Protein AF-A0A2D7JRS9-F1 (afdb_monomer)

Mean predicted aligned error: 14.02 Å

Secondary structure (DSSP, 8-state):
--S-SSSEEEHHHHHHHHHH-HHHHHHHHHH-TT-EEE-TT-BGGGSTT----------S---S--S--TTHHHHHHHHHHHT-EEE-TTPEEPTT-EE-TT-B-TTSEEE-TT-EEESS-EE-TT-EE-SSEEE-TT-EEES--EE-TT-EE---TT--------S--SS-------S------EEE-TT-B-TTS-EEEEEEEEES-EEE-TT-B--SS-EEEEEEEESEEEEE-TT-B--SS-EEEEEES-SEEEEE-TT-B--SS-EEEEEES-SEEEEE-TT-EESS-EEEEEE----TT--S-----EEE-TT-EESS-EEEEEEESSPPB-TT-EESS-EE-TTEEE----S-HHHHHHHHHHHHHHHHGGG----TTHHHHHHH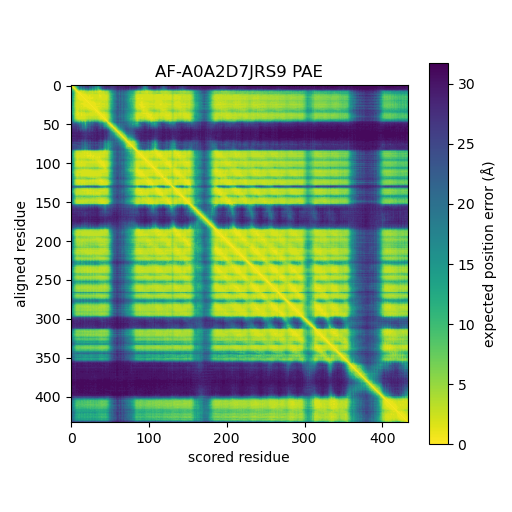HHSS-----TTTHHHHHHHHHHHHHTT-HHHHHHHHHHHT-

Radius of gyration: 29.26 Å; Cα contacts (8 Å, |Δi|>4): 995; chains: 1; bounding box: 90×54×98 Å

Foldseek 3Di:
DDDDPDAEQEDVSLLLQVQVHQVSQQVVCVVRQLHAYACAQPANVVRNPDDPPPDDDDDPPDDPDPDDDPPVVVVVVVVVVVAQEAELALHEGHQNEYECALYESEPGAYYLANYEYHNAYYECHNYEYEDYAYEPHQYEYHNYEYECAQYEQYDDVPDPDDPDPPPDDPDDDDDPPPDPPRDAHEYEHHQYERYQEEYDQHQYEHERYEYANHLYEYENYEYDAAYEYYYAYEYHQDQYEAYAYEYYHEYEAHAEYEHAHHLYEHHQHEYEHYYYHYLEYEYHNHNYEANHEYHYYYHDPCPVPDPSPRAFYAAECALYEYQEEYHDADEHAAQYACHNYHYDYAYDCPHYHHDHPPDPVVRVVVVVVVVVVVVVPPPDDPPPPVVVVVVVVVPPDPPDPPVRLVSLVVQLVNCVVNVVPVSNVVSVVVSVD

Sequence (433 aa):
MTAADHNTLAGQDAVDLWLAGKDAWNEWVEKHPNGSVNFTDVKFAEHKDTKPKIQQGLGDAEQSDIEKENNDEEISHRLREKNKVICFKGYNFPSGGAVFERSDFRGFKVDFSGAQFFDEGPDFTRAKFSSGHVTFARATFWNCGIEFTRAVFYDDENFYGIDWVYFSDVASNEHKSKTPKKKNASVSFFKTDFGNNNVIFRASKFTNCKLSFFQARFGQGSITFSANNHGKNDFDFERVKFGSGNFIFSLMHPEYVRVSFYGSTFSTGETSLSLDKSDEIDFIFDYSTFPGPLKIEMINSLKPRSLKFRKLINLSFRACTFMRLILLSGNVIGVPDFRSTGMQGHIDLSDLNIQYHGVPFWQKFKKATHRFIRFIFLENPRQSRCEAHFKQAICRRRRSDPTEAPKLRRLKELAEQNRDHDAALRFFAMEQR

Structure (mmCIF, N/CA/C/O backbone):
data_AF-A0A2D7JRS9-F1
#
_entry.id   AF-A0A2D7JRS9-F1
#
loop_
_atom_site.group_PDB
_atom_site.id
_atom_site.type_symbol
_atom_site.label_atom_id
_atom_site.label_alt_id
_atom_site.label_comp_id
_atom_site.label_asym_id
_atom_site.label_entity_id
_atom_site.label_seq_id
_atom_site.pdbx_PDB_ins_code
_atom_site.Cartn_x
_atom_site.Cartn_y
_atom_site.Cartn_z
_atom_site.occupancy
_atom_site.B_iso_or_equiv
_atom_site.auth_seq_id
_atom_site.auth_comp_id
_atom_site.auth_asym_id
_atom_site.auth_atom_id
_atom_site.pdbx_PDB_model_num
ATOM 1 N N . MET A 1 1 ? -42.615 0.169 15.115 1.00 32.22 1 MET A N 1
ATOM 2 C CA . MET A 1 1 ? -41.439 -0.062 15.978 1.00 32.22 1 MET A CA 1
ATOM 3 C C . MET A 1 1 ? -40.630 -1.177 15.343 1.00 32.22 1 MET A C 1
ATOM 5 O O . MET A 1 1 ? -41.081 -2.312 15.346 1.00 32.22 1 MET A O 1
ATOM 9 N N . THR A 1 2 ? -39.526 -0.835 14.684 1.00 34.84 2 THR A N 1
ATOM 10 C CA . THR A 1 2 ? -38.624 -1.777 14.003 1.00 34.84 2 THR A CA 1
ATOM 11 C C . THR A 1 2 ? -37.406 -2.023 14.890 1.00 34.84 2 THR A C 1
ATOM 13 O O . THR A 1 2 ? -36.852 -1.079 15.442 1.00 34.84 2 THR A O 1
ATOM 16 N N . ALA A 1 3 ? -37.035 -3.290 15.062 1.00 33.69 3 ALA A N 1
ATOM 17 C CA . ALA A 1 3 ? -35.994 -3.779 15.964 1.00 33.69 3 ALA A CA 1
ATOM 18 C C . ALA A 1 3 ? -34.569 -3.406 15.498 1.00 33.69 3 ALA A C 1
ATOM 20 O O . ALA A 1 3 ? -33.854 -4.263 14.987 1.00 33.69 3 ALA A O 1
ATOM 21 N N . ALA A 1 4 ? -34.174 -2.135 15.637 1.00 39.72 4 ALA A N 1
ATOM 22 C CA . ALA A 1 4 ? -32.896 -1.628 15.120 1.00 39.72 4 ALA A CA 1
ATOM 23 C C . ALA A 1 4 ? -31.892 -1.095 16.169 1.00 39.72 4 ALA A C 1
ATOM 25 O O . ALA A 1 4 ? -30.747 -0.876 15.800 1.00 39.72 4 ALA A O 1
ATOM 26 N N . ASP A 1 5 ? -32.230 -0.960 17.458 1.00 45.84 5 ASP A N 1
ATOM 27 C CA . ASP A 1 5 ? -31.392 -0.158 18.383 1.00 45.84 5 ASP A CA 1
ATOM 28 C C . ASP A 1 5 ? -30.697 -0.919 19.536 1.00 45.84 5 ASP A C 1
ATOM 30 O O . ASP A 1 5 ? -30.168 -0.290 20.447 1.00 45.84 5 ASP A O 1
ATOM 34 N N . HIS A 1 6 ? -30.636 -2.258 19.531 1.00 52.44 6 HIS A N 1
ATOM 35 C CA . HIS A 1 6 ? -30.062 -3.020 20.665 1.00 52.44 6 HIS A CA 1
ATOM 36 C C . HIS A 1 6 ? -28.646 -3.586 20.481 1.00 52.44 6 HIS A C 1
ATOM 38 O O . HIS A 1 6 ? -28.147 -4.217 21.407 1.00 52.44 6 HIS A O 1
ATOM 44 N N . ASN A 1 7 ? -27.976 -3.366 19.346 1.00 77.00 7 ASN A N 1
ATOM 45 C CA . ASN A 1 7 ? -26.686 -4.022 19.069 1.00 77.00 7 ASN A CA 1
ATOM 46 C C . ASN A 1 7 ? -25.537 -3.071 18.705 1.00 77.00 7 ASN A C 1
ATOM 48 O O . ASN A 1 7 ? -24.475 -3.540 18.310 1.00 77.00 7 ASN A O 1
ATOM 52 N N . THR A 1 8 ? -25.716 -1.756 18.832 1.00 88.19 8 THR A N 1
ATOM 53 C CA . THR A 1 8 ? -24.696 -0.769 18.447 1.00 88.19 8 THR A CA 1
ATOM 54 C C . THR A 1 8 ? -24.123 -0.076 19.676 1.00 88.19 8 THR A C 1
ATOM 56 O O . THR A 1 8 ? -24.828 0.659 20.361 1.00 88.19 8 THR A O 1
ATOM 59 N N . LEU A 1 9 ? -22.835 -0.285 19.937 1.00 92.31 9 LEU A N 1
ATOM 60 C CA . LEU A 1 9 ? -22.077 0.396 20.979 1.00 92.31 9 LEU A CA 1
ATOM 61 C C . LEU A 1 9 ? -21.483 1.689 20.407 1.00 92.31 9 LEU A C 1
ATOM 63 O O . LEU A 1 9 ? -20.597 1.642 19.554 1.00 92.31 9 LEU A O 1
ATOM 67 N N . ALA A 1 10 ? -21.966 2.847 20.851 1.00 93.12 10 ALA A N 1
ATOM 68 C CA . ALA A 1 10 ? -21.605 4.139 20.268 1.00 93.12 10 ALA A CA 1
ATOM 69 C C . ALA A 1 10 ? -21.321 5.214 21.322 1.00 93.12 10 ALA A C 1
ATOM 71 O O . ALA A 1 10 ? -21.733 5.108 22.476 1.00 93.12 10 ALA A O 1
ATOM 72 N N . GLY A 1 11 ? -20.645 6.286 20.903 1.00 88.38 11 GLY A N 1
ATOM 73 C CA . GLY A 1 11 ? -20.438 7.470 21.736 1.00 88.38 11 GLY A CA 1
ATOM 74 C C . GLY A 1 11 ? -19.627 7.167 22.996 1.00 88.38 11 GLY A C 1
ATOM 75 O O . GLY A 1 11 ? -18.603 6.486 22.930 1.00 88.38 11 GLY A O 1
ATOM 76 N N . GLN A 1 12 ? -20.073 7.687 24.143 1.00 89.50 12 GLN A N 1
ATOM 77 C CA . GLN A 1 12 ? -19.340 7.536 25.401 1.00 89.50 12 GLN A CA 1
ATOM 78 C C . GLN A 1 12 ? -19.310 6.083 25.890 1.00 89.50 12 GLN A C 1
ATOM 80 O O . GLN A 1 12 ? -18.281 5.668 26.401 1.00 89.50 12 GLN A O 1
ATOM 85 N N . ASP A 1 13 ? -20.354 5.285 25.648 1.00 91.69 13 ASP A N 1
ATOM 86 C CA . ASP A 1 13 ? -20.382 3.875 26.065 1.00 91.69 13 ASP A CA 1
ATOM 87 C C . ASP A 1 13 ? -19.294 3.054 25.350 1.00 91.69 13 ASP A C 1
ATOM 89 O O . ASP A 1 13 ? -18.628 2.213 25.958 1.00 91.69 13 ASP A O 1
ATOM 93 N N . ALA A 1 14 ? -19.052 3.340 24.064 1.00 93.25 14 ALA A N 1
ATOM 94 C CA . ALA A 1 14 ? -17.959 2.730 23.304 1.00 93.25 14 ALA A CA 1
ATOM 95 C C . ALA A 1 14 ? -16.586 3.139 23.846 1.00 93.25 14 ALA A C 1
ATOM 97 O O . ALA A 1 14 ? -15.674 2.314 23.942 1.00 93.25 14 ALA A O 1
ATOM 98 N N . VAL A 1 15 ? -16.438 4.415 24.208 1.00 92.38 15 VAL A N 1
ATOM 99 C CA . VAL A 1 15 ? -15.207 4.946 24.799 1.00 92.38 15 VAL A CA 1
ATOM 100 C C . VAL A 1 15 ? -14.968 4.349 26.184 1.00 92.38 15 VAL A C 1
ATOM 102 O O . VAL A 1 15 ? -13.851 3.928 26.463 1.00 92.38 15 VAL A O 1
ATOM 105 N N . ASP A 1 16 ? -15.994 4.250 27.022 1.00 92.56 16 ASP A N 1
ATOM 106 C CA . ASP A 1 16 ? -15.905 3.702 28.375 1.00 92.56 16 ASP A CA 1
ATOM 107 C C . ASP A 1 16 ? -15.544 2.214 28.345 1.00 92.56 16 ASP A C 1
ATOM 109 O O . ASP A 1 16 ? -14.654 1.785 29.082 1.00 92.56 16 ASP A O 1
ATOM 113 N N . LEU A 1 17 ? -16.150 1.434 27.439 1.00 94.12 17 LEU A N 1
ATOM 114 C CA . LEU A 1 17 ? -15.776 0.031 27.254 1.00 94.12 17 LEU A CA 1
ATOM 115 C C . LEU A 1 17 ? -14.343 -0.113 26.726 1.00 94.12 17 LEU A C 1
ATOM 117 O O . LEU A 1 17 ? -13.599 -0.983 27.175 1.00 94.12 17 LEU A O 1
ATOM 121 N N . TRP A 1 18 ? -13.923 0.750 25.798 1.00 93.69 18 TRP A N 1
ATOM 122 C CA . TRP A 1 18 ? -12.537 0.776 25.329 1.00 93.69 18 TRP A CA 1
ATOM 123 C C . TRP A 1 18 ? -11.552 1.117 26.461 1.00 93.69 18 TRP A C 1
ATOM 125 O O . TRP A 1 18 ? -10.506 0.476 26.583 1.00 93.69 18 TRP A O 1
ATOM 135 N N . LEU A 1 19 ? -11.894 2.075 27.328 1.00 90.75 19 LEU A N 1
ATOM 136 C CA . LEU A 1 19 ? -11.093 2.449 28.497 1.00 90.75 19 LEU A CA 1
ATOM 137 C C . LEU A 1 19 ? -11.057 1.352 29.571 1.00 90.75 19 LEU A C 1
ATOM 139 O O . LEU A 1 19 ? -10.052 1.242 30.276 1.00 90.75 19 LEU A O 1
ATOM 143 N N . ALA A 1 20 ? -12.098 0.519 29.673 1.00 91.50 20 ALA A N 1
ATOM 144 C CA . ALA A 1 20 ? -12.109 -0.664 30.537 1.00 91.50 20 ALA A CA 1
ATOM 145 C C . ALA A 1 20 ? -11.073 -1.721 30.105 1.00 91.50 20 ALA A C 1
ATOM 147 O O . ALA A 1 20 ? -10.619 -2.521 30.924 1.00 91.50 20 ALA A O 1
ATOM 148 N N . GLY A 1 21 ? -10.641 -1.681 28.842 1.00 91.44 21 GLY A N 1
ATOM 149 C CA . GLY A 1 21 ? -9.524 -2.458 28.325 1.00 91.44 21 GLY A CA 1
ATOM 150 C C . GLY A 1 21 ? -9.930 -3.682 27.506 1.00 91.44 21 GLY A C 1
ATOM 151 O O . GLY A 1 21 ? -11.101 -4.014 27.338 1.00 91.44 21 GLY A O 1
ATOM 152 N N . LYS A 1 22 ? -8.906 -4.369 26.984 1.00 94.25 22 LYS A N 1
ATOM 153 C CA . LYS A 1 22 ? -9.044 -5.449 25.997 1.00 94.25 22 LYS A CA 1
ATOM 154 C C . LYS A 1 22 ? -9.944 -6.589 26.472 1.00 94.25 22 LYS A C 1
ATOM 156 O O . LYS A 1 22 ? -10.719 -7.106 25.677 1.00 94.25 22 LYS A O 1
ATOM 161 N N . ASP A 1 23 ? -9.798 -7.013 27.723 1.00 95.38 23 ASP A N 1
ATOM 162 C CA . ASP A 1 23 ? -10.484 -8.210 28.214 1.00 95.38 23 ASP A CA 1
ATOM 163 C C . ASP A 1 23 ? -11.994 -7.957 28.325 1.00 95.38 23 ASP A C 1
ATOM 165 O O . ASP A 1 23 ? -12.779 -8.722 27.772 1.00 95.38 23 ASP A O 1
ATOM 169 N N . ALA A 1 24 ? -12.390 -6.819 28.908 1.00 95.44 24 ALA A N 1
ATOM 170 C CA . ALA A 1 24 ? -13.787 -6.385 28.966 1.00 95.44 24 ALA A CA 1
ATOM 171 C C . ALA A 1 24 ? -14.381 -6.166 27.564 1.00 95.44 24 ALA A C 1
ATOM 173 O O . ALA A 1 24 ? -15.510 -6.572 27.289 1.00 95.44 24 ALA A O 1
ATOM 174 N N . TRP A 1 25 ? -13.604 -5.563 26.661 1.00 96.50 25 TRP A N 1
ATOM 175 C CA . TRP A 1 25 ? -13.998 -5.378 25.268 1.00 96.50 25 TRP A CA 1
ATOM 176 C C . TRP A 1 25 ? -14.279 -6.707 24.563 1.00 96.50 25 TRP A C 1
ATOM 178 O O . TRP A 1 25 ? -15.338 -6.893 23.966 1.00 96.50 25 TRP A O 1
ATOM 188 N N . ASN A 1 26 ? -13.331 -7.642 24.630 1.00 96.62 26 ASN A N 1
ATOM 189 C CA . ASN A 1 26 ? -13.442 -8.924 23.948 1.00 96.62 26 ASN A CA 1
ATOM 190 C C . ASN A 1 26 ? -14.574 -9.776 24.541 1.00 96.62 26 ASN A C 1
ATOM 192 O O . ASN A 1 26 ? -15.305 -10.397 23.776 1.00 96.62 26 ASN A O 1
ATOM 196 N N . GLU A 1 27 ? -14.780 -9.744 25.861 1.00 96.56 27 GLU A N 1
ATOM 197 C CA . GLU A 1 27 ? -15.920 -10.406 26.509 1.00 96.56 27 GLU A CA 1
ATOM 198 C C . GLU A 1 27 ? -17.262 -9.824 26.029 1.00 96.56 27 GLU A C 1
ATOM 200 O O . GLU A 1 27 ? -18.224 -10.560 25.792 1.00 96.56 27 GLU A O 1
ATOM 205 N N . TRP A 1 28 ? -17.344 -8.503 25.845 1.00 95.06 28 TRP A N 1
ATOM 206 C CA . TRP A 1 28 ? -18.538 -7.876 25.282 1.00 95.06 28 TRP A CA 1
ATOM 207 C C . TRP A 1 28 ? -18.787 -8.325 23.837 1.00 95.06 28 TRP A C 1
ATOM 209 O O . TRP A 1 28 ? -19.927 -8.654 23.506 1.00 95.06 28 TRP A O 1
ATOM 219 N N . VAL A 1 29 ? -17.744 -8.405 23.003 1.00 94.50 29 VAL A N 1
ATOM 220 C CA . VAL A 1 29 ? -17.849 -8.871 21.607 1.00 94.50 29 VAL A CA 1
ATOM 221 C C . VAL A 1 29 ? -18.251 -10.344 21.520 1.00 94.50 29 VAL A C 1
ATOM 223 O O . VAL A 1 29 ? -19.059 -10.696 20.666 1.00 94.50 29 VAL A O 1
ATOM 226 N N . GLU A 1 30 ? -17.772 -11.199 22.424 1.00 94.00 30 GLU A N 1
ATOM 227 C CA . GLU A 1 30 ? -18.212 -12.601 22.505 1.00 94.00 30 GLU A CA 1
ATOM 228 C C . GLU A 1 30 ? -19.714 -12.723 22.803 1.00 94.00 30 GLU A C 1
ATOM 230 O O . GLU A 1 30 ? -20.384 -13.610 22.271 1.00 94.00 30 GLU A O 1
ATOM 235 N N . LYS A 1 31 ? -20.263 -11.810 23.614 1.00 93.62 31 LYS A N 1
ATOM 236 C CA . LYS A 1 31 ? -21.702 -11.751 23.928 1.00 93.62 31 LYS A CA 1
ATOM 237 C C . LYS A 1 31 ? -22.529 -11.068 22.834 1.00 93.62 31 LYS A C 1
ATOM 239 O O . LYS A 1 31 ? -23.718 -11.356 22.713 1.00 93.62 31 LYS A O 1
ATOM 244 N N . HIS A 1 32 ? -21.913 -10.200 22.032 1.00 91.75 32 HIS A N 1
ATOM 245 C CA . HIS A 1 32 ? -22.562 -9.423 20.972 1.00 91.75 32 HIS A CA 1
ATOM 246 C C . HIS A 1 32 ? -21.831 -9.602 19.629 1.00 91.75 32 HIS A C 1
ATOM 248 O O 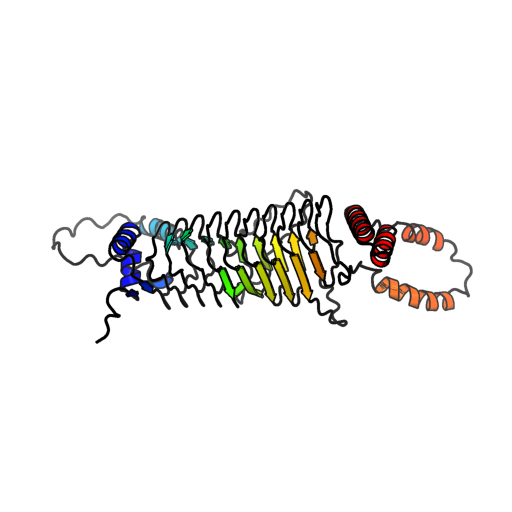. HIS A 1 32 ? -21.340 -8.624 19.062 1.00 91.75 32 HIS A O 1
ATOM 254 N N . PRO A 1 33 ? -21.764 -10.832 19.077 1.00 89.00 33 PRO A N 1
ATOM 255 C CA . PRO A 1 33 ? -20.969 -11.104 17.880 1.00 89.00 33 PRO A CA 1
ATOM 256 C C . PRO A 1 33 ? -21.452 -10.294 16.675 1.00 89.00 33 PRO A C 1
ATOM 258 O O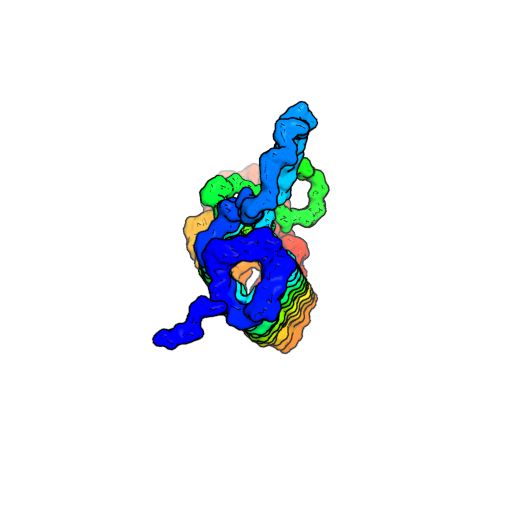 . PRO A 1 33 ? -20.627 -9.748 15.960 1.00 89.00 33 PRO A O 1
ATOM 261 N N . ASN A 1 34 ? -22.773 -10.133 16.522 1.00 90.38 34 ASN A N 1
ATOM 262 C CA . ASN A 1 34 ? -23.410 -9.323 15.472 1.00 90.38 34 ASN A CA 1
ATOM 263 C C . ASN A 1 34 ? -23.594 -7.851 15.876 1.00 90.38 34 ASN A C 1
ATOM 265 O O . ASN A 1 34 ? -24.445 -7.154 15.317 1.00 90.38 34 ASN A O 1
ATOM 269 N N . GLY A 1 35 ? -22.907 -7.406 16.928 1.00 91.12 35 GLY A N 1
ATOM 270 C CA . GLY A 1 35 ? -22.930 -6.016 17.353 1.00 91.12 35 GLY A CA 1
ATOM 271 C C . GLY A 1 35 ? -22.161 -5.127 16.381 1.00 91.12 35 GLY A C 1
ATOM 272 O O . GLY A 1 35 ? -21.359 -5.609 15.587 1.00 91.12 35 GLY A O 1
ATOM 273 N N . SER A 1 36 ? -22.376 -3.821 16.455 1.00 93.62 36 SER A N 1
ATOM 274 C CA . SER A 1 36 ? -21.548 -2.832 15.769 1.00 93.62 36 SER A CA 1
ATOM 275 C C . SER A 1 36 ? -20.964 -1.854 16.780 1.00 93.62 36 SER A C 1
ATOM 277 O O . SER A 1 36 ? -21.521 -1.643 17.858 1.00 93.62 36 SER A O 1
ATOM 279 N N . VAL A 1 37 ? -19.815 -1.277 16.457 1.00 95.06 37 VAL A N 1
ATOM 280 C CA . VAL A 1 37 ? -19.132 -0.295 17.295 1.00 95.06 37 VAL A CA 1
ATOM 281 C C . VAL A 1 37 ? -18.956 0.985 16.500 1.00 95.06 37 VAL A C 1
ATOM 283 O O . VAL A 1 37 ? -18.495 0.950 15.360 1.00 95.06 37 VAL A O 1
ATOM 286 N N . ASN A 1 38 ? -19.272 2.125 17.109 1.00 95.88 38 ASN A N 1
ATOM 287 C CA . ASN A 1 38 ? -19.220 3.418 16.448 1.00 95.88 38 ASN A CA 1
ATOM 288 C C . ASN A 1 38 ? -18.452 4.477 17.262 1.00 95.88 38 ASN A C 1
ATOM 290 O O . ASN A 1 38 ? -18.930 4.987 18.275 1.00 95.88 38 ASN A O 1
ATOM 294 N N . PHE A 1 39 ? -17.280 4.850 16.747 1.00 95.56 39 PHE A N 1
ATOM 295 C CA . PHE A 1 39 ? -16.395 5.916 17.225 1.00 95.56 39 PHE A CA 1
ATOM 296 C C . PHE A 1 39 ? -16.416 7.161 16.324 1.00 95.56 39 PHE A C 1
ATOM 298 O O . PHE A 1 39 ? -15.445 7.926 16.282 1.00 95.56 39 PHE A O 1
ATOM 305 N N . THR A 1 40 ? -17.501 7.380 15.581 1.00 95.88 40 THR A N 1
ATOM 306 C CA . THR A 1 40 ? -17.629 8.537 14.688 1.00 95.88 40 THR A CA 1
ATOM 307 C C . THR A 1 40 ? -17.391 9.842 15.447 1.00 95.88 40 THR A C 1
ATOM 309 O O . THR A 1 40 ? -17.922 10.036 16.539 1.00 95.88 40 THR A O 1
ATOM 312 N N . ASP A 1 41 ? -16.567 10.726 14.877 1.00 93.56 41 ASP A N 1
ATOM 313 C CA . ASP A 1 41 ? -16.176 12.027 15.450 1.00 93.56 41 ASP A CA 1
ATOM 314 C C . ASP A 1 41 ? -15.453 11.970 16.819 1.00 93.56 41 ASP A C 1
ATOM 316 O O . ASP A 1 41 ? -15.151 13.013 17.406 1.00 93.56 41 ASP A O 1
ATOM 320 N N . VAL A 1 42 ? -15.104 10.778 17.322 1.00 93.25 42 VAL A N 1
ATOM 321 C CA . VAL A 1 42 ? -14.392 10.631 18.598 1.00 93.25 42 VAL A CA 1
ATOM 322 C C . VAL A 1 42 ? -12.975 11.181 18.489 1.00 93.25 42 VAL A C 1
ATOM 324 O O . VAL A 1 42 ? -12.187 10.812 17.610 1.00 93.25 42 VAL A O 1
ATOM 327 N N . LYS A 1 43 ? -12.623 12.044 19.443 1.00 90.06 43 LYS A N 1
ATOM 328 C CA . LYS A 1 43 ? -11.274 12.573 19.621 1.00 90.06 43 LYS A CA 1
ATOM 329 C C . LYS A 1 43 ? -10.587 11.824 20.750 1.00 90.06 43 LYS A C 1
ATOM 331 O O . LYS A 1 43 ? -10.650 12.211 21.913 1.00 90.06 43 LYS A O 1
ATOM 336 N N . PHE A 1 44 ? -9.874 10.760 20.406 1.00 86.12 44 PHE A N 1
ATOM 337 C CA . PHE A 1 44 ? -9.225 9.879 21.384 1.00 86.12 44 PHE A CA 1
ATOM 338 C C . PHE A 1 44 ? -8.220 10.595 22.301 1.00 86.12 44 PHE A C 1
ATOM 340 O O . PHE A 1 44 ? -7.945 10.132 23.407 1.00 86.12 44 PHE A O 1
ATOM 347 N N . ALA A 1 45 ? -7.702 11.743 21.861 1.00 78.38 45 ALA A N 1
ATOM 348 C CA . ALA A 1 45 ? -6.869 12.632 22.659 1.00 78.38 45 ALA A CA 1
ATOM 349 C C . ALA A 1 45 ? -7.536 13.117 23.959 1.00 78.38 45 ALA A C 1
ATOM 351 O O . ALA A 1 45 ? -6.836 13.346 24.941 1.00 78.38 45 ALA A O 1
ATOM 352 N N . GLU A 1 46 ? -8.861 13.283 23.960 1.00 81.94 46 GLU A N 1
ATOM 353 C CA . GLU A 1 46 ? -9.620 13.900 25.056 1.00 81.94 46 GLU A CA 1
ATOM 354 C C . GLU A 1 46 ? -10.019 12.882 26.147 1.00 81.94 46 GLU A C 1
ATOM 356 O O . GLU A 1 46 ? -10.374 13.275 27.254 1.00 81.94 46 GLU A O 1
ATOM 361 N N . HIS A 1 47 ? -9.912 11.573 25.878 1.00 75.06 47 HIS A N 1
ATOM 362 C CA . HIS A 1 47 ? -10.476 10.516 26.735 1.00 75.06 47 HIS A CA 1
ATOM 363 C C . HIS A 1 47 ? -9.446 9.680 27.505 1.00 75.06 47 HIS A C 1
ATOM 365 O O . HIS A 1 47 ? -9.812 8.781 28.253 1.00 75.06 47 HIS A O 1
ATOM 371 N N . LYS A 1 48 ? -8.143 9.930 27.344 1.00 59.53 48 LYS A N 1
ATOM 372 C CA . LYS A 1 48 ? -7.116 9.059 27.938 1.00 59.53 48 LYS A CA 1
ATOM 373 C C . LYS A 1 48 ? -6.829 9.339 29.425 1.00 59.53 48 LYS A C 1
ATOM 375 O O . LYS A 1 48 ? -6.300 8.471 30.116 1.00 59.53 48 LYS A O 1
ATOM 380 N N . ASP A 1 49 ? -7.200 10.520 29.916 1.00 53.28 49 ASP A N 1
ATOM 381 C CA . ASP A 1 49 ? -6.930 10.958 31.294 1.00 53.28 49 ASP A CA 1
ATOM 382 C C . ASP A 1 49 ? -8.110 10.736 32.260 1.00 53.28 49 ASP A C 1
ATOM 384 O O . ASP A 1 49 ? -8.000 11.006 33.459 1.00 53.28 49 ASP A O 1
ATOM 388 N N . THR A 1 50 ? -9.242 10.212 31.783 1.00 39.75 50 THR A N 1
ATOM 389 C CA . THR A 1 50 ? -10.398 9.926 32.636 1.00 39.75 50 THR A CA 1
ATOM 390 C C . THR A 1 50 ? -10.219 8.576 33.324 1.00 39.75 50 THR A C 1
ATOM 392 O O . THR A 1 50 ? -10.417 7.524 32.719 1.00 39.75 50 THR A O 1
ATOM 395 N N . LYS A 1 51 ? -9.835 8.596 34.609 1.00 35.06 51 LYS A N 1
ATOM 396 C CA . LYS A 1 51 ? -9.927 7.415 35.485 1.00 35.06 51 LYS A CA 1
ATOM 397 C C . LYS A 1 51 ? -11.350 6.828 35.403 1.00 35.06 51 LYS A C 1
ATOM 399 O O . LYS A 1 51 ? -12.301 7.614 35.363 1.00 35.06 51 LYS A O 1
ATOM 404 N N . PRO A 1 52 ? -11.524 5.494 35.446 1.00 29.12 52 PRO A N 1
ATOM 405 C CA . PRO A 1 52 ? -12.850 4.907 35.594 1.00 29.12 52 PRO A CA 1
ATOM 406 C C . PRO A 1 52 ? -13.499 5.468 36.864 1.00 29.12 52 PRO A C 1
ATOM 408 O O . PRO A 1 52 ? -12.882 5.478 37.933 1.00 29.12 52 PRO A O 1
ATOM 411 N N . LYS A 1 53 ? -14.731 5.976 36.750 1.00 33.28 53 LYS A N 1
ATOM 412 C CA . LYS A 1 53 ? -15.535 6.362 37.914 1.00 33.28 53 LYS A CA 1
ATOM 413 C C . LYS A 1 53 ? -15.881 5.087 38.681 1.00 33.28 53 LYS A C 1
ATOM 415 O O . LYS A 1 53 ? -16.867 4.427 38.374 1.00 33.28 53 LYS A O 1
ATOM 420 N N . ILE A 1 54 ? -15.063 4.733 39.666 1.00 32.16 54 ILE A N 1
ATOM 421 C CA . ILE A 1 54 ? -15.451 3.750 40.676 1.00 32.16 54 ILE A CA 1
ATOM 422 C C . ILE A 1 54 ? -16.639 4.366 41.424 1.00 32.16 54 ILE A C 1
ATOM 424 O O . ILE A 1 54 ? -16.517 5.440 42.016 1.00 32.16 54 ILE A O 1
ATOM 428 N N . GLN A 1 55 ? -17.811 3.737 41.313 1.00 33.53 55 GLN A N 1
ATOM 429 C CA . GLN A 1 55 ? -18.990 4.119 42.083 1.00 33.53 55 GLN A CA 1
ATOM 430 C C . GLN A 1 55 ? -18.702 3.974 43.582 1.00 33.53 55 GLN A C 1
ATOM 432 O O . GLN A 1 55 ? -18.034 3.042 44.023 1.00 33.53 55 GLN A O 1
ATOM 437 N N . GLN A 1 56 ? -19.191 4.963 44.325 1.00 35.16 56 GLN A N 1
ATOM 438 C CA . GLN A 1 56 ? -18.984 5.212 45.747 1.00 35.16 56 GLN A CA 1
ATOM 439 C C . GLN A 1 56 ? -19.239 3.996 46.642 1.00 35.16 56 GLN A C 1
ATOM 441 O O . GLN A 1 56 ? -20.261 3.326 46.519 1.00 35.16 56 GLN A O 1
ATOM 446 N N . GLY A 1 57 ? -18.366 3.827 47.637 1.00 38.19 57 GLY A N 1
ATOM 447 C CA . GLY A 1 57 ? -18.661 3.038 48.825 1.00 38.19 57 GLY A CA 1
ATOM 448 C C . GLY A 1 57 ? -17.415 2.567 49.557 1.00 38.19 57 GLY A C 1
ATOM 449 O O . GLY A 1 57 ? -17.049 1.416 49.383 1.00 38.19 57 GLY A O 1
ATOM 450 N N . LEU A 1 58 ? -16.784 3.429 50.362 1.00 29.83 58 LEU A N 1
ATOM 451 C CA . LEU A 1 58 ? -16.040 3.071 51.583 1.00 29.83 58 LEU A CA 1
ATOM 452 C C . LEU A 1 58 ? -15.702 4.366 52.341 1.00 29.83 58 LEU A C 1
ATOM 454 O O . LEU A 1 58 ? -15.264 5.341 51.737 1.00 29.83 58 LEU A O 1
ATOM 458 N N . GLY A 1 59 ? -16.069 4.386 53.622 1.00 31.30 59 GLY A N 1
ATOM 459 C CA . GLY A 1 59 ? -16.281 5.589 54.425 1.00 31.30 59 GLY A CA 1
ATOM 460 C C . GLY A 1 59 ? -15.045 6.239 55.043 1.00 31.30 59 GLY A C 1
ATOM 461 O O . GLY A 1 59 ? -13.905 5.838 54.829 1.00 31.30 59 GLY A O 1
ATOM 462 N N . ASP A 1 60 ? -15.349 7.267 55.829 1.00 33.50 60 ASP A N 1
ATOM 463 C CA . ASP A 1 60 ? -14.444 8.198 56.493 1.00 33.50 60 ASP A CA 1
ATOM 464 C C . ASP A 1 60 ? -13.572 7.514 57.563 1.00 33.50 60 ASP A C 1
ATOM 466 O O . ASP A 1 60 ? -13.872 7.572 58.753 1.00 33.50 60 ASP A O 1
ATOM 470 N N . ALA A 1 61 ? -12.494 6.843 57.163 1.00 39.66 61 ALA A N 1
ATOM 471 C CA . ALA A 1 61 ? -11.410 6.459 58.065 1.00 39.66 61 ALA A CA 1
ATOM 472 C C . ALA A 1 61 ? -10.153 6.085 57.271 1.00 39.66 61 ALA A C 1
ATOM 474 O O . ALA A 1 61 ? -9.931 4.916 56.996 1.00 39.66 61 ALA A O 1
ATOM 475 N N . GLU A 1 62 ? -9.367 7.092 56.888 1.00 36.19 62 GLU A N 1
ATOM 476 C CA . GLU A 1 62 ? -7.890 7.078 56.890 1.00 36.19 62 GLU A CA 1
ATOM 477 C C . GLU A 1 62 ? -7.402 8.384 56.259 1.00 36.19 62 GLU A C 1
ATOM 479 O O . GLU A 1 62 ? -7.024 8.482 55.095 1.00 36.19 62 GLU A O 1
ATOM 484 N N . GLN A 1 63 ? -7.487 9.441 57.064 1.00 38.75 63 GLN A N 1
ATOM 485 C CA . GLN A 1 63 ? -7.017 10.777 56.732 1.00 38.75 63 GLN A CA 1
ATOM 486 C C . GLN A 1 63 ? -5.895 11.154 57.700 1.00 38.75 63 GLN A C 1
ATOM 488 O O . GLN A 1 63 ? -5.994 12.114 58.454 1.00 38.75 63 GLN A O 1
ATOM 493 N N . SER A 1 64 ? -4.841 10.341 57.716 1.00 37.31 64 SER A N 1
ATOM 494 C CA . SER A 1 64 ? -3.557 10.663 58.341 1.00 37.31 64 SER A CA 1
ATOM 495 C C . SER A 1 64 ? -2.519 9.653 57.858 1.00 37.31 64 SER A C 1
ATOM 497 O O . SER A 1 64 ? -2.404 8.600 58.465 1.00 37.31 64 SER A O 1
ATOM 499 N N . ASP A 1 65 ? -1.880 9.938 56.718 1.00 35.34 65 ASP A N 1
ATOM 500 C CA . ASP A 1 65 ? -0.515 9.502 56.343 1.00 35.34 65 ASP A CA 1
ATOM 501 C C . ASP A 1 65 ? -0.179 9.941 54.898 1.00 35.34 65 ASP A C 1
ATOM 503 O O . ASP A 1 65 ? 0.316 9.176 54.076 1.00 35.34 65 ASP A O 1
ATOM 507 N N . ILE A 1 66 ? -0.458 11.204 54.546 1.00 37.69 66 ILE A N 1
ATOM 508 C CA . ILE A 1 66 ? -0.093 11.769 53.232 1.00 37.69 66 ILE A CA 1
ATOM 509 C C . ILE A 1 66 ? 0.613 13.108 53.431 1.00 37.69 66 ILE A C 1
ATOM 511 O O . ILE A 1 66 ? 0.068 14.152 53.113 1.00 37.69 66 ILE A O 1
ATOM 515 N N . GLU A 1 67 ? 1.838 13.082 53.952 1.00 38.50 67 GLU A N 1
ATOM 516 C CA . GLU A 1 67 ? 2.810 14.169 53.769 1.00 38.50 67 GLU A CA 1
ATOM 517 C C . GLU A 1 67 ? 4.233 13.593 53.811 1.00 38.50 67 GLU A C 1
ATOM 519 O O . GLU A 1 67 ? 4.941 13.758 54.802 1.00 38.50 67 GLU A O 1
ATOM 524 N N . LYS A 1 68 ? 4.639 12.864 52.755 1.00 40.88 68 LYS A N 1
ATOM 525 C CA . LYS A 1 68 ? 6.042 12.680 52.302 1.00 40.88 68 LYS A CA 1
ATOM 526 C C . LYS A 1 68 ? 6.125 11.692 51.130 1.00 40.88 68 LYS A C 1
ATOM 528 O O . LYS A 1 68 ? 6.613 10.586 51.290 1.00 40.88 68 LYS A O 1
ATOM 533 N N . GLU A 1 69 ? 5.720 12.112 49.934 1.00 38.09 69 GLU A N 1
ATOM 534 C CA . GLU A 1 69 ? 6.081 11.390 48.696 1.00 38.09 69 GLU A CA 1
ATOM 535 C C . GLU A 1 69 ? 6.111 12.331 47.473 1.00 38.09 69 GLU A C 1
ATOM 537 O O . GLU A 1 69 ? 5.577 12.076 46.399 1.00 38.09 69 GLU A O 1
ATOM 542 N N . ASN A 1 70 ? 6.788 13.474 47.626 1.00 44.03 70 ASN A N 1
ATOM 543 C CA . ASN A 1 70 ? 7.111 14.373 46.514 1.00 44.03 70 ASN A CA 1
ATOM 544 C C . ASN A 1 70 ? 8.321 13.830 45.732 1.00 44.03 70 ASN A C 1
ATOM 546 O O . ASN A 1 70 ? 9.453 14.248 45.960 1.00 44.03 70 ASN A O 1
ATOM 550 N N . ASN A 1 71 ? 8.074 12.860 44.850 1.00 48.31 71 ASN A N 1
ATOM 551 C CA . ASN A 1 71 ? 8.935 12.501 43.707 1.00 48.31 71 ASN A CA 1
ATOM 552 C C . ASN A 1 71 ? 8.203 11.643 42.653 1.00 48.31 71 ASN A C 1
ATOM 554 O O . ASN A 1 71 ? 8.696 11.487 41.533 1.00 48.31 71 ASN A O 1
ATOM 558 N N . ASP A 1 72 ? 7.001 11.149 42.963 1.00 54.59 72 ASP A N 1
ATOM 559 C CA . ASP A 1 72 ? 6.221 10.326 42.038 1.00 54.59 72 ASP A CA 1
ATOM 560 C C . ASP A 1 72 ? 5.476 11.130 40.975 1.00 54.59 72 ASP A C 1
ATOM 562 O O . ASP A 1 72 ? 5.246 10.611 39.886 1.00 54.59 72 ASP A O 1
ATOM 566 N N . GLU A 1 73 ? 5.159 12.407 41.201 1.00 52.19 73 GLU A N 1
ATOM 567 C CA . GLU A 1 73 ? 4.475 13.219 40.187 1.00 52.19 73 GLU A CA 1
ATOM 568 C C . GLU A 1 73 ? 5.366 13.541 38.983 1.00 52.19 73 GLU A C 1
ATOM 570 O O . GLU A 1 73 ? 4.895 13.492 37.848 1.00 52.19 73 GLU A O 1
ATOM 575 N N . GLU A 1 74 ? 6.662 13.788 39.181 1.00 46.28 74 GLU A N 1
ATOM 576 C CA . GLU A 1 74 ? 7.585 14.088 38.080 1.00 46.28 74 GLU A CA 1
ATOM 577 C C . GLU A 1 74 ? 7.947 12.821 37.283 1.00 46.28 74 GLU A C 1
ATOM 579 O O . GLU A 1 74 ? 8.058 12.851 36.053 1.00 46.28 74 GLU A O 1
ATOM 584 N N . ILE A 1 75 ? 8.065 11.674 37.959 1.00 50.75 75 ILE A N 1
ATOM 585 C CA . ILE A 1 75 ? 8.271 10.363 37.328 1.00 50.75 75 ILE A CA 1
ATOM 586 C C . ILE A 1 75 ? 6.994 9.907 36.609 1.00 50.75 75 ILE A C 1
ATOM 588 O O . ILE A 1 75 ? 7.069 9.461 35.463 1.00 50.75 75 ILE A O 1
ATOM 592 N N . SER A 1 76 ? 5.823 10.095 37.220 1.00 51.56 76 SER A N 1
ATOM 593 C CA . SER A 1 76 ? 4.498 9.885 36.624 1.00 51.56 76 SER A CA 1
ATOM 594 C C . SER A 1 76 ? 4.281 10.785 35.413 1.00 51.56 76 SER A C 1
ATOM 596 O O . SER A 1 76 ? 3.853 10.298 34.372 1.00 51.56 76 SER A O 1
ATOM 598 N N . HIS A 1 77 ? 4.661 12.063 35.474 1.00 47.38 77 HIS A N 1
ATOM 599 C CA . HIS A 1 77 ? 4.603 12.986 34.342 1.00 47.38 77 HIS A CA 1
ATOM 600 C C . HIS A 1 77 ? 5.546 12.545 33.212 1.00 47.38 77 HIS A C 1
ATOM 602 O O . HIS A 1 77 ? 5.124 12.443 32.062 1.00 47.38 77 HIS A O 1
ATOM 608 N N . ARG A 1 78 ? 6.792 12.159 33.522 1.00 41.41 78 ARG A N 1
ATOM 609 C CA . ARG A 1 78 ? 7.750 11.612 32.537 1.00 41.41 78 ARG A CA 1
ATOM 610 C C . ARG A 1 78 ? 7.320 10.249 31.967 1.00 41.41 78 ARG A C 1
ATOM 612 O O . ARG A 1 78 ? 7.666 9.926 30.829 1.00 41.41 78 ARG A O 1
ATOM 619 N N . LEU A 1 79 ? 6.569 9.439 32.716 1.00 43.94 79 LEU A N 1
ATOM 620 C CA . LEU A 1 79 ? 5.954 8.185 32.254 1.00 43.94 79 LEU A CA 1
ATOM 621 C C . LEU A 1 79 ? 4.683 8.439 31.419 1.00 43.94 79 LEU A C 1
ATOM 623 O O . LEU A 1 79 ? 4.486 7.771 30.402 1.00 43.94 79 LEU A O 1
ATOM 627 N N . ARG A 1 80 ? 3.872 9.443 31.779 1.00 47.88 80 ARG A N 1
ATOM 628 C CA . ARG A 1 80 ? 2.689 9.923 31.037 1.00 47.88 80 ARG A CA 1
ATOM 629 C C . ARG A 1 80 ? 3.084 10.547 29.699 1.00 47.88 80 ARG A C 1
ATOM 631 O O . ARG A 1 80 ? 2.492 10.214 28.673 1.00 47.88 80 ARG A O 1
ATOM 638 N N . GLU A 1 81 ? 4.158 11.333 29.661 1.00 47.50 81 GLU A N 1
ATOM 639 C CA . GLU A 1 81 ? 4.749 11.847 28.419 1.00 47.50 81 GLU A CA 1
ATOM 640 C C . GLU A 1 81 ? 5.315 10.731 27.526 1.00 47.50 81 GLU A C 1
ATOM 642 O O . GLU A 1 81 ? 5.281 10.834 26.296 1.00 47.50 81 GLU A O 1
ATOM 647 N N . LYS A 1 82 ? 5.794 9.627 28.117 1.00 47.81 82 LYS A N 1
ATOM 648 C CA . LYS A 1 82 ? 6.343 8.482 27.374 1.00 47.81 82 LYS A CA 1
ATOM 649 C C . LYS A 1 82 ? 5.286 7.605 26.696 1.00 47.81 82 LYS A C 1
ATOM 651 O O . LYS A 1 82 ? 5.637 6.927 25.728 1.00 47.81 82 LYS A O 1
ATOM 656 N N . ASN A 1 83 ? 4.017 7.647 27.116 1.00 54.34 83 ASN A N 1
ATOM 657 C CA . ASN A 1 83 ? 2.968 6.754 26.610 1.00 54.34 83 ASN A CA 1
ATOM 658 C C . ASN A 1 83 ? 1.722 7.480 26.065 1.00 54.34 83 ASN A C 1
ATOM 660 O O . ASN A 1 83 ? 0.588 7.118 26.375 1.00 54.34 83 ASN A O 1
ATOM 664 N N . LYS A 1 84 ? 1.896 8.421 25.128 1.00 72.81 84 LYS A N 1
ATOM 665 C CA . LYS A 1 84 ? 0.821 8.860 24.210 1.00 72.81 84 LYS A CA 1
ATOM 666 C C . LYS A 1 84 ? 0.506 7.772 23.167 1.00 72.81 84 LYS A C 1
ATOM 668 O O . LYS A 1 84 ? 0.898 7.879 22.008 1.00 72.81 84 LYS A O 1
ATOM 673 N N . VAL A 1 85 ? -0.137 6.685 23.600 1.00 79.69 85 VAL A N 1
ATOM 674 C CA . VAL A 1 85 ? -0.543 5.543 22.752 1.00 79.69 85 VAL A CA 1
ATOM 675 C C . VAL A 1 85 ? -2.049 5.291 22.856 1.00 79.69 85 VAL A C 1
ATOM 677 O O . VAL A 1 85 ? -2.541 5.071 23.956 1.00 79.69 85 VAL A O 1
ATOM 680 N N . ILE A 1 86 ? -2.766 5.291 21.740 1.00 87.94 86 ILE A N 1
ATOM 681 C CA . ILE A 1 86 ? -4.131 4.772 21.610 1.00 87.94 86 ILE A CA 1
ATOM 682 C C . ILE A 1 86 ? -3.991 3.286 21.262 1.00 87.94 86 ILE A C 1
ATOM 684 O O . ILE A 1 86 ? -3.364 2.951 20.258 1.00 87.94 86 ILE A O 1
ATOM 688 N N . CYS A 1 87 ? -4.482 2.392 22.120 1.00 89.94 87 CYS A N 1
ATOM 689 C CA . CYS A 1 87 ? -4.212 0.957 22.017 1.00 89.94 87 CYS A CA 1
ATOM 690 C C . CYS A 1 87 ? -5.499 0.164 21.767 1.00 89.94 87 CYS A C 1
ATOM 692 O O . CYS A 1 87 ? -6.420 0.211 22.575 1.00 89.94 87 CYS A O 1
ATOM 694 N N . PHE A 1 88 ? -5.494 -0.600 20.681 1.00 93.81 88 PHE A N 1
ATOM 695 C CA . PHE A 1 88 ? -6.460 -1.630 20.291 1.00 93.81 88 PHE A CA 1
ATOM 696 C C . PHE A 1 88 ? -5.745 -2.967 20.030 1.00 93.81 88 PHE A C 1
ATOM 698 O O . PHE A 1 88 ? -6.208 -3.824 19.276 1.00 93.81 88 PHE A O 1
ATOM 705 N N . LYS A 1 89 ? -4.558 -3.152 20.618 1.00 94.19 89 LYS A N 1
ATOM 706 C CA . LYS A 1 89 ? -3.707 -4.313 20.371 1.00 94.19 89 LYS A CA 1
ATOM 707 C C . LYS A 1 89 ? -4.416 -5.600 20.791 1.00 94.19 89 LYS A C 1
ATOM 709 O O . LYS A 1 89 ? -4.655 -5.822 21.976 1.00 94.19 89 LYS A O 1
ATOM 714 N N . GLY A 1 90 ? -4.685 -6.479 19.830 1.00 93.75 90 GLY A N 1
ATOM 715 C CA . GLY A 1 90 ? -5.350 -7.761 20.061 1.00 93.75 90 GLY A CA 1
ATOM 716 C C . GLY A 1 90 ? -6.837 -7.667 20.405 1.00 93.75 90 GLY A C 1
ATOM 717 O O . GLY A 1 90 ? -7.355 -8.626 20.974 1.00 93.75 90 GLY A O 1
ATOM 718 N N . TYR A 1 91 ? -7.483 -6.533 20.134 1.00 96.69 91 TYR A N 1
ATOM 719 C CA . TYR A 1 91 ? -8.931 -6.385 20.275 1.00 96.69 91 TYR A CA 1
ATOM 720 C C . TYR A 1 91 ? -9.639 -7.139 19.147 1.00 96.69 91 TYR A C 1
ATOM 722 O O . TYR A 1 91 ? -9.169 -7.134 18.006 1.00 96.69 91 TYR A O 1
ATOM 730 N N . ASN A 1 92 ? -10.776 -7.746 19.467 1.00 96.38 92 ASN A N 1
ATOM 731 C CA . ASN A 1 92 ? -11.698 -8.319 18.497 1.00 96.38 92 ASN A CA 1
ATOM 732 C C . ASN A 1 92 ? -12.792 -7.288 18.224 1.00 96.38 92 ASN A C 1
ATOM 734 O O . ASN A 1 92 ? -13.372 -6.758 19.164 1.00 96.38 92 ASN A O 1
ATOM 738 N N . PHE A 1 93 ? -13.071 -6.977 16.967 1.00 94.94 93 PHE A N 1
ATOM 739 C CA . PHE A 1 93 ? -14.175 -6.102 16.577 1.00 94.94 93 PHE A CA 1
ATOM 740 C C . PHE A 1 93 ? -15.346 -6.952 16.086 1.00 94.94 93 PHE A C 1
ATOM 742 O O . PHE A 1 93 ? -15.092 -7.906 15.358 1.00 94.94 93 PHE A O 1
ATOM 749 N N . PRO A 1 94 ? -16.594 -6.654 16.478 1.00 92.88 94 PRO A N 1
ATOM 750 C CA . PRO A 1 94 ? -17.740 -7.504 16.161 1.00 92.88 94 PRO A CA 1
ATOM 751 C C . PRO A 1 94 ? -18.075 -7.484 14.660 1.00 92.88 94 PRO A C 1
ATOM 753 O O . PRO A 1 94 ? -17.658 -6.578 13.937 1.00 92.88 94 PRO A O 1
ATOM 756 N N . SER A 1 95 ? -18.844 -8.472 14.195 1.00 91.44 95 SER A N 1
ATOM 757 C CA . SER A 1 95 ? -19.162 -8.667 12.773 1.00 91.44 95 SER A CA 1
ATOM 758 C C . SER A 1 95 ? -20.078 -7.597 12.183 1.00 91.44 95 SER A C 1
ATOM 760 O O . SER A 1 95 ? -20.125 -7.450 10.967 1.00 91.44 95 SER A O 1
ATOM 762 N N . GLY A 1 96 ? -20.795 -6.839 13.019 1.00 89.94 96 GLY A N 1
ATOM 763 C CA . GLY A 1 96 ? -21.647 -5.730 12.586 1.00 89.94 96 GLY A CA 1
ATOM 764 C C . GLY A 1 96 ? -20.892 -4.425 12.321 1.00 89.94 96 GLY A C 1
ATOM 765 O O . GLY A 1 96 ? -21.523 -3.435 11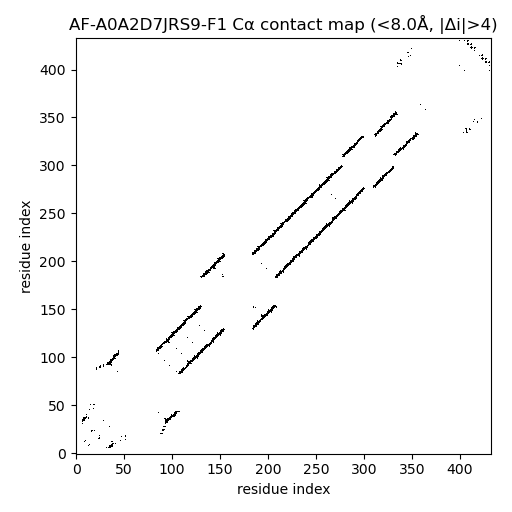.957 1.00 89.94 96 GLY A O 1
ATOM 766 N N . GLY A 1 97 ? -19.567 -4.399 12.489 1.00 90.25 97 GLY A N 1
ATOM 767 C CA . GLY A 1 97 ? -18.723 -3.313 11.993 1.00 90.25 97 GLY A CA 1
ATOM 768 C C . GLY A 1 97 ? -18.032 -2.483 13.062 1.00 90.25 97 GLY A C 1
ATOM 769 O O . GLY A 1 97 ? -18.459 -2.412 14.216 1.00 90.25 97 GLY A O 1
ATOM 770 N N . ALA A 1 98 ? -16.951 -1.817 12.653 1.00 93.94 98 ALA A N 1
ATOM 771 C CA . ALA A 1 98 ? -16.180 -0.898 13.486 1.00 93.94 98 ALA A CA 1
ATOM 772 C C . ALA A 1 98 ? -16.003 0.453 12.780 1.00 93.94 98 ALA A C 1
ATOM 774 O O . ALA A 1 98 ? -15.137 0.628 11.925 1.00 93.94 98 ALA A O 1
ATOM 775 N N . VAL A 1 99 ? -16.826 1.431 13.139 1.00 96.00 99 VAL A N 1
ATOM 776 C CA . VAL A 1 99 ? -16.849 2.739 12.480 1.00 96.00 99 VAL A CA 1
ATOM 777 C C . VAL A 1 99 ? -15.924 3.710 13.210 1.00 96.00 99 VAL A C 1
ATOM 779 O O . VAL A 1 99 ? -16.133 4.009 14.381 1.00 96.00 99 VAL A O 1
ATOM 782 N N . PHE A 1 100 ? -14.927 4.241 12.506 1.00 95.38 100 PHE A N 1
ATOM 783 C CA . PHE A 1 100 ? -14.006 5.295 12.953 1.00 95.38 100 PHE A CA 1
ATOM 784 C C . PHE A 1 100 ? -14.100 6.531 12.040 1.00 95.38 100 PHE A C 1
ATOM 786 O O . PHE A 1 100 ? -13.113 7.237 11.792 1.00 95.38 100 PHE A O 1
ATOM 793 N N . GLU A 1 101 ? -15.288 6.779 11.484 1.00 95.62 101 GLU A N 1
ATOM 794 C CA . GLU A 1 101 ? -15.504 7.876 10.550 1.00 95.62 101 GLU A CA 1
ATOM 795 C C . GLU A 1 101 ? -15.189 9.220 11.226 1.00 95.62 101 GLU A C 1
ATOM 797 O O . GLU A 1 101 ? -15.672 9.523 12.316 1.00 95.62 101 GLU A O 1
ATOM 802 N N . ARG A 1 102 ? -14.368 10.059 10.586 1.00 93.44 102 ARG A N 1
ATOM 803 C CA . ARG A 1 102 ? -13.957 11.384 11.098 1.00 93.44 1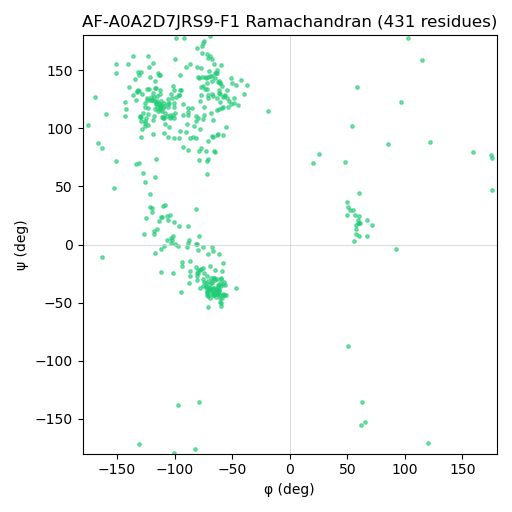02 ARG A CA 1
ATOM 804 C C . ARG A 1 102 ? -13.271 11.372 12.476 1.00 93.44 102 ARG A C 1
ATOM 806 O O . ARG A 1 102 ? -13.006 12.451 13.009 1.00 93.44 102 ARG A O 1
ATOM 813 N N . SER A 1 103 ? -12.919 10.208 13.027 1.00 93.56 103 SER A N 1
ATOM 814 C CA . SER A 1 103 ? -12.218 10.123 14.309 1.00 93.56 103 SER A CA 1
ATOM 815 C C . SER A 1 103 ? -10.834 10.777 14.238 1.00 93.56 103 SER A C 1
ATOM 817 O O . SER A 1 103 ? -10.145 10.757 13.207 1.00 93.56 103 SER A O 1
ATOM 819 N N . ASP A 1 104 ? -10.409 11.353 15.359 1.00 88.94 104 ASP A N 1
ATOM 820 C CA . ASP A 1 104 ? -9.152 12.086 15.475 1.00 88.94 104 ASP A CA 1
ATOM 821 C C . ASP A 1 104 ? -8.152 11.333 16.363 1.00 88.94 104 ASP A C 1
ATOM 823 O O . ASP A 1 104 ? -8.308 11.249 17.584 1.00 88.94 104 ASP A O 1
ATOM 827 N N . PHE A 1 105 ? -7.105 10.797 15.731 1.00 86.12 105 PHE A N 1
ATOM 828 C CA . PHE A 1 105 ? -6.004 10.083 16.382 1.00 86.12 105 PHE A CA 1
ATOM 829 C C . PHE A 1 105 ? -4.727 10.934 16.505 1.00 86.12 105 PHE A C 1
ATOM 831 O O . PHE A 1 105 ? -3.664 10.427 16.875 1.00 86.12 105 PHE A O 1
ATOM 838 N N . ARG A 1 106 ? -4.780 12.219 16.138 1.00 81.00 106 ARG A N 1
ATOM 839 C CA . ARG A 1 106 ? -3.602 13.096 16.063 1.00 81.00 106 ARG A CA 1
ATOM 840 C C . ARG A 1 106 ? -2.931 13.269 17.424 1.00 81.00 106 ARG A C 1
ATOM 842 O O . ARG A 1 106 ? -3.598 13.461 18.434 1.00 81.00 106 ARG A O 1
ATOM 849 N N . GLY A 1 107 ? -1.596 13.272 17.447 1.00 74.56 107 GLY A N 1
ATOM 850 C CA . GLY A 1 107 ? -0.817 13.495 18.675 1.00 74.56 107 GLY A CA 1
ATOM 851 C C . GLY A 1 107 ? -0.429 12.223 19.432 1.00 74.56 107 GLY A C 1
ATOM 852 O O . GLY A 1 107 ? 0.303 12.311 20.422 1.00 74.56 107 GLY A O 1
ATOM 853 N N . PHE A 1 108 ? -0.878 11.052 18.971 1.00 78.81 108 PHE A N 1
ATOM 854 C CA . PHE A 1 108 ? -0.687 9.770 19.647 1.00 78.81 108 PHE A CA 1
ATOM 855 C C . PHE A 1 108 ? -0.170 8.711 18.672 1.00 78.81 108 PHE A C 1
ATOM 857 O O . PHE A 1 108 ? -0.486 8.706 17.485 1.00 78.81 108 PHE A O 1
ATOM 864 N N . LYS A 1 109 ? 0.629 7.769 19.180 1.00 82.50 109 LYS A N 1
ATOM 865 C CA . LYS A 1 109 ? 0.838 6.489 18.491 1.00 82.50 109 LYS A CA 1
ATOM 866 C C . LYS A 1 109 ? -0.470 5.708 18.531 1.00 82.50 109 LYS A C 1
ATOM 868 O O . LYS A 1 109 ? -1.157 5.760 19.545 1.00 82.50 109 LYS A O 1
ATOM 873 N N . VAL A 1 110 ? -0.777 4.950 17.490 1.00 88.12 110 VAL A N 1
ATOM 874 C CA . VAL A 1 110 ? -1.990 4.126 17.441 1.00 88.12 110 VAL A CA 1
ATOM 875 C C . VAL A 1 110 ? -1.585 2.685 17.176 1.00 88.12 110 VAL A C 1
ATOM 877 O O . VAL A 1 110 ? -0.848 2.420 16.228 1.00 88.12 110 VAL A O 1
ATOM 880 N N . ASP A 1 111 ? -2.017 1.759 18.025 1.00 90.69 111 ASP A N 1
ATOM 881 C CA . ASP A 1 111 ? -1.615 0.354 17.957 1.00 90.69 111 ASP A CA 1
ATOM 882 C C . ASP A 1 111 ? -2.831 -0.569 17.829 1.00 90.69 111 ASP A C 1
ATOM 884 O O . ASP A 1 111 ? -3.498 -0.854 18.816 1.00 90.69 111 ASP A O 1
ATOM 888 N N . PHE A 1 112 ? -3.085 -1.058 16.616 1.00 94.00 112 PHE A N 1
ATOM 889 C CA . PHE A 1 112 ? -4.046 -2.114 16.277 1.00 94.00 112 PHE A CA 1
ATOM 890 C C . PHE A 1 112 ? -3.352 -3.472 16.070 1.00 94.00 112 PHE A C 1
ATOM 892 O O . PHE A 1 112 ? -3.887 -4.360 15.406 1.00 94.00 112 PHE A O 1
ATOM 899 N N . SER A 1 113 ? -2.125 -3.658 16.567 1.00 93.62 113 SER A N 1
ATOM 900 C CA . SER A 1 113 ? -1.360 -4.871 16.271 1.00 93.62 113 SER A CA 1
ATOM 901 C C . SER A 1 113 ? -2.085 -6.116 16.783 1.00 93.62 113 SER A C 1
ATOM 903 O O . SER A 1 113 ? -2.510 -6.179 17.936 1.00 93.62 113 SER A O 1
ATOM 905 N N . GLY A 1 114 ? -2.224 -7.129 15.933 1.00 93.50 114 GLY A N 1
ATOM 906 C CA . GLY A 1 114 ? -2.950 -8.357 16.266 1.00 93.50 114 GLY A CA 1
ATOM 907 C C . GLY A 1 114 ? -4.460 -8.194 16.459 1.00 93.50 114 GLY A C 1
ATOM 908 O O . GLY A 1 114 ? -5.085 -9.155 16.897 1.00 93.50 114 GLY A O 1
ATOM 909 N N . ALA A 1 115 ? -5.040 -7.022 16.180 1.00 96.75 115 ALA A N 1
ATOM 910 C CA . ALA A 1 115 ? -6.489 -6.848 16.197 1.00 96.75 115 ALA A CA 1
ATOM 911 C C . ALA A 1 115 ? -7.161 -7.719 15.125 1.00 96.75 115 ALA A C 1
ATOM 913 O O . ALA A 1 115 ? -6.571 -8.004 14.075 1.00 96.75 115 ALA A O 1
ATOM 914 N N . GLN A 1 116 ? -8.392 -8.137 15.397 1.00 96.06 116 GLN A N 1
ATOM 915 C CA . GLN A 1 116 ? -9.196 -8.962 14.502 1.00 96.06 116 GLN A CA 1
ATOM 916 C C . GLN A 1 116 ? -10.474 -8.213 14.144 1.00 96.06 116 GLN A C 1
ATOM 918 O O . GLN A 1 116 ? -11.211 -7.798 15.033 1.00 96.06 116 GLN A O 1
ATOM 923 N N . PHE A 1 117 ? -10.722 -8.039 12.850 1.00 94.69 117 PHE A N 1
ATOM 924 C CA . PHE A 1 117 ? -11.950 -7.450 12.321 1.00 94.69 117 PHE A CA 1
ATOM 925 C C . PHE A 1 117 ? -12.715 -8.536 11.571 1.00 94.69 117 PHE A C 1
ATOM 927 O O . PHE A 1 117 ? -12.099 -9.251 10.779 1.00 94.69 117 PHE A O 1
ATOM 934 N N . PHE A 1 118 ? -14.018 -8.664 11.809 1.00 90.69 118 PHE A N 1
ATOM 935 C CA . PHE A 1 118 ? -14.864 -9.693 11.200 1.00 90.69 118 PHE A CA 1
ATOM 936 C C . PHE A 1 118 ? -15.943 -9.056 10.321 1.00 90.69 118 PHE A C 1
ATOM 938 O O . PHE A 1 118 ? -16.493 -8.034 10.701 1.00 90.69 118 PHE A O 1
ATOM 945 N N . ASP A 1 119 ? -16.231 -9.678 9.177 1.00 88.56 119 ASP A N 1
ATOM 946 C CA . ASP A 1 119 ? -17.334 -9.381 8.248 1.00 88.56 119 ASP A CA 1
ATOM 947 C C . ASP A 1 119 ? -17.467 -7.906 7.827 1.00 88.56 119 ASP A C 1
ATOM 949 O O . ASP A 1 119 ? -16.889 -7.510 6.813 1.00 88.56 119 ASP A O 1
ATOM 953 N N . GLU A 1 120 ? -18.189 -7.072 8.576 1.00 89.50 120 GLU A N 1
ATOM 954 C CA . GLU A 1 120 ? -18.210 -5.631 8.329 1.00 89.50 120 GLU A CA 1
ATOM 955 C C . GLU A 1 120 ? -16.897 -5.009 8.828 1.00 89.50 120 GLU A C 1
ATOM 957 O O . GLU A 1 120 ? -16.585 -4.939 10.018 1.00 89.50 120 GLU A O 1
ATOM 962 N N . GLY A 1 121 ? -16.055 -4.604 7.883 1.00 84.69 121 GLY A N 1
ATOM 963 C CA . GLY A 1 121 ? -14.703 -4.145 8.182 1.00 84.69 121 GLY A CA 1
ATOM 964 C C . GLY A 1 121 ? -14.658 -2.750 8.791 1.00 84.69 121 GLY A C 1
ATOM 965 O O . GLY A 1 121 ? -15.680 -2.067 8.884 1.00 84.69 121 GLY A O 1
ATOM 966 N N . PRO A 1 122 ? -13.474 -2.289 9.223 1.00 93.50 122 PRO A N 1
ATOM 967 C CA . PRO A 1 122 ? -13.381 -0.969 9.803 1.00 93.50 122 PRO A CA 1
ATOM 968 C C . PRO A 1 122 ? -13.448 0.129 8.744 1.00 93.50 122 PRO A C 1
ATOM 970 O O . PRO A 1 122 ? -12.757 0.080 7.719 1.00 93.50 122 PRO A O 1
ATOM 973 N N . ASP A 1 123 ? -14.224 1.163 9.055 1.00 94.88 123 ASP A N 1
ATOM 974 C CA . ASP A 1 123 ? -14.337 2.376 8.251 1.00 94.88 123 ASP A CA 1
ATOM 975 C C . ASP A 1 123 ? -13.535 3.515 8.890 1.00 94.88 123 ASP A C 1
ATOM 977 O O . ASP A 1 123 ? -13.913 4.055 9.928 1.00 94.88 123 ASP A O 1
ATOM 981 N N . PHE A 1 124 ? -12.428 3.904 8.257 1.00 94.56 124 PHE A N 1
ATOM 982 C CA . PHE A 1 124 ? -11.601 5.049 8.646 1.00 94.56 124 PHE A CA 1
ATOM 983 C C . PHE A 1 124 ? -11.818 6.254 7.723 1.00 94.56 124 PHE A C 1
ATOM 985 O O . PHE A 1 124 ? -10.925 7.097 7.551 1.00 94.56 124 PHE A O 1
ATOM 992 N N . THR A 1 125 ? -12.986 6.355 7.091 1.00 94.38 125 THR A N 1
ATOM 993 C CA . THR A 1 125 ? -13.322 7.464 6.204 1.00 94.38 125 THR A CA 1
ATOM 994 C C . THR A 1 125 ? -13.144 8.797 6.927 1.00 94.38 125 THR A C 1
ATOM 996 O O . THR A 1 125 ? -13.671 9.033 8.010 1.00 94.38 125 THR A O 1
ATOM 999 N N . ARG A 1 126 ? -12.352 9.699 6.333 1.00 92.19 126 ARG A N 1
ATOM 1000 C CA . ARG A 1 126 ? -11.991 11.020 6.889 1.00 92.19 126 ARG A CA 1
ATOM 1001 C C . ARG A 1 126 ? -11.303 10.986 8.265 1.00 92.19 126 ARG A C 1
ATOM 1003 O O . ARG A 1 126 ? -11.170 12.046 8.881 1.00 92.19 126 ARG A O 1
ATOM 1010 N N . ALA A 1 127 ? -10.842 9.827 8.736 1.00 92.75 127 ALA A N 1
ATOM 1011 C CA . ALA A 1 127 ? -10.074 9.732 9.971 1.00 92.75 127 ALA A CA 1
ATOM 1012 C C . ALA A 1 127 ? -8.729 10.464 9.836 1.00 92.75 127 ALA A C 1
ATOM 1014 O O . ALA A 1 127 ? -8.126 10.526 8.755 1.00 92.75 127 ALA A O 1
ATOM 1015 N N . LYS A 1 128 ? -8.249 11.036 10.943 1.00 87.94 128 LYS A N 1
ATOM 1016 C CA . LYS A 1 128 ? -7.005 11.817 10.975 1.00 87.94 128 LYS A CA 1
ATOM 1017 C C . LYS A 1 128 ? -5.942 11.110 11.798 1.00 87.94 128 LYS A C 1
ATOM 1019 O O . LYS A 1 128 ? -6.088 10.955 13.007 1.00 87.94 128 LYS A O 1
ATOM 1024 N N . PHE A 1 129 ? -4.830 10.779 11.152 1.00 84.50 129 PHE A N 1
ATOM 1025 C CA . PHE A 1 129 ? -3.650 10.201 11.783 1.00 84.50 129 PHE A CA 1
ATOM 1026 C C . PHE A 1 129 ? -2.489 11.201 11.678 1.00 84.50 129 PHE A C 1
ATOM 1028 O O . PHE A 1 129 ? -2.026 11.510 10.578 1.00 84.50 129 PHE A O 1
ATOM 1035 N N . SER A 1 130 ? -1.994 11.735 12.802 1.00 69.81 130 SER A N 1
ATOM 1036 C CA . SER A 1 130 ? -0.796 12.591 12.788 1.00 69.81 130 SER A CA 1
ATOM 1037 C C . SER A 1 130 ? 0.147 12.352 13.967 1.00 69.81 130 SER A C 1
ATOM 1039 O O . SER A 1 130 ? -0.251 11.847 15.015 1.00 69.81 130 SER A O 1
ATOM 1041 N N . SER A 1 131 ? 1.419 12.701 13.725 1.00 58.50 131 SER A N 1
ATOM 1042 C CA . SER A 1 131 ? 2.572 12.756 14.643 1.00 58.50 131 SER A CA 1
ATOM 1043 C C . SER A 1 131 ? 2.948 11.487 15.428 1.00 58.50 131 SER A C 1
ATOM 1045 O O . SER A 1 131 ? 3.936 11.497 16.166 1.00 58.50 131 SER A O 1
ATOM 1047 N N . GLY A 1 132 ? 2.254 10.367 15.208 1.00 62.03 132 GLY A N 1
ATOM 1048 C CA . GLY A 1 132 ? 2.546 9.069 15.813 1.00 62.03 132 GLY A CA 1
ATOM 1049 C C . GLY A 1 132 ? 2.795 7.944 14.808 1.00 62.03 132 GLY A C 1
ATOM 1050 O O . GLY A 1 132 ? 2.458 8.026 13.629 1.00 62.03 132 GLY A O 1
ATOM 1051 N N . HIS A 1 133 ? 3.414 6.870 15.297 1.00 77.56 133 HIS A N 1
ATOM 1052 C CA . HIS A 1 133 ? 3.476 5.590 14.597 1.00 77.56 133 HIS A CA 1
ATOM 1053 C C . HIS A 1 133 ? 2.098 4.923 14.703 1.00 77.56 133 HIS A C 1
ATOM 1055 O O . HIS A 1 133 ? 1.648 4.668 15.822 1.00 77.56 133 HIS A O 1
ATOM 1061 N N . VAL A 1 134 ? 1.442 4.682 13.569 1.00 87.56 134 VAL A N 1
ATOM 1062 C CA . VAL A 1 134 ? 0.216 3.881 13.465 1.00 87.56 134 VAL A CA 1
ATOM 1063 C C . VAL A 1 134 ? 0.619 2.485 13.014 1.00 87.56 134 VAL A C 1
ATOM 1065 O O . VAL A 1 134 ? 1.319 2.335 12.014 1.00 87.56 134 VAL A O 1
ATOM 1068 N N . THR A 1 135 ? 0.207 1.451 13.735 1.00 90.06 135 THR A N 1
ATOM 1069 C CA . THR A 1 135 ? 0.546 0.068 13.393 1.00 90.06 135 THR A CA 1
ATOM 1070 C C . THR A 1 135 ? -0.680 -0.826 13.436 1.00 90.06 135 THR A C 1
ATOM 1072 O O . THR A 1 135 ? -1.418 -0.837 14.412 1.00 90.06 135 THR A O 1
ATOM 1075 N N . PHE A 1 136 ? -0.849 -1.612 12.382 1.00 93.00 136 PHE A N 1
ATOM 1076 C CA . PHE A 1 136 ? -1.777 -2.733 12.263 1.00 93.00 136 PHE A CA 1
ATOM 1077 C C . PHE A 1 136 ? -1.002 -4.053 12.208 1.00 93.00 136 PHE A C 1
ATOM 1079 O O . PHE A 1 136 ? -1.476 -5.037 11.653 1.00 93.00 136 PHE A O 1
ATOM 1086 N N . ALA A 1 137 ? 0.229 -4.085 12.729 1.00 92.25 137 ALA A N 1
ATOM 1087 C CA . ALA A 1 137 ? 1.114 -5.227 12.566 1.00 92.25 137 ALA A CA 1
ATOM 1088 C C . ALA A 1 137 ? 0.436 -6.537 12.993 1.00 92.25 137 ALA A C 1
ATOM 1090 O O . ALA A 1 137 ? 0.016 -6.691 14.140 1.00 92.25 137 ALA A O 1
ATOM 1091 N N . ARG A 1 138 ? 0.383 -7.509 12.078 1.00 93.06 138 ARG A N 1
ATOM 1092 C CA . ARG A 1 138 ? -0.246 -8.824 12.295 1.00 93.06 138 ARG A CA 1
ATOM 1093 C C . ARG A 1 138 ? -1.745 -8.761 12.622 1.00 93.06 138 ARG A C 1
ATOM 1095 O O . ARG A 1 138 ? -2.268 -9.726 13.172 1.00 93.06 138 ARG A O 1
ATOM 1102 N N . ALA A 1 139 ? -2.422 -7.651 12.326 1.00 96.38 139 ALA A N 1
ATOM 1103 C CA . ALA A 1 139 ? -3.879 -7.603 12.343 1.00 96.38 139 ALA A CA 1
ATOM 1104 C C . ALA A 1 139 ? -4.448 -8.505 11.237 1.00 96.38 139 ALA A C 1
ATOM 1106 O O . ALA A 1 139 ? -3.768 -8.797 10.245 1.00 96.38 139 ALA A O 1
ATOM 1107 N N . THR A 1 140 ? -5.680 -8.970 11.429 1.00 95.56 140 THR A N 1
ATOM 1108 C CA . THR A 1 140 ? -6.379 -9.835 10.470 1.00 95.56 140 THR A CA 1
ATOM 1109 C C . THR A 1 140 ? -7.757 -9.269 10.155 1.00 95.56 140 THR A C 1
ATOM 1111 O O . THR A 1 140 ? -8.527 -8.969 11.066 1.00 95.56 140 THR A O 1
ATOM 1114 N N . PHE A 1 141 ? -8.050 -9.144 8.864 1.00 92.75 141 PHE A N 1
ATOM 1115 C CA . PHE A 1 141 ? -9.323 -8.682 8.322 1.00 92.75 141 PHE A CA 1
ATOM 1116 C C . PHE A 1 141 ? -10.074 -9.888 7.746 1.00 92.75 141 PHE A C 1
ATOM 1118 O O . PHE A 1 141 ? -9.838 -10.323 6.617 1.00 92.75 141 PHE A O 1
ATOM 1125 N N . TRP A 1 142 ? -10.923 -10.504 8.566 1.00 88.00 142 TRP A N 1
ATOM 1126 C CA . TRP A 1 142 ? -11.661 -11.712 8.220 1.00 88.00 142 TRP A CA 1
ATOM 1127 C C . TRP A 1 142 ? -12.890 -11.368 7.405 1.00 88.00 142 TRP A C 1
ATOM 1129 O O . TRP A 1 142 ? -13.846 -10.811 7.931 1.00 88.00 142 TRP A O 1
ATOM 1139 N N . ASN A 1 143 ? -12.865 -11.740 6.125 1.00 85.06 143 ASN A N 1
ATOM 1140 C CA . ASN A 1 143 ? -13.993 -11.529 5.222 1.00 85.06 143 ASN A CA 1
ATOM 1141 C C . ASN A 1 143 ? -14.512 -10.079 5.238 1.00 85.06 143 ASN A C 1
ATOM 1143 O O . ASN A 1 143 ? -15.679 -9.834 4.968 1.00 85.06 143 ASN A O 1
ATOM 1147 N N . CYS A 1 144 ? -13.617 -9.111 5.454 1.00 86.50 144 CYS A N 1
ATOM 1148 C CA . CYS A 1 144 ? -13.979 -7.709 5.572 1.00 86.50 144 CYS A CA 1
ATOM 1149 C C . CYS A 1 144 ? -13.042 -6.811 4.761 1.00 86.50 144 CYS A C 1
ATOM 1151 O O . CYS A 1 144 ? -11.858 -7.116 4.600 1.00 86.50 144 CYS A O 1
ATOM 1153 N N . GLY A 1 145 ? -13.596 -5.760 4.154 1.00 87.88 145 GLY A N 1
ATOM 1154 C CA . GLY A 1 145 ? -12.808 -4.737 3.465 1.00 87.88 145 GLY A CA 1
ATOM 1155 C C . GLY A 1 145 ? -12.226 -3.733 4.455 1.00 87.88 145 GLY A C 1
ATOM 1156 O O . GLY A 1 145 ? -12.616 -3.700 5.616 1.00 87.88 145 GLY A O 1
ATOM 1157 N N . ILE A 1 146 ? -11.308 -2.883 4.006 1.00 92.25 146 ILE A N 1
ATOM 1158 C CA . ILE A 1 146 ? -10.875 -1.729 4.803 1.00 92.25 146 ILE A CA 1
ATOM 1159 C C . ILE A 1 146 ? -10.891 -0.468 3.954 1.00 92.25 146 ILE A C 1
ATOM 1161 O O . ILE A 1 146 ? -10.374 -0.448 2.829 1.00 92.25 146 ILE A O 1
ATOM 1165 N N . GLU A 1 147 ? -11.476 0.589 4.514 1.00 92.06 147 GLU A N 1
ATOM 1166 C CA . GLU A 1 147 ? -11.667 1.858 3.828 1.00 92.06 147 GLU A CA 1
ATOM 1167 C C . GLU A 1 147 ? -10.972 3.011 4.559 1.00 92.06 147 GLU A C 1
ATOM 1169 O O . GLU A 1 147 ? -11.176 3.256 5.744 1.00 92.06 147 GLU A O 1
ATOM 1174 N N . PHE A 1 148 ? -10.148 3.749 3.815 1.00 91.25 148 PHE A N 1
ATOM 1175 C CA . PHE A 1 148 ? -9.448 4.958 4.256 1.00 91.25 148 PHE A CA 1
ATOM 1176 C C . PHE A 1 148 ? -9.820 6.163 3.386 1.00 91.25 148 PHE A C 1
ATOM 1178 O O . PHE A 1 148 ? -8.991 7.043 3.108 1.00 91.25 148 PHE A O 1
ATOM 1185 N N . THR A 1 149 ? -11.058 6.201 2.893 1.00 92.31 149 THR A N 1
ATOM 1186 C CA . THR A 1 149 ? -11.497 7.238 1.962 1.00 92.31 149 THR A CA 1
ATOM 1187 C C . THR A 1 149 ? -11.372 8.620 2.601 1.00 92.31 149 THR A C 1
ATOM 1189 O O . THR A 1 149 ? -11.925 8.895 3.660 1.00 92.31 149 THR A O 1
ATOM 1192 N N . ARG A 1 150 ? -10.618 9.528 1.970 1.00 90.06 150 ARG A N 1
ATOM 1193 C CA . ARG A 1 150 ? -10.304 10.873 2.493 1.00 90.06 150 ARG A CA 1
ATOM 1194 C C . ARG A 1 150 ? -9.617 10.886 3.866 1.00 90.06 150 ARG A C 1
ATOM 1196 O O . ARG A 1 150 ? -9.592 11.933 4.511 1.00 90.06 150 ARG A O 1
ATOM 1203 N N . ALA A 1 151 ? -9.056 9.763 4.313 1.00 90.56 151 ALA A N 1
ATOM 1204 C CA . ALA A 1 151 ? -8.226 9.733 5.509 1.00 90.56 151 ALA A CA 1
ATOM 1205 C C . ALA A 1 151 ? -6.962 10.582 5.303 1.00 90.56 151 ALA A C 1
ATOM 1207 O O . ALA A 1 151 ? -6.429 10.681 4.190 1.00 90.56 151 ALA A O 1
ATOM 1208 N N . VAL A 1 152 ? -6.485 11.196 6.383 1.00 85.88 152 VAL A N 1
ATOM 1209 C CA . VAL A 1 152 ? -5.288 12.042 6.370 1.00 85.88 152 VAL A CA 1
ATOM 1210 C C . VAL A 1 152 ? -4.170 11.335 7.117 1.00 85.88 152 VAL A C 1
ATOM 1212 O O . VAL A 1 152 ? -4.272 11.094 8.321 1.00 85.88 152 VAL A O 1
ATOM 1215 N N . PHE A 1 153 ? -3.092 11.043 6.395 1.00 82.00 153 PHE A N 1
ATOM 1216 C CA . PHE A 1 153 ? -1.866 10.454 6.908 1.00 82.00 153 PHE A CA 1
ATOM 1217 C C . PHE A 1 153 ? -0.755 11.506 6.884 1.00 82.00 153 PHE A C 1
ATOM 1219 O O . PHE A 1 153 ? -0.089 11.731 5.872 1.00 82.00 153 PHE A O 1
ATOM 1226 N N . TYR A 1 154 ? -0.610 12.127 8.056 1.00 68.88 154 TYR A N 1
ATOM 1227 C CA . TYR A 1 154 ? 0.216 13.284 8.399 1.00 68.88 154 TYR A CA 1
ATOM 1228 C C . TYR A 1 154 ? -0.054 14.574 7.608 1.00 68.88 154 TYR A C 1
ATOM 1230 O O . TYR A 1 154 ? -0.229 14.589 6.391 1.00 68.88 154 TYR A O 1
ATOM 1238 N N . ASP A 1 155 ? -0.093 15.674 8.361 1.00 59.75 155 ASP A N 1
ATOM 1239 C CA . ASP A 1 155 ? -0.286 17.044 7.896 1.00 59.75 155 ASP A CA 1
ATOM 1240 C C . ASP A 1 155 ? 0.247 17.991 8.984 1.00 59.75 155 ASP A C 1
ATOM 1242 O O . ASP A 1 155 ? -0.303 18.032 10.085 1.00 59.75 155 ASP A O 1
ATOM 1246 N N . ASP A 1 156 ? 1.336 18.701 8.693 1.00 54.28 156 ASP A N 1
ATOM 1247 C CA . ASP A 1 156 ? 1.706 19.941 9.381 1.00 54.28 156 ASP A CA 1
ATOM 1248 C C . ASP A 1 156 ? 1.977 20.979 8.288 1.00 54.28 156 ASP A C 1
ATOM 1250 O O . ASP A 1 156 ? 3.015 20.937 7.623 1.00 54.28 156 ASP A O 1
ATOM 1254 N N . GLU A 1 157 ? 1.054 21.928 8.112 1.00 46.19 157 GLU A N 1
ATOM 1255 C CA . GLU A 1 157 ? 1.133 23.016 7.121 1.00 46.19 157 GLU A CA 1
ATOM 1256 C C . GLU A 1 157 ? 2.351 23.951 7.322 1.00 46.19 157 GLU A C 1
ATOM 1258 O O . GLU A 1 157 ? 2.644 24.777 6.464 1.00 46.19 157 GLU A O 1
ATOM 1263 N N . ASN A 1 158 ? 3.103 23.801 8.422 1.00 42.16 158 ASN A N 1
ATOM 1264 C CA . ASN A 1 158 ? 4.243 24.649 8.799 1.00 42.16 158 ASN A CA 1
ATOM 1265 C C . ASN A 1 158 ? 5.597 23.918 8.874 1.00 42.16 158 ASN A C 1
ATOM 1267 O O . ASN A 1 158 ? 6.573 24.475 9.387 1.00 42.16 158 ASN A O 1
ATOM 1271 N N . PHE A 1 159 ? 5.703 22.676 8.391 1.00 43.41 159 PHE A N 1
ATOM 1272 C CA . PHE A 1 159 ? 6.930 21.895 8.558 1.00 43.41 159 PHE A CA 1
ATOM 1273 C C . PHE A 1 159 ? 7.913 22.018 7.378 1.00 43.41 159 PHE A C 1
ATOM 1275 O O . PHE A 1 159 ? 7.976 21.162 6.496 1.00 43.41 159 PHE A O 1
ATOM 1282 N N . TYR A 1 160 ? 8.736 23.072 7.387 1.00 39.88 160 TYR A N 1
ATOM 1283 C CA . TYR A 1 160 ? 9.906 23.188 6.510 1.00 39.88 160 TYR A CA 1
ATOM 1284 C C . TYR A 1 160 ? 11.071 22.364 7.071 1.00 39.88 160 TYR A C 1
ATOM 1286 O O . TYR A 1 160 ? 11.695 22.745 8.059 1.00 39.88 160 TYR A O 1
ATOM 1294 N N . GLY A 1 161 ? 11.399 21.253 6.415 1.00 35.59 161 GLY A N 1
ATOM 1295 C CA . GLY A 1 161 ? 12.694 20.593 6.588 1.00 35.59 161 GLY A CA 1
ATOM 1296 C C . GLY A 1 161 ? 12.598 19.150 7.057 1.00 35.59 161 GLY A C 1
ATOM 1297 O O . GLY A 1 161 ? 12.723 18.854 8.244 1.00 35.59 161 GLY A O 1
ATOM 1298 N N . ILE A 1 162 ? 12.490 18.236 6.093 1.00 40.62 162 ILE A N 1
ATOM 1299 C CA . ILE A 1 162 ? 13.124 16.931 6.253 1.00 40.62 162 ILE A CA 1
ATOM 1300 C C . ILE A 1 162 ? 14.427 16.976 5.469 1.00 40.62 162 ILE A C 1
ATOM 1302 O O . ILE A 1 162 ? 14.421 17.075 4.238 1.00 40.62 162 ILE A O 1
ATOM 1306 N N . ASP A 1 163 ? 15.528 16.914 6.206 1.00 32.84 163 ASP A N 1
ATOM 1307 C CA . ASP A 1 163 ? 16.864 16.733 5.661 1.00 32.84 163 ASP A CA 1
ATOM 1308 C C . ASP A 1 163 ? 17.012 15.248 5.298 1.00 32.84 163 ASP A C 1
ATOM 1310 O O . ASP A 1 163 ? 17.439 14.416 6.099 1.00 32.84 163 ASP A O 1
ATOM 1314 N N . TRP A 1 164 ? 16.528 14.878 4.112 1.00 46.69 164 TRP A N 1
ATOM 1315 C CA . TRP A 1 164 ? 16.899 13.600 3.520 1.00 46.69 164 TRP A CA 1
ATOM 1316 C C . TRP A 1 164 ? 18.254 13.802 2.853 1.00 46.69 164 TRP A C 1
ATOM 1318 O O . TRP A 1 164 ? 18.345 14.407 1.785 1.00 46.69 164 TRP A O 1
ATOM 1328 N N . VAL A 1 165 ? 19.295 13.261 3.485 1.00 31.27 165 VAL A N 1
ATOM 1329 C CA . VAL A 1 165 ? 20.470 12.788 2.755 1.00 31.27 165 VAL A CA 1
ATOM 1330 C C . VAL A 1 165 ? 19.929 11.829 1.699 1.00 31.27 165 VAL A C 1
ATOM 1332 O O . VAL A 1 165 ? 19.230 10.869 2.034 1.00 31.27 165 VAL A O 1
ATOM 1335 N N . TYR A 1 166 ? 20.148 12.171 0.432 1.00 33.12 166 TYR A N 1
ATOM 1336 C CA . TYR A 1 166 ? 19.801 11.356 -0.724 1.00 33.12 166 TYR A CA 1
ATOM 1337 C C . TYR A 1 166 ? 20.101 9.881 -0.423 1.00 33.12 166 TYR A C 1
ATOM 1339 O O . TYR A 1 166 ? 21.207 9.557 0.001 1.00 33.12 166 TYR A O 1
ATOM 1347 N N . PHE A 1 167 ? 19.146 8.977 -0.661 1.00 34.16 167 PHE A N 1
ATOM 1348 C CA . PHE A 1 167 ? 19.423 7.536 -0.716 1.00 34.16 167 PHE A CA 1
ATOM 1349 C C . PHE A 1 167 ? 20.201 7.218 -2.010 1.00 34.16 167 PHE A C 1
ATOM 1351 O O . PHE A 1 167 ? 19.758 6.474 -2.877 1.00 34.16 167 PHE A O 1
ATOM 1358 N N . SER A 1 168 ? 21.378 7.824 -2.143 1.00 33.50 168 SER A N 1
ATOM 1359 C CA . SER A 1 168 ? 22.416 7.487 -3.105 1.00 33.50 168 SER A CA 1
ATOM 1360 C C . SER A 1 168 ? 23.753 7.451 -2.365 1.00 33.50 168 SER A C 1
ATOM 1362 O O . SER A 1 168 ? 24.604 8.307 -2.563 1.00 33.50 168 SER A O 1
ATOM 1364 N N . ASP A 1 169 ? 23.929 6.460 -1.502 1.00 28.89 169 ASP A N 1
ATOM 1365 C CA . ASP A 1 169 ? 25.246 5.999 -1.060 1.00 28.89 169 ASP A CA 1
ATOM 1366 C C . ASP A 1 169 ? 25.202 4.473 -1.265 1.00 28.89 169 ASP A C 1
ATOM 1368 O O . ASP A 1 169 ? 24.418 3.784 -0.620 1.00 28.89 169 ASP A O 1
ATOM 1372 N N . VAL A 1 170 ? 25.908 3.832 -2.205 1.00 34.38 170 VAL A N 1
ATOM 1373 C CA . VAL A 1 170 ? 27.340 3.962 -2.520 1.00 34.38 170 VAL A CA 1
ATOM 1374 C C . VAL A 1 170 ? 28.106 4.563 -1.355 1.00 34.38 170 VAL A C 1
ATOM 1376 O O . VAL A 1 170 ? 28.538 5.700 -1.411 1.00 34.38 170 VAL A O 1
ATOM 1379 N N . ALA A 1 171 ? 28.230 3.761 -0.298 1.00 34.66 171 ALA A N 1
ATOM 1380 C CA . ALA A 1 171 ? 29.372 3.737 0.605 1.00 34.66 171 ALA A CA 1
ATOM 1381 C C . ALA A 1 171 ? 30.171 5.051 0.679 1.00 34.66 171 ALA A C 1
ATOM 1383 O O . ALA A 1 171 ? 31.270 5.147 0.135 1.00 34.66 171 ALA A O 1
ATOM 1384 N N . SER A 1 172 ? 29.658 6.036 1.407 1.00 30.86 172 SER A N 1
ATOM 1385 C CA . SER A 1 172 ? 30.516 7.061 1.980 1.00 30.86 172 SER A CA 1
ATOM 1386 C C . SER A 1 172 ? 30.255 7.127 3.482 1.00 30.86 172 SER A C 1
ATOM 1388 O O . SER A 1 172 ? 29.227 7.571 3.985 1.00 30.86 172 SER A O 1
ATOM 1390 N N . ASN A 1 173 ? 31.188 6.520 4.215 1.00 38.78 173 ASN A N 1
ATOM 1391 C CA . ASN A 1 173 ? 31.320 6.728 5.644 1.00 38.78 173 ASN A CA 1
ATOM 1392 C C . ASN A 1 173 ? 31.593 8.215 5.911 1.00 38.78 173 ASN A C 1
ATOM 1394 O O . ASN A 1 173 ? 32.227 8.888 5.106 1.00 38.78 173 ASN A O 1
ATOM 1398 N N . GLU A 1 174 ? 31.208 8.639 7.115 1.00 39.94 174 GLU A N 1
ATOM 1399 C CA . GLU A 1 174 ? 31.563 9.907 7.763 1.00 39.94 174 GLU A CA 1
ATOM 1400 C C . GLU A 1 174 ? 30.684 11.115 7.414 1.00 39.94 174 GLU A C 1
ATOM 1402 O O . GLU A 1 174 ? 31.049 11.965 6.619 1.00 39.94 174 GLU A O 1
ATOM 1407 N N . HIS A 1 175 ? 29.582 11.274 8.152 1.00 37.16 175 HIS A N 1
ATOM 1408 C CA . HIS A 1 175 ? 29.406 12.373 9.119 1.00 37.16 175 HIS A CA 1
ATOM 1409 C C . HIS A 1 175 ? 28.076 12.167 9.865 1.00 37.16 175 HIS A C 1
ATOM 1411 O O . HIS A 1 175 ? 26.987 12.409 9.350 1.00 37.16 175 HIS A O 1
ATOM 1417 N N . LYS A 1 176 ? 28.148 11.682 11.114 1.00 36.72 176 LYS A N 1
ATOM 1418 C CA . LYS A 1 176 ? 26.979 11.581 12.003 1.00 36.72 176 LYS A CA 1
ATOM 1419 C C . LYS A 1 176 ? 26.568 12.991 12.439 1.00 36.72 176 LYS A C 1
ATOM 1421 O O . LYS A 1 176 ? 27.042 13.484 13.460 1.00 36.72 176 LYS A O 1
ATOM 1426 N N . SER A 1 177 ? 25.694 13.635 11.668 1.00 35.47 177 SER A N 1
ATOM 1427 C CA . SER A 1 177 ? 25.022 14.863 12.099 1.00 35.47 177 SER A CA 1
ATOM 1428 C C . SER A 1 177 ? 24.247 14.603 13.399 1.00 35.47 177 SER A C 1
ATOM 1430 O O . SER A 1 177 ? 23.463 13.656 13.490 1.00 35.47 177 SER A O 1
ATOM 1432 N N . LYS A 1 178 ? 24.497 15.431 14.423 1.00 37.66 178 LYS A N 1
ATOM 1433 C CA . LYS A 1 178 ? 23.825 15.426 15.737 1.00 37.66 178 LYS A CA 1
ATOM 1434 C C . LYS A 1 178 ? 22.468 16.152 15.699 1.00 37.66 178 LYS A C 1
ATOM 1436 O O . LYS A 1 178 ? 22.060 16.740 16.697 1.00 37.66 178 LYS A O 1
ATOM 1441 N N . THR A 1 179 ? 21.760 16.154 14.574 1.00 33.59 179 THR A N 1
ATOM 1442 C CA . THR A 1 179 ? 20.372 16.626 14.556 1.00 33.59 179 THR A CA 1
ATOM 1443 C C . THR A 1 179 ? 19.469 15.536 15.147 1.00 33.59 179 THR A C 1
ATOM 1445 O O . THR A 1 179 ? 19.653 14.349 14.852 1.00 33.59 179 THR A O 1
ATOM 1448 N N . PRO A 1 180 ? 18.509 15.874 16.028 1.00 32.97 180 PRO A N 1
ATOM 1449 C CA . PRO A 1 180 ? 17.556 14.890 16.523 1.00 32.97 180 PRO A CA 1
ATOM 1450 C C . PRO A 1 180 ? 16.814 14.292 15.323 1.00 32.97 180 PRO A C 1
ATOM 1452 O O . PRO A 1 180 ? 16.141 15.015 14.591 1.00 32.97 180 PRO A O 1
ATOM 1455 N N . LYS A 1 181 ? 16.954 12.974 15.108 1.00 41.09 181 LYS A N 1
ATOM 1456 C CA . LYS A 1 181 ? 16.208 12.223 14.086 1.00 41.09 181 LYS A CA 1
ATOM 1457 C C . LYS A 1 181 ? 14.715 12.390 14.363 1.00 41.09 181 LYS A C 1
ATOM 1459 O O . LYS A 1 181 ? 14.151 11.691 15.208 1.00 41.09 181 LYS A O 1
ATOM 1464 N N . LYS A 1 182 ? 14.089 13.362 13.704 1.00 48.59 182 LYS A N 1
ATOM 1465 C CA . LYS A 1 182 ? 12.664 13.637 13.852 1.00 48.59 182 LYS A CA 1
ATOM 1466 C C . LYS A 1 182 ? 11.901 12.444 13.284 1.00 48.59 182 LYS A C 1
ATOM 1468 O O . LYS A 1 182 ? 12.211 11.957 12.201 1.00 48.59 182 LYS A O 1
ATOM 1473 N N . LYS A 1 183 ? 10.984 11.893 14.078 1.00 53.41 183 LYS A N 1
ATOM 1474 C CA . LYS A 1 183 ? 10.255 10.673 13.725 1.00 53.41 183 LYS A CA 1
ATOM 1475 C C . LYS A 1 183 ? 9.215 11.024 12.669 1.00 53.41 183 LYS A C 1
ATOM 1477 O O . LYS A 1 183 ? 8.259 11.726 12.980 1.00 53.41 183 LYS A O 1
ATOM 1482 N N . ASN A 1 184 ? 9.405 10.533 11.449 1.00 57.22 184 ASN A N 1
ATOM 1483 C CA . ASN A 1 184 ? 8.389 10.626 10.408 1.00 57.22 184 ASN A CA 1
ATOM 1484 C C . ASN A 1 184 ? 7.137 9.867 10.863 1.00 57.22 184 ASN A C 1
ATOM 1486 O O . ASN A 1 184 ? 7.239 8.782 11.455 1.00 57.22 184 ASN A O 1
ATOM 1490 N N . ALA A 1 185 ? 5.963 10.425 10.573 1.00 65.94 185 ALA A N 1
ATOM 1491 C CA . ALA A 1 185 ? 4.724 9.682 10.710 1.00 65.94 185 ALA A CA 1
ATOM 1492 C C . ALA A 1 185 ? 4.819 8.425 9.840 1.00 65.94 185 ALA A C 1
ATOM 1494 O O . ALA A 1 185 ? 5.206 8.483 8.668 1.00 65.94 185 ALA A O 1
ATOM 1495 N N . SER A 1 186 ? 4.539 7.279 10.448 1.00 80.94 186 SER A N 1
ATOM 1496 C CA . SER A 1 186 ? 4.635 5.992 9.774 1.00 80.94 186 SER A CA 1
ATOM 1497 C C . SER A 1 186 ? 3.393 5.177 10.051 1.00 80.94 186 SER A C 1
ATOM 1499 O O . SER A 1 186 ? 2.983 5.049 11.203 1.00 80.94 186 SER A O 1
ATOM 1501 N N . VAL A 1 187 ? 2.822 4.638 8.983 1.00 87.62 187 VAL A N 1
ATOM 1502 C CA . VAL A 1 187 ? 1.717 3.691 9.033 1.00 87.62 187 VAL A CA 1
ATOM 1503 C C . VAL A 1 187 ? 2.275 2.345 8.607 1.00 87.62 187 VAL A C 1
ATOM 1505 O O . VAL A 1 187 ? 2.855 2.225 7.528 1.00 87.62 187 VAL A O 1
ATOM 1508 N N . SER A 1 188 ? 2.160 1.350 9.476 1.00 90.62 188 SER A N 1
ATOM 1509 C CA . SER A 1 188 ? 2.709 0.018 9.252 1.00 90.62 188 SER A CA 1
ATOM 1510 C C . SER A 1 188 ? 1.610 -1.029 9.264 1.00 90.62 188 SER A C 1
ATOM 1512 O O . SER A 1 188 ? 0.912 -1.199 10.258 1.00 90.62 188 SER A O 1
ATOM 1514 N N . PHE A 1 189 ? 1.527 -1.787 8.183 1.00 93.12 189 PHE A N 1
ATOM 1515 C CA . PHE A 1 189 ? 0.727 -2.993 8.032 1.00 93.12 189 PHE A CA 1
ATOM 1516 C C . PHE A 1 189 ? 1.632 -4.233 8.005 1.00 93.12 189 PHE A C 1
ATOM 1518 O O . PHE A 1 189 ? 1.338 -5.217 7.326 1.00 93.12 189 PHE A O 1
ATOM 1525 N N . PHE A 1 190 ? 2.740 -4.214 8.753 1.00 93.81 190 PHE A N 1
ATOM 1526 C CA . PHE A 1 190 ? 3.704 -5.315 8.793 1.00 93.81 190 PHE A CA 1
ATOM 1527 C C . PHE A 1 190 ? 3.041 -6.676 9.059 1.00 93.81 190 PHE A C 1
ATOM 1529 O O . PHE A 1 190 ? 2.422 -6.874 10.107 1.00 93.81 190 PHE A O 1
ATOM 1536 N N . LYS A 1 191 ? 3.200 -7.632 8.133 1.00 94.31 191 LYS A N 1
ATOM 1537 C CA . LYS A 1 191 ? 2.594 -8.979 8.219 1.00 94.31 191 LYS A CA 1
ATOM 1538 C C . LYS A 1 191 ? 1.080 -8.984 8.476 1.00 94.31 191 LYS A C 1
ATOM 1540 O O . LYS A 1 191 ? 0.571 -9.901 9.116 1.00 94.31 191 LYS A O 1
ATOM 1545 N N . THR A 1 192 ? 0.379 -7.956 8.020 1.00 95.81 192 THR A N 1
ATOM 1546 C CA . THR A 1 192 ? -1.085 -7.880 8.100 1.00 95.81 192 THR A CA 1
ATOM 1547 C C . THR A 1 192 ? -1.707 -8.776 7.042 1.00 95.81 192 THR A C 1
ATOM 1549 O O . THR A 1 192 ? -1.176 -8.879 5.933 1.00 95.81 192 THR A O 1
ATOM 1552 N N . ASP A 1 193 ? -2.828 -9.402 7.377 1.00 95.75 193 ASP A N 1
ATOM 1553 C CA . ASP A 1 193 ? -3.632 -10.170 6.435 1.00 95.75 193 ASP A CA 1
ATOM 1554 C C . ASP A 1 193 ? -4.940 -9.437 6.145 1.00 95.75 193 ASP A C 1
ATOM 1556 O O . ASP A 1 193 ? -5.811 -9.349 7.009 1.00 95.75 193 ASP A O 1
ATOM 1560 N N . PHE A 1 194 ? -5.060 -8.893 4.934 1.00 93.50 194 PHE A N 1
ATOM 1561 C CA . PHE A 1 194 ? -6.214 -8.102 4.495 1.00 93.50 194 PHE A CA 1
ATOM 1562 C C . PHE A 1 194 ? -7.412 -8.952 4.050 1.00 93.50 194 PHE A C 1
ATOM 1564 O O . PHE A 1 194 ? -8.426 -8.403 3.628 1.00 93.50 194 PHE A O 1
ATOM 1571 N N . GLY A 1 195 ? -7.307 -10.283 4.113 1.00 91.25 195 GLY A N 1
ATOM 1572 C CA . GLY A 1 195 ? -8.392 -11.167 3.703 1.00 91.25 195 GLY A CA 1
ATOM 1573 C C . GLY A 1 195 ? -8.745 -11.010 2.223 1.00 91.25 195 GLY A C 1
ATOM 1574 O O . GLY A 1 195 ? -7.911 -10.624 1.405 1.00 91.25 195 GLY A O 1
ATOM 1575 N N . ASN A 1 196 ? -9.982 -11.353 1.861 1.00 91.88 196 ASN A N 1
ATOM 1576 C CA . ASN A 1 196 ? -10.403 -11.479 0.462 1.00 91.88 196 ASN A CA 1
ATOM 1577 C C . ASN A 1 196 ? -11.165 -10.275 -0.099 1.00 91.88 196 ASN A C 1
ATOM 1579 O O . ASN A 1 196 ? -11.539 -10.317 -1.267 1.00 91.88 196 ASN A O 1
ATOM 1583 N N . ASN A 1 197 ? -11.382 -9.223 0.684 1.00 93.44 197 ASN A N 1
ATOM 1584 C CA . ASN A 1 197 ? -12.164 -8.066 0.255 1.00 93.44 197 ASN A CA 1
ATOM 1585 C C . ASN A 1 197 ? -11.290 -6.904 -0.213 1.00 93.44 197 ASN A C 1
ATOM 1587 O O . ASN A 1 197 ? -10.061 -6.980 -0.251 1.00 93.44 197 ASN A O 1
ATOM 1591 N N . ASN A 1 198 ? -11.956 -5.840 -0.654 1.00 93.31 198 ASN A N 1
ATOM 1592 C CA . ASN A 1 198 ? -11.295 -4.679 -1.221 1.00 93.31 198 ASN A CA 1
ATOM 1593 C C . ASN A 1 198 ? -10.546 -3.876 -0.150 1.00 93.31 198 ASN A C 1
ATOM 1595 O O . ASN A 1 198 ? -11.020 -3.702 0.973 1.00 93.31 198 ASN A O 1
ATOM 1599 N N . VAL A 1 199 ? -9.400 -3.327 -0.547 1.00 94.19 199 VAL A N 1
ATOM 1600 C CA . VAL A 1 199 ? -8.607 -2.400 0.266 1.00 94.19 199 VAL A CA 1
ATOM 1601 C C . VAL A 1 199 ? -8.562 -1.060 -0.451 1.00 94.19 199 VAL A C 1
ATOM 1603 O O . VAL A 1 199 ? -8.051 -0.970 -1.572 1.00 94.19 199 VAL A O 1
ATOM 1606 N N . ILE A 1 200 ? -9.120 -0.018 0.169 1.00 93.25 200 ILE A N 1
ATOM 1607 C CA . ILE A 1 200 ? -9.420 1.243 -0.516 1.00 93.25 200 ILE A CA 1
ATOM 1608 C C . ILE A 1 200 ? -8.783 2.431 0.210 1.00 93.25 200 ILE A C 1
ATOM 1610 O O . ILE A 1 200 ? -9.147 2.780 1.328 1.00 93.25 200 ILE A O 1
ATOM 1614 N N . PHE A 1 201 ? -7.883 3.120 -0.489 1.00 91.00 201 PHE A N 1
ATOM 1615 C CA . PHE A 1 201 ? -7.311 4.415 -0.120 1.00 91.00 201 PHE A CA 1
ATOM 1616 C C . PHE A 1 201 ? -7.728 5.452 -1.168 1.00 91.00 201 PHE A C 1
ATOM 1618 O O . PHE A 1 201 ? -6.941 5.823 -2.042 1.00 91.00 201 PHE A O 1
ATOM 1625 N N . ARG A 1 202 ? -9.000 5.871 -1.146 1.00 90.44 202 ARG A N 1
ATOM 1626 C CA . ARG A 1 202 ? -9.566 6.795 -2.143 1.00 90.44 202 ARG A CA 1
ATOM 1627 C C . ARG A 1 202 ? -9.552 8.237 -1.649 1.00 90.44 202 ARG A C 1
ATOM 1629 O O . ARG A 1 202 ? -10.072 8.548 -0.587 1.00 90.44 202 ARG A O 1
ATOM 1636 N N . ALA A 1 203 ? -9.020 9.149 -2.452 1.00 86.88 203 ALA A N 1
ATOM 1637 C CA . ALA A 1 203 ? -8.821 10.555 -2.112 1.00 86.88 203 ALA A CA 1
ATOM 1638 C C . ALA A 1 203 ? -8.118 10.776 -0.754 1.00 86.88 203 ALA A C 1
ATOM 1640 O O . ALA A 1 203 ? -8.321 11.811 -0.120 1.00 86.88 203 ALA A O 1
ATOM 1641 N N . SER A 1 204 ? -7.321 9.807 -0.290 1.00 87.19 204 SER A N 1
ATOM 1642 C CA . SER A 1 204 ? -6.541 9.924 0.945 1.00 87.19 204 SER A CA 1
ATOM 1643 C C . SER A 1 204 ? -5.405 10.934 0.746 1.00 87.19 204 SER A C 1
ATOM 1645 O O . SER A 1 204 ? -4.900 11.092 -0.370 1.00 87.19 204 SER A O 1
ATOM 1647 N N . LYS A 1 205 ? -5.004 11.629 1.813 1.00 85.50 205 LYS A N 1
ATOM 1648 C CA . LYS A 1 205 ? -3.896 12.596 1.790 1.00 85.50 205 LYS A CA 1
ATOM 1649 C C . LYS A 1 205 ? -2.679 11.986 2.478 1.00 85.50 205 LYS A C 1
ATOM 1651 O O . LYS A 1 205 ? -2.760 11.657 3.658 1.00 85.50 205 LYS A O 1
ATOM 1656 N N . PHE A 1 206 ? -1.571 11.871 1.752 1.00 83.75 206 PHE A N 1
ATOM 1657 C CA . PHE A 1 206 ? -0.274 11.458 2.293 1.00 83.75 206 PHE A CA 1
ATOM 1658 C C . PHE A 1 206 ? 0.686 12.644 2.253 1.00 83.75 206 PHE A C 1
ATOM 1660 O O . PHE A 1 206 ? 0.978 13.153 1.166 1.00 83.75 206 PHE A O 1
ATOM 1667 N N . THR A 1 207 ? 1.185 13.073 3.416 1.00 82.12 207 THR A N 1
ATOM 1668 C CA . THR A 1 207 ? 2.181 14.150 3.497 1.00 82.12 207 THR A CA 1
ATOM 1669 C C . THR A 1 207 ? 3.395 13.693 4.278 1.00 82.12 207 THR A C 1
ATOM 1671 O O . THR A 1 207 ? 3.266 13.369 5.452 1.00 82.12 207 THR A O 1
ATOM 1674 N N . ASN A 1 208 ? 4.587 13.722 3.676 1.00 78.25 208 ASN A N 1
ATOM 1675 C CA . ASN A 1 208 ? 5.846 13.479 4.393 1.00 78.25 208 ASN A CA 1
ATOM 1676 C C . ASN A 1 208 ? 5.855 12.198 5.260 1.00 78.25 208 ASN A C 1
ATOM 1678 O O . ASN A 1 208 ? 6.396 12.171 6.371 1.00 78.25 208 ASN A O 1
ATOM 1682 N N . CYS A 1 209 ? 5.212 11.141 4.773 1.00 79.62 209 CYS A N 1
ATOM 1683 C CA . CYS A 1 209 ? 4.919 9.942 5.541 1.00 79.62 209 CYS A CA 1
ATOM 1684 C C . CYS A 1 209 ? 5.586 8.701 4.944 1.00 79.62 209 CYS A C 1
ATOM 1686 O O . CYS A 1 209 ? 5.904 8.633 3.753 1.00 79.62 209 CYS A O 1
ATOM 1688 N N . LYS A 1 210 ? 5.785 7.700 5.807 1.00 85.50 210 LYS A N 1
ATOM 1689 C CA . LYS A 1 210 ? 6.126 6.343 5.387 1.00 85.50 210 LYS A CA 1
ATOM 1690 C C . LYS A 1 210 ? 4.909 5.439 5.535 1.00 85.50 210 LYS A C 1
ATOM 1692 O O . LYS A 1 210 ? 4.409 5.269 6.646 1.00 85.50 210 LYS A O 1
ATOM 1697 N N . LEU A 1 211 ? 4.478 4.814 4.451 1.00 89.56 211 LEU A N 1
ATOM 1698 C CA . LEU A 1 211 ? 3.432 3.798 4.462 1.00 89.56 211 LEU A CA 1
ATOM 1699 C C . LEU A 1 211 ? 4.065 2.454 4.101 1.00 89.56 211 LEU A C 1
ATOM 1701 O O . LEU A 1 211 ? 4.582 2.296 3.002 1.00 89.56 211 LEU A O 1
ATOM 1705 N N . SER A 1 212 ? 4.056 1.502 5.032 1.00 92.25 212 SER A N 1
ATOM 1706 C CA . SER A 1 212 ? 4.674 0.187 4.843 1.00 92.25 212 SER A CA 1
ATOM 1707 C C . SER A 1 212 ? 3.646 -0.930 4.949 1.00 92.25 212 SER A C 1
ATOM 1709 O O . SER A 1 212 ? 2.902 -1.017 5.921 1.00 92.25 212 SER A O 1
ATOM 1711 N N . PHE A 1 213 ? 3.662 -1.821 3.969 1.00 95.19 213 PHE A N 1
ATOM 1712 C CA . PHE A 1 213 ? 2.951 -3.090 3.908 1.00 95.19 213 PHE A CA 1
ATOM 1713 C C . PHE A 1 213 ? 3.930 -4.264 3.976 1.00 95.19 213 PHE A C 1
ATOM 1715 O O . PHE A 1 213 ? 3.610 -5.350 3.509 1.00 95.19 213 PHE A O 1
ATOM 1722 N N . PHE A 1 214 ? 5.130 -4.075 4.536 1.00 94.94 214 PHE A N 1
ATOM 1723 C CA . PHE A 1 214 ? 6.182 -5.090 4.516 1.00 94.94 214 PHE A CA 1
ATOM 1724 C C . PHE A 1 214 ? 5.670 -6.478 4.948 1.00 94.94 214 PHE A C 1
ATOM 1726 O O . PHE A 1 214 ? 5.151 -6.655 6.056 1.00 94.94 214 PHE A O 1
ATOM 1733 N N . GLN A 1 215 ? 5.820 -7.476 4.072 1.00 95.06 215 GLN A N 1
ATOM 1734 C CA . GLN A 1 215 ? 5.341 -8.853 4.279 1.00 95.06 215 GLN A CA 1
ATOM 1735 C C . GLN A 1 215 ? 3.824 -9.018 4.501 1.00 95.06 215 GLN A C 1
ATOM 1737 O O . GLN A 1 215 ? 3.398 -10.050 5.025 1.00 95.06 215 GLN A O 1
ATOM 1742 N N . ALA A 1 216 ? 3.004 -8.034 4.129 1.00 96.62 216 ALA A N 1
ATOM 1743 C CA . ALA A 1 216 ? 1.551 -8.152 4.165 1.00 96.62 216 ALA A CA 1
ATOM 1744 C C . ALA A 1 216 ? 1.023 -9.100 3.076 1.00 96.62 216 ALA A C 1
ATOM 1746 O O . ALA A 1 216 ? 1.689 -9.379 2.068 1.00 96.62 216 ALA A O 1
ATOM 1747 N N . ARG A 1 217 ? -0.204 -9.580 3.283 1.00 95.75 217 ARG A N 1
ATOM 1748 C CA . ARG A 1 217 ? -0.940 -10.417 2.338 1.00 95.75 217 ARG A CA 1
ATOM 1749 C C . ARG A 1 217 ? -2.279 -9.778 2.002 1.00 95.75 217 ARG A C 1
ATOM 1751 O O . ARG A 1 217 ? -3.026 -9.396 2.896 1.00 95.75 217 ARG A O 1
ATOM 1758 N N . PHE A 1 218 ? -2.582 -9.746 0.714 1.00 94.75 218 PHE A N 1
ATOM 1759 C CA . PHE A 1 218 ? -3.894 -9.423 0.179 1.00 94.75 218 PHE A CA 1
ATOM 1760 C C . PHE A 1 218 ? -4.493 -10.668 -0.477 1.00 94.75 218 PHE A C 1
ATOM 1762 O O . PHE A 1 218 ? -3.764 -11.484 -1.045 1.00 94.75 218 PHE A O 1
ATOM 1769 N N . GLY A 1 219 ? -5.808 -10.823 -0.389 1.00 90.88 219 GLY A N 1
ATOM 1770 C CA . GLY A 1 219 ? -6.556 -11.899 -1.029 1.00 90.88 219 GLY A CA 1
ATOM 1771 C C . GLY A 1 219 ? -7.179 -11.464 -2.352 1.00 90.88 219 GLY A C 1
ATOM 1772 O O . GLY A 1 219 ? -6.543 -10.822 -3.186 1.00 90.88 219 GLY A O 1
ATOM 1773 N N . GLN A 1 220 ? -8.417 -11.884 -2.586 1.00 91.75 220 GLN A N 1
ATOM 1774 C CA . GLN A 1 220 ? -9.040 -11.810 -3.912 1.00 91.75 220 GLN A CA 1
ATOM 1775 C C . GLN A 1 220 ? -9.549 -10.420 -4.314 1.00 91.75 220 GLN A C 1
ATOM 1777 O O . GLN A 1 220 ? -9.704 -10.153 -5.506 1.00 91.75 220 GLN A O 1
ATOM 1782 N N . GLY A 1 221 ? -9.800 -9.549 -3.341 1.00 92.31 221 GLY A N 1
ATOM 1783 C CA . GLY A 1 221 ? -10.329 -8.212 -3.558 1.00 92.31 221 GLY A CA 1
ATOM 1784 C C . GLY A 1 221 ? -9.354 -7.289 -4.277 1.00 92.31 221 GLY A C 1
ATOM 1785 O O . GLY A 1 221 ? -8.142 -7.511 -4.323 1.00 92.31 221 GLY A O 1
ATOM 1786 N N . SER A 1 222 ? -9.906 -6.229 -4.859 1.00 93.94 222 SER A N 1
ATOM 1787 C CA . SER A 1 222 ? -9.119 -5.202 -5.529 1.00 93.94 222 SER A CA 1
ATOM 1788 C C . SER A 1 222 ? -8.513 -4.235 -4.521 1.00 93.94 222 SER A C 1
ATOM 1790 O O . SER A 1 222 ? -9.122 -3.865 -3.516 1.00 93.94 222 SER A O 1
ATOM 1792 N N . ILE A 1 223 ? -7.307 -3.785 -4.831 1.00 94.69 223 ILE A N 1
ATOM 1793 C CA . ILE A 1 223 ? -6.538 -2.860 -4.015 1.00 94.69 223 ILE A CA 1
ATOM 1794 C C . ILE A 1 223 ? -6.450 -1.559 -4.793 1.00 94.69 223 ILE A C 1
ATOM 1796 O O . ILE A 1 223 ? -5.904 -1.523 -5.895 1.00 94.69 223 ILE A O 1
ATOM 1800 N N . THR A 1 224 ? -7.010 -0.493 -4.232 1.00 93.06 224 THR A N 1
ATOM 1801 C CA . THR A 1 224 ? -7.055 0.812 -4.890 1.00 93.06 224 THR A CA 1
ATOM 1802 C C . THR A 1 224 ? -6.401 1.864 -4.019 1.00 93.06 224 THR A C 1
ATOM 1804 O O . THR A 1 224 ? -6.948 2.269 -2.996 1.00 93.06 224 THR A O 1
ATOM 1807 N N . PHE A 1 225 ? -5.263 2.366 -4.479 1.00 89.44 225 PHE A N 1
ATOM 1808 C CA . PHE A 1 225 ? -4.662 3.603 -4.012 1.00 89.44 225 PHE A CA 1
ATOM 1809 C C . PHE A 1 225 ? -4.974 4.689 -5.034 1.00 89.44 225 PHE A C 1
ATOM 1811 O O . PHE A 1 225 ? -4.485 4.661 -6.157 1.00 89.44 225 PHE A O 1
ATOM 1818 N N . SER A 1 226 ? -5.812 5.643 -4.654 1.00 87.06 226 SER A N 1
ATOM 1819 C CA . SER A 1 226 ? -6.067 6.856 -5.423 1.00 87.06 226 SER A CA 1
ATOM 1820 C C . SER A 1 226 ? -5.902 8.012 -4.461 1.00 87.06 226 SER A C 1
ATOM 1822 O O . SER A 1 226 ? -6.827 8.340 -3.726 1.00 87.06 226 SER A O 1
ATOM 1824 N N . ALA A 1 227 ? -4.702 8.575 -4.391 1.00 78.19 227 ALA A N 1
ATOM 1825 C CA . ALA A 1 227 ? -4.349 9.478 -3.307 1.00 78.19 227 ALA A CA 1
ATOM 1826 C C . ALA A 1 227 ? -3.757 10.796 -3.801 1.00 78.19 227 ALA A C 1
ATOM 1828 O O . ALA A 1 227 ? -3.061 10.868 -4.818 1.00 78.19 227 ALA A O 1
ATOM 1829 N N . ASN A 1 228 ? -4.023 11.844 -3.026 1.00 74.50 228 ASN A N 1
ATOM 1830 C CA . ASN A 1 228 ? -3.369 13.129 -3.187 1.00 74.50 228 ASN A CA 1
ATOM 1831 C C . ASN A 1 228 ? -2.049 13.076 -2.425 1.00 74.50 228 ASN A C 1
ATOM 1833 O O . ASN A 1 228 ? -2.027 12.891 -1.203 1.00 74.50 228 ASN A O 1
ATOM 1837 N N . ASN A 1 229 ? -0.951 13.215 -3.160 1.00 73.88 229 ASN A N 1
ATOM 1838 C CA . ASN A 1 229 ? 0.384 13.140 -2.602 1.00 73.88 229 ASN A CA 1
ATOM 1839 C C . ASN A 1 229 ? 0.932 14.554 -2.416 1.00 73.88 229 ASN A C 1
ATOM 1841 O O . ASN A 1 229 ? 1.069 15.290 -3.386 1.00 73.88 229 ASN A O 1
ATOM 1845 N N . HIS A 1 230 ? 1.298 14.911 -1.190 1.00 73.00 230 HIS A N 1
ATOM 1846 C CA . HIS A 1 230 ? 1.992 16.162 -0.894 1.00 73.00 230 HIS A CA 1
ATOM 1847 C C . HIS A 1 230 ? 3.338 15.865 -0.224 1.00 73.00 230 HIS A C 1
ATOM 1849 O O . HIS A 1 230 ? 3.461 14.918 0.551 1.00 73.00 230 HIS A O 1
ATOM 1855 N N . GLY A 1 231 ? 4.371 16.654 -0.519 1.00 74.12 231 GLY A N 1
ATOM 1856 C CA . GLY A 1 231 ? 5.704 16.431 0.043 1.00 74.12 231 GLY A CA 1
ATOM 1857 C C . GLY A 1 231 ? 6.374 15.122 -0.402 1.00 74.12 231 GLY A C 1
ATOM 1858 O O . GLY A 1 231 ? 6.133 14.607 -1.499 1.00 74.12 231 GLY A O 1
ATOM 1859 N N . LYS A 1 232 ? 7.258 14.606 0.462 1.00 78.88 232 LYS A N 1
ATOM 1860 C CA . LYS A 1 232 ? 8.144 13.464 0.184 1.00 78.88 232 LYS A CA 1
ATOM 1861 C C . LYS A 1 232 ? 7.642 12.193 0.867 1.00 78.88 232 LYS A C 1
ATOM 1863 O O . LYS A 1 232 ? 7.760 12.080 2.085 1.00 78.88 232 LYS A O 1
ATOM 1868 N N . ASN A 1 233 ? 7.131 11.229 0.106 1.00 82.38 233 ASN A N 1
ATOM 1869 C CA . ASN A 1 233 ? 6.545 10.005 0.668 1.00 82.38 233 ASN A CA 1
ATOM 1870 C C . ASN A 1 233 ? 7.355 8.743 0.320 1.00 82.38 233 ASN A C 1
ATOM 1872 O O . ASN A 1 233 ? 7.944 8.647 -0.756 1.00 82.38 233 ASN A O 1
ATOM 1876 N N . ASP A 1 234 ? 7.383 7.782 1.247 1.00 86.25 234 ASP A N 1
ATOM 1877 C CA . ASP A 1 234 ? 8.011 6.459 1.087 1.00 86.25 234 ASP A CA 1
ATOM 1878 C C . ASP A 1 234 ? 6.935 5.374 1.220 1.00 86.25 234 ASP A C 1
ATOM 1880 O O . ASP A 1 234 ? 6.377 5.169 2.302 1.00 86.25 234 ASP A O 1
ATOM 1884 N N . PHE A 1 235 ? 6.631 4.701 0.115 1.00 91.56 235 PHE A N 1
ATOM 1885 C CA . PHE A 1 235 ? 5.690 3.593 0.046 1.00 91.56 235 PHE A CA 1
ATOM 1886 C C . PHE A 1 235 ? 6.458 2.275 -0.069 1.00 91.56 235 PHE A C 1
ATOM 1888 O O . PHE A 1 235 ? 7.094 1.970 -1.076 1.00 91.56 235 PHE A O 1
ATOM 1895 N N . ASP A 1 236 ? 6.385 1.478 0.985 1.00 93.31 236 ASP A N 1
ATOM 1896 C CA . ASP A 1 236 ? 7.105 0.222 1.127 1.00 93.31 236 ASP A CA 1
ATOM 1897 C C . ASP A 1 236 ? 6.124 -0.946 1.002 1.00 93.31 236 ASP A C 1
ATOM 1899 O O . ASP A 1 236 ? 5.368 -1.255 1.918 1.00 93.31 236 ASP A O 1
ATOM 1903 N N . PHE A 1 237 ? 6.139 -1.597 -0.150 1.00 95.81 237 PHE A N 1
ATOM 1904 C CA . PHE A 1 237 ? 5.408 -2.816 -0.468 1.00 95.81 237 PHE A CA 1
ATOM 1905 C C . PHE A 1 237 ? 6.364 -4.002 -0.622 1.00 95.81 237 PHE A C 1
ATOM 1907 O O . PHE A 1 237 ? 6.124 -4.878 -1.453 1.00 95.81 237 PHE A O 1
ATOM 1914 N N . GLU A 1 238 ? 7.468 -4.048 0.123 1.00 96.38 238 GLU A N 1
ATOM 1915 C CA . GLU A 1 238 ? 8.444 -5.123 -0.033 1.00 96.38 238 GLU A CA 1
ATOM 1916 C C . GLU A 1 238 ? 7.931 -6.462 0.522 1.00 96.38 238 GLU A C 1
ATOM 1918 O O . GLU A 1 238 ? 7.338 -6.551 1.604 1.00 96.38 238 GLU A O 1
ATOM 1923 N N . ARG A 1 239 ? 8.212 -7.543 -0.214 1.00 96.38 239 ARG A N 1
ATOM 1924 C CA . ARG A 1 239 ? 7.829 -8.926 0.112 1.00 96.38 239 ARG A CA 1
ATOM 1925 C C . ARG A 1 239 ? 6.325 -9.107 0.346 1.00 96.38 239 ARG A C 1
ATOM 1927 O O . ARG A 1 239 ? 5.919 -9.977 1.119 1.00 96.38 239 ARG A O 1
ATOM 1934 N N . VAL A 1 240 ? 5.511 -8.288 -0.308 1.00 97.44 240 VAL A N 1
ATOM 1935 C CA . VAL A 1 240 ? 4.050 -8.355 -0.273 1.00 97.44 240 VAL A CA 1
ATOM 1936 C C . VAL A 1 240 ? 3.556 -9.461 -1.196 1.00 97.44 240 VAL A C 1
ATOM 1938 O O . VAL A 1 240 ? 4.094 -9.683 -2.283 1.00 97.44 240 VAL A O 1
ATOM 1941 N N . LYS A 1 241 ? 2.496 -10.147 -0.768 1.00 96.44 241 LYS A N 1
ATOM 1942 C CA . LYS A 1 241 ? 1.720 -11.048 -1.624 1.00 96.44 241 LYS A CA 1
ATOM 1943 C C . LYS A 1 241 ? 0.410 -10.368 -1.988 1.00 96.44 241 LYS A C 1
ATOM 1945 O O . LYS A 1 241 ? -0.505 -10.324 -1.168 1.00 96.44 241 LYS A O 1
ATOM 1950 N N . PHE A 1 242 ? 0.338 -9.827 -3.195 1.00 94.25 242 PHE A N 1
ATOM 1951 C CA . PHE A 1 242 ? -0.906 -9.356 -3.781 1.00 94.25 242 PHE A CA 1
ATOM 1952 C C . PHE A 1 242 ? -1.687 -10.590 -4.262 1.00 94.25 242 PHE A C 1
ATOM 1954 O O . PHE A 1 242 ? -1.104 -11.468 -4.896 1.00 94.25 242 PHE A O 1
ATOM 1961 N N . GLY A 1 243 ? -2.961 -10.716 -3.883 1.00 90.12 243 GLY A N 1
ATOM 1962 C CA . GLY A 1 243 ? -3.777 -11.892 -4.204 1.00 90.12 243 GLY A CA 1
ATOM 1963 C C . GLY A 1 243 ? -4.287 -11.864 -5.644 1.00 90.12 243 GLY A C 1
ATOM 1964 O O . GLY A 1 243 ? -3.516 -11.593 -6.547 1.00 90.12 243 GLY A O 1
ATOM 1965 N N . SER A 1 244 ? -5.549 -12.178 -5.932 1.00 91.38 244 SER A N 1
ATOM 1966 C CA . SER A 1 244 ? -6.004 -12.294 -7.335 1.00 91.38 244 SER A CA 1
ATOM 1967 C C . SER A 1 244 ? -6.620 -11.023 -7.928 1.00 91.38 244 SER A C 1
ATOM 1969 O O . SER A 1 244 ? -6.766 -10.952 -9.148 1.00 91.38 244 SER A O 1
ATOM 1971 N N . GLY A 1 245 ? -6.982 -10.039 -7.100 1.00 92.56 245 GLY A N 1
ATOM 1972 C CA . GLY A 1 245 ? -7.663 -8.816 -7.534 1.00 92.56 245 GLY A CA 1
ATOM 1973 C C . GLY A 1 245 ? -6.760 -7.814 -8.254 1.00 92.56 245 GLY A C 1
ATOM 1974 O O . GLY A 1 245 ? -5.547 -7.992 -8.352 1.00 92.56 245 GLY A O 1
ATOM 1975 N N . ASN A 1 246 ? -7.341 -6.732 -8.768 1.00 94.88 246 ASN A N 1
ATOM 1976 C CA . ASN A 1 246 ? -6.566 -5.688 -9.440 1.00 94.88 246 ASN A CA 1
ATOM 1977 C C . ASN A 1 246 ? -5.779 -4.856 -8.421 1.00 94.88 246 ASN A C 1
ATOM 1979 O O . ASN A 1 246 ? -6.282 -4.567 -7.334 1.00 94.88 246 ASN A O 1
ATOM 1983 N N . PHE A 1 247 ? -4.571 -4.432 -8.787 1.00 94.94 247 PHE A N 1
ATOM 1984 C CA . PHE A 1 247 ? -3.789 -3.468 -8.019 1.00 94.94 247 PHE A CA 1
ATOM 1985 C C . PHE A 1 247 ? -3.721 -2.154 -8.789 1.00 94.94 247 PHE A C 1
ATOM 1987 O O . PHE A 1 247 ? -3.065 -2.064 -9.823 1.00 94.94 247 PHE A O 1
ATOM 1994 N N . ILE A 1 248 ? -4.401 -1.130 -8.283 1.00 93.81 248 ILE A N 1
ATOM 1995 C CA . ILE A 1 248 ? -4.434 0.201 -8.883 1.00 93.81 248 ILE A CA 1
ATOM 1996 C C . ILE A 1 248 ? -3.706 1.156 -7.948 1.00 93.81 248 ILE A C 1
ATOM 1998 O O . ILE A 1 248 ? -4.113 1.337 -6.802 1.00 93.81 248 ILE A O 1
ATOM 2002 N N . PHE A 1 249 ? -2.651 1.793 -8.445 1.00 91.38 249 PHE A N 1
ATOM 2003 C CA . PHE A 1 249 ? -1.887 2.790 -7.709 1.00 91.38 249 PHE A CA 1
ATOM 2004 C C . PHE A 1 249 ? -1.795 4.080 -8.514 1.00 91.38 249 PHE A C 1
ATOM 2006 O O . PHE A 1 249 ? -1.055 4.178 -9.491 1.00 91.38 249 PHE A O 1
ATOM 2013 N N . SER A 1 250 ? -2.576 5.071 -8.102 1.00 89.62 250 SER A N 1
ATOM 2014 C CA . SER A 1 250 ? -2.669 6.378 -8.730 1.00 89.62 250 SER A CA 1
ATOM 2015 C C . SER A 1 250 ? -2.339 7.477 -7.725 1.00 89.62 250 SER A C 1
ATOM 2017 O O . SER A 1 250 ? -3.039 7.635 -6.719 1.00 89.62 250 SER A O 1
ATOM 2019 N N . LEU A 1 251 ? -1.269 8.234 -7.990 1.00 83.81 251 LEU A N 1
ATOM 2020 C CA . LEU A 1 251 ? -0.896 9.396 -7.180 1.00 83.81 251 LEU A CA 1
ATOM 2021 C C . LEU A 1 251 ? -0.977 10.677 -8.000 1.00 83.81 251 LEU A C 1
ATOM 2023 O O . LEU A 1 251 ? -0.461 10.764 -9.117 1.00 83.81 251 LEU A O 1
ATOM 2027 N N . MET A 1 252 ? -1.570 11.695 -7.386 1.00 80.50 252 MET A N 1
ATOM 2028 C CA . MET A 1 252 ? -1.692 13.029 -7.961 1.00 80.50 252 MET A CA 1
ATOM 2029 C C . MET A 1 252 ? -0.655 13.973 -7.338 1.00 80.50 252 MET A C 1
ATOM 2031 O O . MET A 1 252 ? -0.646 14.140 -6.119 1.00 80.50 252 MET A O 1
ATOM 2035 N N . HIS A 1 253 ? 0.151 14.630 -8.181 1.00 73.44 253 HIS A N 1
ATOM 2036 C CA . HIS A 1 253 ? 1.095 15.712 -7.851 1.00 73.44 253 HIS A CA 1
ATOM 2037 C C . HIS A 1 253 ? 2.226 15.388 -6.845 1.00 73.44 253 HIS A C 1
ATOM 2039 O O . HIS A 1 253 ? 2.488 16.209 -5.962 1.00 73.44 253 HIS A O 1
ATOM 2045 N N . PRO A 1 254 ? 2.936 14.245 -6.930 1.00 73.31 254 PRO A N 1
ATOM 2046 C CA . PRO A 1 254 ? 3.998 13.968 -5.973 1.00 73.31 254 PRO A CA 1
ATOM 2047 C C . PRO A 1 254 ? 5.233 14.866 -6.171 1.00 73.31 254 PRO A C 1
ATOM 2049 O O . PRO A 1 254 ? 5.804 14.925 -7.258 1.00 73.31 254 PRO A O 1
ATOM 2052 N N . GLU A 1 255 ? 5.698 15.516 -5.098 1.00 75.12 255 GLU A N 1
ATOM 2053 C CA . GLU A 1 255 ? 6.985 16.233 -5.110 1.00 75.12 255 GLU A CA 1
ATOM 2054 C C . GLU A 1 255 ? 8.155 15.238 -5.160 1.00 75.12 255 GLU A C 1
ATOM 2056 O O . GLU A 1 255 ? 9.000 15.300 -6.047 1.00 75.12 255 GLU A O 1
ATOM 2061 N N . TYR A 1 256 ? 8.175 14.284 -4.225 1.00 77.69 256 TYR A N 1
ATOM 2062 C CA . TYR A 1 256 ? 9.068 13.127 -4.242 1.00 77.69 256 TYR A CA 1
ATOM 2063 C C . TYR A 1 256 ? 8.297 11.893 -3.788 1.00 77.69 256 TYR A C 1
ATOM 2065 O O . TYR A 1 256 ? 7.592 11.946 -2.774 1.00 77.69 256 TYR A O 1
ATOM 2073 N N . VAL A 1 257 ? 8.461 10.768 -4.479 1.00 81.00 257 VAL A N 1
ATOM 2074 C CA . VAL A 1 257 ? 7.890 9.508 -4.000 1.00 81.00 257 VAL A CA 1
ATOM 2075 C C . VAL A 1 257 ? 8.786 8.308 -4.270 1.00 81.00 257 VAL A C 1
ATOM 2077 O O . VAL A 1 257 ? 9.105 7.995 -5.407 1.00 81.00 257 VAL A O 1
ATOM 2080 N N . ARG A 1 258 ? 9.155 7.574 -3.225 1.00 86.44 258 ARG A N 1
ATOM 2081 C CA . ARG A 1 258 ? 9.753 6.247 -3.384 1.00 86.44 258 ARG A CA 1
ATOM 2082 C C . ARG A 1 258 ? 8.660 5.199 -3.258 1.00 86.44 258 ARG A C 1
ATOM 2084 O O . ARG A 1 258 ? 7.866 5.262 -2.326 1.00 86.44 258 ARG A O 1
ATOM 2091 N N . VAL A 1 259 ? 8.625 4.242 -4.177 1.00 91.00 259 VAL A N 1
ATOM 2092 C CA . VAL A 1 259 ? 7.745 3.077 -4.113 1.00 91.00 259 VAL A CA 1
ATOM 2093 C C . VAL A 1 259 ? 8.577 1.817 -4.335 1.00 91.00 259 VAL A C 1
ATOM 2095 O O . VAL A 1 259 ? 9.072 1.563 -5.435 1.00 91.00 259 VAL A O 1
ATOM 2098 N N . SER A 1 260 ? 8.746 1.027 -3.278 1.00 93.69 260 SER A N 1
ATOM 2099 C CA . SER A 1 260 ? 9.477 -0.242 -3.329 1.00 93.69 260 SER A CA 1
ATOM 2100 C C . SER A 1 260 ? 8.507 -1.411 -3.286 1.00 93.69 260 SER A C 1
ATOM 2102 O O . SER A 1 260 ? 7.715 -1.526 -2.363 1.00 93.69 260 SER A O 1
ATOM 2104 N N . PHE A 1 261 ? 8.597 -2.302 -4.259 1.00 95.81 261 PHE A N 1
ATOM 2105 C CA . PHE A 1 261 ? 7.901 -3.582 -4.337 1.00 95.81 261 PHE A CA 1
ATOM 2106 C C . PHE A 1 261 ? 8.885 -4.755 -4.254 1.00 95.81 261 PHE A C 1
ATOM 2108 O O . PHE A 1 261 ? 8.562 -5.854 -4.684 1.00 95.81 261 PHE A O 1
ATOM 2115 N N . TYR A 1 262 ? 10.097 -4.542 -3.735 1.00 96.38 262 TYR A N 1
ATOM 2116 C CA . TYR A 1 262 ? 11.164 -5.544 -3.742 1.00 96.38 262 TYR A CA 1
ATOM 2117 C C . TYR A 1 262 ? 10.692 -6.926 -3.255 1.00 96.38 262 TYR A C 1
ATOM 2119 O O . TYR A 1 262 ? 10.185 -7.070 -2.139 1.00 96.38 262 TYR A O 1
ATOM 2127 N N . GLY A 1 263 ? 10.916 -7.963 -4.063 1.00 96.00 263 GLY A N 1
ATOM 2128 C CA . GLY A 1 263 ? 10.610 -9.351 -3.713 1.00 96.00 263 GLY A CA 1
ATOM 2129 C C . GLY A 1 263 ? 9.117 -9.665 -3.578 1.00 96.00 263 GLY A C 1
ATOM 2130 O O . GLY A 1 263 ? 8.769 -10.625 -2.886 1.00 96.00 263 GLY A O 1
ATOM 2131 N N . SER A 1 264 ? 8.238 -8.854 -4.168 1.00 97.50 264 SER A N 1
ATOM 2132 C CA . SER A 1 264 ? 6.788 -9.021 -4.057 1.00 97.50 264 SER A CA 1
ATOM 2133 C C . SER A 1 264 ? 6.210 -9.902 -5.158 1.00 97.50 264 SER A C 1
ATOM 2135 O O . SER A 1 264 ? 6.743 -10.025 -6.259 1.00 97.50 264 SER A O 1
ATOM 2137 N N . THR A 1 265 ? 5.093 -10.556 -4.861 1.00 96.19 265 THR A N 1
ATOM 2138 C CA . THR A 1 265 ? 4.323 -11.316 -5.853 1.00 96.19 265 THR A CA 1
ATOM 2139 C C . THR A 1 265 ? 3.045 -10.555 -6.130 1.00 96.19 265 THR A C 1
ATOM 2141 O O . THR A 1 265 ? 2.228 -10.397 -5.225 1.00 96.19 265 THR A O 1
ATOM 2144 N N . PHE A 1 266 ? 2.916 -10.048 -7.351 1.00 94.12 266 PHE A N 1
ATOM 2145 C CA . PHE A 1 266 ? 1.753 -9.306 -7.812 1.00 94.12 266 PHE A CA 1
ATOM 2146 C C . PHE A 1 266 ? 0.582 -10.225 -8.122 1.00 94.12 266 PHE A C 1
ATOM 2148 O O . PHE A 1 266 ? 0.705 -11.454 -8.133 1.00 94.12 266 PHE A O 1
ATOM 2155 N N . SER A 1 267 ? -0.562 -9.600 -8.366 1.00 84.12 267 SER A N 1
ATOM 2156 C CA . SER A 1 267 ? -1.793 -10.314 -8.600 1.00 84.12 267 SER A CA 1
ATOM 2157 C C . SER A 1 267 ? -1.885 -10.937 -9.987 1.00 84.12 267 SER A C 1
ATOM 2159 O O . SER A 1 267 ? -1.112 -10.639 -10.899 1.00 84.12 267 SER A O 1
ATOM 2161 N N . THR A 1 268 ? -2.845 -11.848 -10.140 1.00 89.38 268 THR A N 1
ATOM 2162 C CA . THR A 1 268 ? -3.277 -12.346 -11.455 1.00 89.38 268 THR A CA 1
ATOM 2163 C C . THR A 1 268 ? -4.118 -11.320 -12.212 1.00 89.38 268 THR A C 1
ATOM 2165 O O . THR A 1 268 ? -4.194 -11.387 -13.438 1.00 89.38 268 THR A O 1
ATOM 2168 N N . GLY A 1 269 ? -4.761 -10.401 -11.485 1.00 90.56 269 GLY A N 1
ATOM 2169 C CA . GLY A 1 269 ? -5.434 -9.231 -12.038 1.00 90.56 269 GLY A CA 1
ATOM 2170 C C . GLY A 1 269 ? -4.451 -8.208 -12.608 1.00 90.56 269 GLY A C 1
ATOM 2171 O O . GLY A 1 269 ? -3.234 -8.390 -12.584 1.00 90.56 269 GLY A O 1
ATOM 2172 N N . GLU A 1 270 ? -4.986 -7.115 -13.143 1.00 94.00 270 GLU A N 1
ATOM 21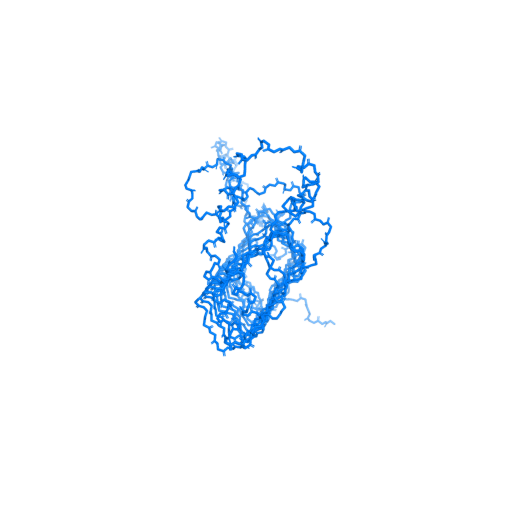73 C CA . GLU A 1 270 ? -4.156 -6.043 -13.688 1.00 94.00 270 GLU A CA 1
ATOM 2174 C C . GLU A 1 270 ? -3.460 -5.267 -12.567 1.00 94.00 270 GLU A C 1
ATOM 2176 O O . GLU A 1 270 ? -4.080 -4.869 -11.577 1.00 94.00 270 GLU A O 1
ATOM 2181 N N . THR A 1 271 ? -2.164 -5.025 -12.752 1.00 95.12 271 THR A N 1
ATOM 2182 C CA . THR A 1 271 ? -1.387 -4.072 -11.961 1.00 95.12 271 THR A CA 1
ATOM 2183 C C . THR A 1 271 ? -1.252 -2.787 -12.768 1.00 95.12 271 THR A C 1
ATOM 2185 O O . THR A 1 271 ? -0.527 -2.762 -13.759 1.00 95.12 271 THR A O 1
ATOM 2188 N N . SER A 1 272 ? -1.935 -1.723 -12.352 1.00 93.38 272 SER A N 1
ATOM 2189 C CA . SER A 1 272 ? -1.928 -0.419 -13.018 1.00 93.38 272 SER A CA 1
ATOM 2190 C C . SER A 1 272 ? -1.327 0.651 -12.114 1.00 93.38 272 SER A C 1
ATOM 2192 O O . SER A 1 272 ? -1.850 0.935 -11.036 1.00 93.38 272 SER A O 1
ATOM 2194 N N . LEU A 1 273 ? -0.256 1.289 -12.580 1.00 90.50 273 LEU A N 1
ATOM 2195 C CA . LEU A 1 273 ? 0.422 2.387 -11.898 1.00 90.50 273 LEU A CA 1
ATOM 2196 C C . LEU A 1 273 ? 0.299 3.653 -12.742 1.00 90.50 273 LEU A C 1
ATOM 2198 O O . LEU A 1 273 ? 0.739 3.678 -13.889 1.00 90.50 273 LEU A O 1
ATOM 2202 N N . SER A 1 274 ? -0.285 4.705 -12.180 1.00 86.94 274 SER A N 1
ATOM 2203 C CA . SER A 1 274 ? -0.499 5.977 -12.871 1.00 86.94 274 SER A CA 1
ATOM 2204 C C . SER A 1 274 ? -0.030 7.138 -12.006 1.00 86.94 274 SER A C 1
ATOM 2206 O O . SER A 1 274 ? -0.337 7.211 -10.816 1.00 86.94 274 SER A O 1
ATOM 2208 N N . LEU A 1 275 ? 0.745 8.053 -12.579 1.00 78.69 275 LEU A N 1
ATOM 2209 C CA . LEU A 1 275 ? 1.276 9.202 -11.846 1.00 78.69 275 LEU A CA 1
ATOM 2210 C C . LEU A 1 275 ? 1.085 10.468 -12.668 1.00 78.69 275 LEU A C 1
ATOM 2212 O O . LEU A 1 275 ? 1.557 10.546 -13.804 1.00 78.69 275 LEU A O 1
ATOM 2216 N N . ASP A 1 276 ? 0.426 11.463 -12.071 1.00 72.94 276 ASP A N 1
ATOM 2217 C CA . ASP A 1 276 ? 0.259 12.794 -12.661 1.00 72.94 276 ASP A CA 1
ATOM 2218 C C . ASP A 1 276 ? 1.217 13.797 -12.004 1.00 72.94 276 ASP A C 1
ATOM 2220 O O . ASP A 1 276 ? 1.234 13.934 -10.780 1.00 72.94 276 ASP A O 1
ATOM 2224 N N . LYS A 1 277 ? 1.971 14.537 -12.829 1.00 67.94 277 LYS A N 1
ATOM 2225 C CA . LYS A 1 277 ? 2.849 15.668 -12.446 1.00 67.94 277 LYS A CA 1
ATOM 2226 C C . LYS A 1 277 ? 3.767 15.379 -11.254 1.00 67.94 277 LYS A C 1
ATOM 2228 O O . LYS A 1 277 ? 3.616 15.969 -10.185 1.00 67.94 277 LYS A O 1
ATOM 2233 N N . SER A 1 278 ? 4.763 14.537 -11.475 1.00 64.25 278 SER A N 1
ATOM 2234 C CA . SER A 1 278 ? 5.822 14.271 -10.508 1.00 64.25 278 SER A CA 1
ATOM 2235 C C . SER A 1 278 ? 7.072 15.124 -10.746 1.00 64.25 278 SER A C 1
ATOM 2237 O O . SER A 1 278 ? 7.422 15.419 -11.895 1.00 64.25 278 SER A O 1
ATOM 2239 N N . ASP A 1 279 ? 7.760 15.507 -9.667 1.00 65.06 279 ASP A N 1
ATOM 2240 C CA . ASP A 1 279 ? 9.080 16.146 -9.763 1.00 65.06 279 ASP A CA 1
ATOM 2241 C C . ASP A 1 279 ? 10.230 15.122 -9.638 1.00 65.06 279 ASP A C 1
ATOM 2243 O O . ASP A 1 279 ? 11.179 15.209 -10.424 1.00 65.06 279 ASP A O 1
ATOM 2247 N N . GLU A 1 280 ? 10.119 14.144 -8.721 1.00 73.25 280 GLU A N 1
ATOM 2248 C CA . GLU A 1 280 ? 11.026 12.992 -8.543 1.00 73.25 280 GLU A CA 1
ATOM 2249 C C . GLU A 1 280 ? 10.286 11.758 -7.952 1.00 73.25 280 GLU A C 1
ATOM 2251 O O . GLU A 1 280 ? 9.314 11.871 -7.213 1.00 73.25 280 GLU A O 1
ATOM 2256 N N . ILE A 1 281 ? 10.700 10.550 -8.325 1.00 76.25 281 ILE A N 1
ATOM 2257 C CA . ILE A 1 281 ? 10.075 9.238 -8.049 1.00 76.25 281 ILE A CA 1
ATOM 2258 C C . ILE A 1 281 ? 11.222 8.188 -8.022 1.00 76.25 281 ILE A C 1
ATOM 2260 O O . ILE A 1 281 ? 12.285 8.347 -8.631 1.00 76.25 281 ILE A O 1
ATOM 2264 N N . ASP A 1 282 ? 11.031 7.084 -7.332 1.00 82.69 282 ASP A N 1
ATOM 2265 C CA . ASP A 1 282 ? 11.908 5.922 -7.422 1.00 82.69 282 ASP A CA 1
ATOM 2266 C C . ASP A 1 282 ? 11.031 4.682 -7.343 1.00 82.69 282 ASP A C 1
ATOM 2268 O O . ASP A 1 282 ? 10.341 4.481 -6.345 1.00 82.69 282 ASP A O 1
ATOM 2272 N N . PHE A 1 283 ? 11.010 3.891 -8.412 1.00 87.75 283 PHE A N 1
ATOM 2273 C CA . PHE A 1 283 ? 10.271 2.640 -8.481 1.00 87.75 283 PHE A CA 1
ATOM 2274 C C . PHE A 1 283 ? 11.224 1.461 -8.482 1.00 87.75 283 PHE A C 1
ATOM 2276 O O . PHE A 1 283 ? 12.012 1.268 -9.412 1.00 87.75 283 PHE A O 1
ATOM 2283 N N . ILE A 1 284 ? 11.083 0.621 -7.465 1.00 91.50 284 ILE A N 1
ATOM 2284 C CA . ILE A 1 284 ? 11.913 -0.564 -7.292 1.00 91.50 284 ILE A CA 1
ATOM 2285 C C . ILE A 1 284 ? 11.002 -1.783 -7.319 1.00 91.50 284 ILE A C 1
ATOM 2287 O O . ILE A 1 284 ? 10.298 -2.045 -6.355 1.00 91.50 284 ILE A O 1
ATOM 2291 N N . PHE A 1 285 ? 11.029 -2.554 -8.399 1.00 94.50 285 PHE A N 1
ATOM 2292 C CA . PHE A 1 285 ? 10.304 -3.823 -8.513 1.00 94.50 285 PHE A CA 1
ATOM 2293 C C . PHE A 1 285 ? 11.208 -5.037 -8.342 1.00 94.50 285 PHE A C 1
ATOM 2295 O O . PHE A 1 285 ? 10.744 -6.158 -8.498 1.00 94.50 285 PHE A O 1
ATOM 2302 N N . ASP A 1 286 ? 12.488 -4.849 -8.041 1.00 94.44 286 ASP A N 1
ATOM 2303 C CA . ASP A 1 286 ? 13.486 -5.914 -8.081 1.00 94.44 286 ASP A CA 1
ATOM 2304 C C . ASP A 1 286 ? 13.037 -7.216 -7.398 1.00 94.44 286 ASP A C 1
ATOM 2306 O O . ASP A 1 286 ? 12.474 -7.204 -6.304 1.00 94.44 286 ASP A O 1
ATOM 2310 N N . TYR A 1 287 ? 13.322 -8.355 -8.032 1.00 96.25 287 TYR A N 1
ATOM 2311 C CA . TYR A 1 287 ? 12.932 -9.699 -7.582 1.00 96.25 287 TYR A CA 1
ATOM 2312 C C . TYR A 1 287 ? 11.415 -9.933 -7.472 1.00 96.25 287 TYR A C 1
ATOM 2314 O O . TYR A 1 287 ? 10.990 -10.874 -6.799 1.00 96.25 287 TYR A O 1
ATOM 2322 N N . SER A 1 288 ? 10.590 -9.107 -8.123 1.00 96.62 288 SER A N 1
ATOM 2323 C CA . SER A 1 288 ? 9.136 -9.295 -8.125 1.00 96.62 288 SER A CA 1
ATOM 2324 C C . SER A 1 288 ? 8.649 -10.242 -9.214 1.00 96.62 288 SER A C 1
ATOM 2326 O O . SER A 1 288 ? 9.268 -10.409 -10.264 1.00 96.62 288 SER A O 1
ATOM 2328 N N . THR A 1 289 ? 7.487 -10.844 -8.981 1.00 95.56 289 THR A N 1
ATOM 2329 C CA . THR A 1 289 ? 6.800 -11.689 -9.965 1.00 95.56 289 THR A CA 1
ATOM 2330 C C . THR A 1 289 ? 5.459 -11.079 -10.338 1.00 95.56 289 THR A C 1
ATOM 2332 O O . THR A 1 289 ? 4.701 -10.695 -9.451 1.00 95.56 289 THR A O 1
ATOM 2335 N N . PHE A 1 290 ? 5.157 -11.041 -11.635 1.00 95.00 290 PHE A N 1
ATOM 2336 C CA . PHE A 1 290 ? 3.918 -10.526 -12.214 1.00 95.00 290 PHE A CA 1
ATOM 2337 C C . PHE A 1 290 ? 3.186 -11.637 -12.979 1.00 95.00 290 PHE A C 1
ATOM 2339 O O . PHE A 1 290 ? 3.501 -11.898 -14.147 1.00 95.00 290 PHE A O 1
ATOM 2346 N N . PRO A 1 291 ? 2.227 -12.320 -12.326 1.00 94.12 291 PRO A N 1
ATOM 2347 C CA . PRO A 1 291 ? 1.350 -13.285 -12.982 1.00 94.12 291 PRO A CA 1
ATOM 2348 C C . PRO A 1 291 ? 0.342 -12.627 -13.936 1.00 94.12 291 PRO A C 1
ATOM 2350 O O . PRO A 1 291 ? 0.038 -13.194 -14.984 1.00 94.12 291 PRO A O 1
ATOM 2353 N N . GLY A 1 292 ? -0.190 -11.457 -13.567 1.00 93.31 292 GLY A N 1
ATOM 2354 C CA . GLY A 1 292 ? -1.096 -10.635 -14.372 1.00 93.31 292 GLY A CA 1
ATOM 2355 C C . GLY A 1 292 ? -0.378 -9.584 -15.231 1.00 93.31 292 GLY A C 1
ATOM 2356 O O . GLY A 1 292 ? 0.853 -9.488 -15.199 1.00 93.31 292 GLY A O 1
ATOM 2357 N N . PRO A 1 293 ? -1.127 -8.810 -16.039 1.00 93.31 293 PRO A N 1
ATOM 2358 C CA . PRO A 1 293 ? -0.561 -7.735 -16.847 1.00 93.31 293 PRO A CA 1
ATOM 2359 C C . PRO A 1 293 ? -0.087 -6.564 -15.976 1.00 93.31 293 PRO A C 1
ATOM 2361 O O . PRO A 1 293 ? -0.713 -6.226 -14.968 1.00 93.31 293 PRO A O 1
ATOM 2364 N N . LEU A 1 294 ? 1.008 -5.928 -16.396 1.00 93.31 294 LEU A N 1
ATOM 2365 C CA . LEU A 1 294 ? 1.557 -4.727 -15.771 1.00 93.31 294 LEU A CA 1
ATOM 2366 C C . LEU A 1 294 ? 1.401 -3.535 -16.713 1.00 93.31 294 LEU A C 1
ATOM 2368 O O . LEU A 1 294 ? 1.925 -3.546 -17.825 1.00 93.31 294 LEU A O 1
ATOM 2372 N N . LYS A 1 295 ? 0.742 -2.486 -16.233 1.00 92.19 295 LYS A N 1
ATOM 2373 C CA . LYS A 1 295 ? 0.557 -1.218 -16.926 1.00 92.19 295 LYS A CA 1
ATOM 2374 C C . LYS A 1 295 ? 1.144 -0.085 -16.093 1.00 92.19 295 LYS A C 1
ATOM 2376 O O . LYS A 1 295 ? 0.774 0.096 -14.935 1.00 92.19 295 LYS A O 1
ATOM 2381 N N . ILE A 1 296 ? 2.054 0.686 -16.677 1.00 88.44 296 ILE A N 1
ATOM 2382 C CA . ILE A 1 296 ? 2.650 1.857 -16.031 1.00 88.44 296 ILE A CA 1
ATOM 2383 C C . ILE A 1 296 ? 2.508 3.056 -16.962 1.00 88.44 296 ILE A C 1
ATOM 2385 O O . ILE A 1 296 ? 3.132 3.104 -18.021 1.00 88.44 296 ILE A O 1
ATOM 2389 N N . GLU A 1 297 ? 1.708 4.030 -16.538 1.00 83.88 297 GLU A N 1
ATOM 2390 C CA . GLU A 1 297 ? 1.467 5.282 -17.250 1.00 83.88 297 GLU A CA 1
ATOM 2391 C C . GLU A 1 297 ? 2.117 6.451 -16.506 1.00 83.88 297 GLU A C 1
ATOM 2393 O O . GLU A 1 297 ? 1.662 6.884 -15.443 1.00 83.88 297 GLU A O 1
ATOM 2398 N N . MET A 1 298 ? 3.193 6.989 -17.077 1.00 74.56 298 MET A N 1
ATOM 2399 C CA . MET A 1 298 ? 3.862 8.179 -16.554 1.00 74.56 298 MET A CA 1
ATOM 2400 C C . MET A 1 298 ? 3.349 9.417 -17.299 1.00 74.56 298 MET A C 1
ATOM 2402 O O . MET A 1 298 ? 3.889 9.805 -18.343 1.00 74.56 298 MET A O 1
ATOM 2406 N N . ILE A 1 299 ? 2.306 10.061 -16.761 1.00 61.09 299 ILE A N 1
ATOM 2407 C CA . ILE A 1 299 ? 1.664 11.243 -17.359 1.00 61.09 299 ILE A CA 1
ATOM 2408 C C . ILE A 1 299 ? 2.512 12.485 -17.053 1.00 61.09 299 ILE A C 1
ATOM 2410 O O . ILE A 1 299 ? 2.185 13.361 -16.253 1.00 61.09 299 ILE A O 1
ATOM 2414 N N . ASN A 1 300 ? 3.657 12.575 -17.720 1.00 57.56 300 ASN A N 1
ATOM 2415 C CA . ASN A 1 300 ? 4.509 13.750 -17.656 1.00 57.56 300 ASN A CA 1
ATOM 2416 C C . ASN A 1 300 ? 4.019 14.794 -18.662 1.00 57.56 300 ASN A C 1
ATOM 2418 O O . ASN A 1 300 ? 4.459 14.808 -19.813 1.00 57.56 300 ASN A O 1
ATOM 2422 N N . SER A 1 301 ? 3.157 15.725 -18.231 1.00 46.47 301 SER A N 1
ATOM 2423 C CA . SER A 1 301 ? 2.929 16.953 -19.002 1.00 46.47 301 SER A CA 1
ATOM 2424 C C . SER A 1 301 ? 4.214 17.796 -18.953 1.00 46.47 301 SER A C 1
ATOM 2426 O O . SER A 1 301 ? 4.469 18.549 -18.003 1.00 46.47 301 SER A O 1
ATOM 2428 N N . LEU A 1 302 ? 5.077 17.641 -19.955 1.00 47.03 302 LEU A N 1
ATOM 2429 C CA . LEU A 1 302 ? 6.240 18.500 -20.161 1.00 47.03 302 LEU A CA 1
ATOM 2430 C C . LEU A 1 302 ? 5.729 19.920 -20.446 1.00 47.03 302 LEU A C 1
ATOM 2432 O O . LEU A 1 302 ? 5.420 20.251 -21.585 1.00 47.03 302 LEU A O 1
ATOM 2436 N N . LYS A 1 303 ? 5.622 20.787 -19.430 1.00 45.00 303 LYS A N 1
ATOM 2437 C CA . LYS A 1 303 ? 5.471 22.228 -19.684 1.00 45.00 303 LYS A CA 1
ATOM 2438 C C . LYS A 1 303 ? 6.807 22.720 -20.266 1.00 45.00 303 LYS A C 1
ATOM 2440 O O . LYS A 1 303 ? 7.782 22.757 -19.516 1.00 45.00 303 LYS A O 1
ATOM 2445 N N . PRO A 1 304 ? 6.886 23.158 -21.539 1.00 41.25 304 PRO A N 1
ATOM 2446 C CA . PRO A 1 304 ? 8.161 23.446 -22.216 1.00 41.25 304 PRO A CA 1
ATOM 2447 C C . PRO A 1 304 ? 8.954 24.634 -21.642 1.00 41.25 304 PRO A C 1
ATOM 2449 O O . PRO A 1 304 ? 10.050 24.924 -22.107 1.00 41.25 304 PRO A O 1
ATOM 2452 N N . ARG A 1 305 ? 8.384 25.373 -20.680 1.00 40.66 305 ARG A N 1
ATOM 2453 C CA . ARG A 1 305 ? 8.867 26.692 -20.235 1.00 40.66 305 ARG A CA 1
ATOM 2454 C C . ARG A 1 305 ? 9.447 26.728 -18.818 1.00 40.66 305 ARG A C 1
ATOM 2456 O O . ARG A 1 305 ? 9.939 27.770 -18.402 1.00 40.66 305 ARG A O 1
ATOM 2463 N N . SER A 1 306 ? 9.411 25.624 -18.074 1.00 42.56 306 SER A N 1
ATOM 2464 C CA . SER A 1 306 ? 9.994 25.559 -16.729 1.00 42.56 306 SER A CA 1
ATOM 2465 C C . SER A 1 306 ? 11.434 25.043 -16.798 1.00 42.56 306 SER A C 1
ATOM 2467 O O . SER A 1 306 ? 11.656 23.869 -17.071 1.00 42.56 306 SER A O 1
ATOM 2469 N N . LEU A 1 307 ? 12.409 25.909 -16.502 1.00 39.06 307 LEU A N 1
ATOM 2470 C CA . LEU A 1 307 ? 13.843 25.583 -16.380 1.00 39.06 307 LEU A CA 1
ATOM 2471 C C . LEU A 1 307 ? 14.180 24.677 -15.179 1.00 39.06 307 LEU A C 1
ATOM 2473 O O . LEU A 1 307 ? 15.337 24.297 -15.004 1.00 39.06 307 LEU A O 1
ATOM 2477 N N . LYS A 1 308 ? 13.195 24.312 -14.348 1.00 45.69 308 LYS A N 1
ATOM 2478 C CA . LYS A 1 308 ? 13.353 23.231 -13.375 1.00 45.69 308 LYS A CA 1
ATOM 2479 C C . LYS A 1 308 ? 13.219 21.911 -14.126 1.00 45.69 308 LYS A C 1
ATOM 2481 O O . LYS A 1 308 ? 12.113 21.494 -14.461 1.00 45.69 308 LYS A O 1
ATOM 2486 N N . PHE A 1 309 ? 14.361 21.303 -14.439 1.00 42.59 309 PHE A N 1
ATOM 2487 C CA . PHE A 1 309 ? 14.449 19.924 -14.906 1.00 42.59 309 PHE A CA 1
ATOM 2488 C C . PHE A 1 309 ? 13.756 19.036 -13.867 1.00 42.59 309 PHE A C 1
ATOM 2490 O O . PHE A 1 309 ? 14.325 18.789 -12.805 1.00 42.59 309 PHE A O 1
ATOM 2497 N N . ARG A 1 310 ? 12.517 18.607 -14.133 1.00 48.41 310 ARG A N 1
ATOM 2498 C CA . ARG A 1 310 ? 11.899 17.535 -13.344 1.00 48.41 310 ARG A CA 1
ATOM 2499 C C . ARG A 1 310 ? 12.741 16.292 -13.573 1.00 48.41 310 ARG A C 1
ATOM 2501 O O . ARG A 1 310 ? 13.021 15.983 -14.728 1.00 48.41 310 ARG A O 1
ATOM 2508 N N . LYS A 1 311 ? 13.2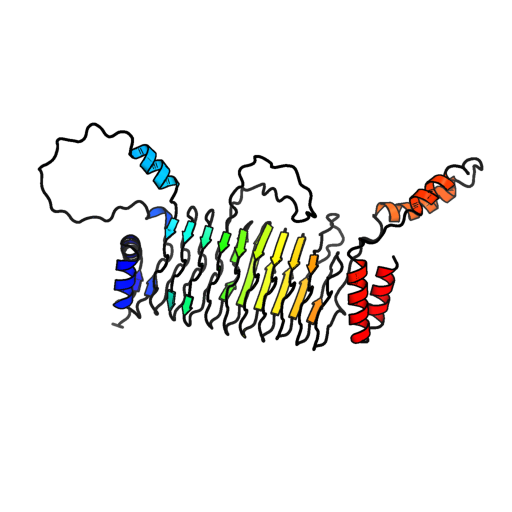22 15.655 -12.511 1.00 49.84 311 LYS A N 1
ATOM 2509 C CA . LYS A 1 311 ? 14.141 14.520 -12.590 1.00 49.84 311 LYS A CA 1
ATOM 2510 C C . LYS A 1 311 ? 13.309 13.247 -12.520 1.00 49.84 311 LYS A C 1
ATOM 2512 O O . LYS A 1 311 ? 12.972 12.838 -11.419 1.00 49.84 311 LYS A O 1
ATOM 2517 N N . LEU A 1 312 ? 12.992 12.626 -13.670 1.00 55.41 312 LEU A N 1
ATOM 2518 C CA . LEU A 1 312 ? 12.433 11.267 -13.675 1.00 55.41 312 LEU A CA 1
ATOM 2519 C C . LEU A 1 312 ? 13.556 10.199 -13.658 1.00 55.41 312 LEU A C 1
ATOM 2521 O O . LEU A 1 312 ? 14.091 9.895 -14.710 1.00 55.41 312 LEU A O 1
ATOM 2525 N N . ILE A 1 313 ? 14.035 9.693 -12.509 1.00 61.78 313 ILE A N 1
ATOM 2526 C CA . ILE A 1 313 ? 13.403 8.603 -11.720 1.00 61.78 313 ILE A CA 1
ATOM 2527 C C . ILE A 1 313 ? 14.023 7.251 -12.049 1.00 61.78 313 ILE A C 1
ATOM 2529 O O . ILE A 1 313 ? 14.047 6.824 -13.201 1.00 61.78 313 ILE A O 1
ATOM 2533 N N . ASN A 1 314 ? 14.547 6.596 -11.020 1.00 74.50 314 ASN A N 1
ATOM 2534 C CA . ASN A 1 314 ? 15.034 5.234 -11.123 1.00 74.50 314 ASN A CA 1
ATOM 2535 C C . ASN A 1 314 ? 13.825 4.299 -11.269 1.00 74.50 314 ASN A C 1
ATOM 2537 O O . ASN A 1 314 ? 12.875 4.370 -10.494 1.00 74.50 314 ASN A O 1
ATOM 2541 N N . LEU A 1 315 ? 13.840 3.475 -12.312 1.00 86.19 315 LEU A N 1
ATOM 2542 C CA . LEU A 1 315 ? 12.825 2.463 -12.576 1.00 86.19 315 LEU A CA 1
ATOM 2543 C C . LEU A 1 315 ? 13.553 1.137 -12.740 1.00 86.19 315 LEU A C 1
ATOM 2545 O O . LEU A 1 315 ? 14.233 0.919 -13.745 1.00 86.19 315 LEU A O 1
ATOM 2549 N N . SER A 1 316 ? 13.443 0.274 -11.738 1.00 89.75 316 SER A N 1
ATOM 2550 C CA . SER A 1 316 ? 14.181 -0.982 -11.694 1.00 89.75 316 SER A CA 1
ATOM 2551 C C . SER A 1 316 ? 13.237 -2.176 -11.685 1.00 89.75 316 SER A C 1
ATOM 2553 O O . SER A 1 316 ? 12.343 -2.264 -10.849 1.00 89.75 316 SER A O 1
ATOM 2555 N N . PHE A 1 317 ? 13.458 -3.099 -12.618 1.00 92.56 317 PHE A N 1
ATOM 2556 C CA . PHE A 1 317 ? 12.782 -4.391 -12.752 1.00 92.56 317 PHE A CA 1
ATOM 2557 C C . PHE A 1 317 ? 13.784 -5.543 -12.652 1.00 92.56 317 PHE A C 1
ATOM 2559 O O . PHE A 1 317 ? 13.596 -6.610 -13.245 1.00 92.56 317 PHE A O 1
ATOM 2566 N N . ARG A 1 318 ? 14.896 -5.348 -11.941 1.00 92.75 318 ARG A N 1
ATOM 2567 C CA . ARG A 1 318 ? 15.981 -6.324 -11.940 1.00 92.75 318 ARG A CA 1
ATOM 2568 C C . ARG A 1 318 ? 15.488 -7.656 -11.385 1.00 92.75 318 ARG A C 1
ATOM 2570 O O . ARG A 1 318 ? 14.860 -7.703 -10.335 1.00 92.75 318 ARG A O 1
ATOM 2577 N N . ALA A 1 319 ? 15.809 -8.752 -12.068 1.00 94.50 319 ALA A N 1
ATOM 2578 C CA . ALA A 1 319 ? 15.392 -10.096 -11.659 1.00 94.50 319 ALA A CA 1
ATOM 2579 C C . ALA A 1 319 ? 13.865 -10.270 -11.505 1.00 94.50 319 ALA A C 1
ATOM 2581 O O . ALA A 1 319 ? 13.417 -11.129 -10.747 1.00 94.50 319 ALA A O 1
ATOM 2582 N N . CYS A 1 320 ? 13.060 -9.467 -12.211 1.00 95.38 320 CYS A N 1
ATOM 2583 C CA . CYS A 1 320 ? 11.613 -9.662 -12.250 1.00 95.38 320 CYS A CA 1
ATOM 2584 C C . CYS A 1 320 ? 11.214 -10.809 -13.181 1.00 95.38 320 CYS A C 1
ATOM 2586 O O . CYS A 1 320 ? 11.881 -11.067 -14.185 1.00 95.38 320 CYS A O 1
ATOM 2588 N N . THR A 1 321 ? 10.087 -11.450 -12.882 1.00 94.44 321 THR A N 1
ATOM 2589 C CA . THR A 1 321 ? 9.456 -12.438 -13.768 1.00 94.44 321 THR A CA 1
ATOM 2590 C C . THR A 1 321 ? 8.105 -11.926 -14.244 1.00 94.44 321 THR A C 1
ATOM 2592 O O . THR A 1 321 ? 7.238 -11.637 -13.424 1.00 94.44 321 THR A O 1
ATOM 2595 N N . PHE A 1 322 ? 7.911 -11.854 -15.559 1.00 93.38 322 PHE A N 1
ATOM 2596 C CA . PHE A 1 322 ? 6.669 -11.401 -16.182 1.00 93.38 322 PHE A CA 1
ATOM 2597 C C . PHE A 1 322 ? 6.019 -12.537 -16.972 1.00 93.38 322 PHE A C 1
ATOM 2599 O O . PHE A 1 322 ? 6.598 -13.053 -17.933 1.00 93.38 322 PHE A O 1
ATOM 2606 N N . MET A 1 323 ? 4.809 -12.929 -16.570 1.00 92.38 323 MET A N 1
ATOM 2607 C CA . MET A 1 323 ? 4.057 -14.016 -17.214 1.00 92.38 323 MET A CA 1
ATOM 2608 C C . MET A 1 323 ? 3.087 -13.509 -18.291 1.00 92.38 323 MET A C 1
ATOM 2610 O O . MET A 1 323 ? 2.641 -14.273 -19.145 1.00 92.38 323 MET A O 1
ATOM 2614 N N . ARG A 1 324 ? 2.749 -12.217 -18.255 1.00 90.94 324 ARG A N 1
ATOM 2615 C CA . ARG A 1 324 ? 1.801 -11.550 -19.158 1.00 90.94 324 ARG A CA 1
ATOM 2616 C C . ARG A 1 324 ? 2.410 -10.264 -19.729 1.00 90.94 324 ARG A C 1
ATOM 2618 O O . ARG A 1 324 ? 3.606 -10.025 -19.592 1.00 90.94 324 ARG A O 1
ATOM 2625 N N . LEU A 1 325 ? 1.578 -9.490 -20.424 1.00 88.69 325 LEU A N 1
ATOM 2626 C CA . LEU A 1 325 ? 1.945 -8.243 -21.090 1.00 88.69 325 LEU A CA 1
ATOM 2627 C C . LEU A 1 325 ? 2.477 -7.198 -20.100 1.00 88.69 325 LEU A C 1
ATOM 2629 O O . LEU A 1 325 ? 1.906 -7.009 -19.024 1.00 88.69 325 LEU A O 1
ATOM 2633 N N . ILE A 1 326 ? 3.523 -6.489 -20.519 1.00 89.62 326 ILE A N 1
ATOM 2634 C CA . ILE A 1 326 ? 4.005 -5.266 -19.874 1.00 89.62 326 ILE A CA 1
ATOM 2635 C C . ILE A 1 326 ? 3.770 -4.100 -20.829 1.00 89.62 326 ILE A C 1
ATOM 2637 O O . ILE A 1 326 ? 4.183 -4.168 -21.987 1.00 89.62 326 ILE A O 1
ATOM 2641 N N . LEU A 1 327 ? 3.148 -3.037 -20.329 1.00 87.81 327 LEU A N 1
ATOM 2642 C CA . LEU A 1 327 ? 2.856 -1.823 -21.077 1.00 87.81 327 LEU A CA 1
ATOM 2643 C C . LEU A 1 327 ? 3.448 -0.631 -20.322 1.00 87.81 327 LEU A C 1
ATOM 2645 O O . LEU A 1 327 ? 2.979 -0.280 -19.235 1.00 87.81 327 LEU A O 1
ATOM 2649 N N . LEU A 1 328 ? 4.518 -0.053 -20.871 1.00 85.25 328 LEU A N 1
ATOM 2650 C CA . LEU A 1 328 ? 5.198 1.107 -20.295 1.00 85.25 328 LEU A CA 1
ATOM 2651 C C . LEU A 1 328 ? 5.033 2.319 -21.207 1.00 85.25 328 LEU A C 1
ATOM 2653 O O . LEU A 1 328 ? 5.499 2.302 -22.345 1.00 85.25 328 LEU A O 1
ATOM 2657 N N . SER A 1 329 ? 4.444 3.395 -20.688 1.00 82.12 329 SER A N 1
ATOM 2658 C CA . SER A 1 329 ? 4.281 4.645 -21.431 1.00 82.12 329 SER A CA 1
ATOM 2659 C C . SER A 1 329 ? 4.739 5.865 -20.630 1.00 82.12 329 SER A C 1
ATOM 2661 O O . SER A 1 329 ? 4.603 5.937 -19.404 1.00 82.12 329 SER A O 1
ATOM 2663 N N . GLY A 1 330 ? 5.300 6.849 -21.338 1.00 75.88 330 GLY A N 1
ATOM 2664 C CA . GLY A 1 330 ? 5.673 8.154 -20.792 1.00 75.88 330 GLY A CA 1
ATOM 2665 C C . GLY A 1 330 ? 7.160 8.499 -20.904 1.00 75.88 330 GLY A C 1
ATOM 2666 O O . GLY A 1 330 ? 7.933 7.851 -21.604 1.00 75.88 330 GLY A O 1
ATOM 2667 N N . ASN A 1 331 ? 7.566 9.590 -20.245 1.00 73.19 331 ASN A N 1
ATOM 2668 C CA . ASN A 1 331 ? 8.912 10.164 -20.376 1.00 73.19 331 ASN A CA 1
ATOM 2669 C C . ASN A 1 331 ? 9.777 9.867 -19.142 1.00 73.19 331 ASN A C 1
ATOM 2671 O O . ASN A 1 331 ? 9.462 10.382 -18.069 1.00 73.19 331 ASN A O 1
ATOM 2675 N N . VAL A 1 332 ? 10.887 9.142 -19.311 1.00 72.50 332 VAL A N 1
ATOM 2676 C CA . VAL A 1 332 ? 11.867 8.798 -18.256 1.00 72.50 332 VAL A CA 1
ATOM 2677 C C . VAL A 1 332 ? 13.225 9.465 -18.533 1.00 72.50 332 VAL A C 1
ATOM 2679 O O . VAL A 1 332 ? 13.571 9.663 -19.693 1.00 72.50 332 VAL A O 1
ATOM 2682 N N . ILE A 1 333 ? 14.000 9.847 -17.509 1.00 69.06 333 ILE A N 1
ATOM 2683 C CA . ILE A 1 333 ? 15.327 10.500 -17.666 1.00 69.06 333 ILE A CA 1
ATOM 2684 C C . ILE A 1 333 ? 16.486 9.507 -17.455 1.00 69.06 333 ILE A C 1
ATOM 2686 O O . ILE A 1 333 ? 17.564 9.702 -18.016 1.00 69.06 333 ILE A O 1
ATOM 2690 N N . GLY A 1 334 ? 16.262 8.418 -16.711 1.00 74.50 334 GLY A N 1
ATOM 2691 C CA . GLY A 1 334 ? 17.179 7.273 -16.597 1.00 74.50 334 GLY A CA 1
ATOM 2692 C C . GLY A 1 334 ? 16.768 6.089 -17.477 1.00 74.50 334 GLY A C 1
ATOM 2693 O O . GLY A 1 334 ? 15.609 5.987 -17.882 1.00 74.50 334 GLY A O 1
ATOM 2694 N N . VAL A 1 335 ? 17.707 5.183 -17.770 1.00 82.69 335 VAL A N 1
ATOM 2695 C CA . VAL A 1 335 ? 17.400 3.939 -18.484 1.00 82.69 335 VAL A CA 1
ATOM 2696 C C . VAL A 1 335 ? 16.772 2.944 -17.500 1.00 82.69 335 VAL A C 1
ATOM 2698 O O . VAL A 1 335 ? 17.405 2.615 -16.489 1.00 82.69 335 VAL A O 1
ATOM 2701 N N . PRO A 1 336 ? 15.556 2.430 -17.772 1.00 87.50 336 PRO A N 1
ATOM 2702 C CA . PRO A 1 336 ? 14.950 1.402 -16.935 1.00 87.50 336 PRO A CA 1
ATOM 2703 C C . PRO A 1 336 ? 15.815 0.140 -16.846 1.00 87.50 336 PRO A C 1
ATOM 2705 O O . PRO A 1 336 ? 16.347 -0.340 -17.850 1.00 87.50 336 PRO A O 1
ATOM 2708 N N . ASP A 1 337 ? 15.952 -0.419 -15.646 1.00 89.44 337 ASP A N 1
ATOM 2709 C CA . ASP A 1 337 ? 16.784 -1.599 -15.418 1.00 89.44 337 ASP A CA 1
ATOM 2710 C C . ASP A 1 337 ? 15.984 -2.895 -15.585 1.00 89.44 337 ASP A C 1
ATOM 2712 O O . ASP A 1 337 ? 15.335 -3.372 -14.660 1.00 89.44 337 ASP A O 1
ATOM 2716 N N . PHE A 1 338 ? 16.066 -3.496 -16.770 1.00 91.44 338 PHE A N 1
ATOM 2717 C CA . PHE A 1 338 ? 15.449 -4.791 -17.082 1.00 91.44 338 PHE A CA 1
ATOM 2718 C C . PHE A 1 338 ? 16.409 -5.980 -16.940 1.00 91.44 338 PHE A C 1
ATOM 2720 O O . PHE A 1 338 ? 16.163 -7.061 -17.489 1.00 91.44 338 PHE A O 1
ATOM 2727 N N . ARG A 1 339 ? 17.551 -5.822 -16.264 1.00 91.12 339 ARG A N 1
ATOM 2728 C CA . ARG A 1 339 ? 18.561 -6.887 -16.209 1.00 91.12 339 ARG A CA 1
ATOM 2729 C C . ARG A 1 339 ? 18.040 -8.118 -15.475 1.00 91.12 339 ARG A C 1
ATOM 2731 O O . ARG A 1 339 ? 17.376 -8.024 -14.447 1.00 91.12 339 ARG A O 1
ATOM 2738 N N . SER A 1 340 ? 18.435 -9.293 -15.965 1.00 91.56 340 SER A N 1
ATOM 2739 C CA . SER A 1 340 ? 18.048 -10.595 -15.391 1.00 91.56 340 SER A CA 1
ATOM 2740 C C . SER A 1 340 ? 16.533 -10.844 -15.351 1.00 91.56 340 SER A C 1
ATOM 2742 O O . SER A 1 340 ? 16.076 -11.659 -14.561 1.00 91.56 340 SER A O 1
ATOM 2744 N N . THR A 1 341 ? 15.748 -10.142 -16.171 1.00 92.00 341 THR A N 1
ATOM 2745 C CA . THR A 1 341 ? 14.298 -10.357 -16.252 1.00 92.00 341 THR A CA 1
ATOM 2746 C C . THR A 1 341 ? 13.962 -11.652 -16.983 1.00 92.00 341 THR A C 1
ATOM 2748 O O . THR A 1 341 ? 14.507 -11.924 -18.056 1.00 92.00 341 THR A O 1
ATOM 2751 N N . GLY A 1 342 ? 13.050 -12.436 -16.408 1.00 87.50 342 GLY A N 1
ATOM 2752 C CA . GLY A 1 342 ? 12.424 -13.591 -17.044 1.00 87.50 342 GLY A CA 1
ATOM 2753 C C . GLY A 1 342 ? 11.096 -13.189 -17.677 1.00 87.50 342 GLY A C 1
ATOM 2754 O O . GLY A 1 342 ? 10.293 -12.504 -17.046 1.00 87.50 342 GLY A O 1
ATOM 2755 N N . MET A 1 343 ? 10.858 -13.599 -18.921 1.00 82.88 343 MET A N 1
ATOM 2756 C CA . MET A 1 343 ? 9.688 -13.172 -19.685 1.00 82.88 343 MET A CA 1
ATOM 2757 C C . MET A 1 343 ? 9.043 -14.334 -20.425 1.00 82.88 343 MET A C 1
ATOM 2759 O O . MET A 1 343 ? 9.726 -15.070 -21.132 1.00 82.88 343 MET A O 1
ATOM 2763 N N . GLN A 1 344 ? 7.730 -14.482 -20.251 1.00 82.06 344 GLN A N 1
ATOM 2764 C CA . GLN A 1 344 ? 6.892 -15.402 -21.030 1.00 82.06 344 GLN A CA 1
ATOM 2765 C C . GLN A 1 344 ? 5.917 -14.653 -21.955 1.00 82.06 344 GLN A C 1
ATOM 2767 O O . GLN A 1 344 ? 5.471 -15.212 -22.953 1.00 82.06 344 GLN A O 1
ATOM 2772 N N . GLY A 1 345 ? 5.586 -13.398 -21.626 1.00 70.50 345 GLY A N 1
ATOM 2773 C CA . GLY A 1 345 ? 4.695 -12.532 -22.404 1.00 70.50 345 GLY A CA 1
ATOM 2774 C C . GLY A 1 345 ? 5.424 -11.508 -23.283 1.00 70.50 345 GLY A C 1
ATOM 2775 O O . GLY A 1 345 ? 6.651 -11.440 -23.303 1.00 70.50 345 GLY A O 1
ATOM 2776 N N . HIS A 1 346 ? 4.643 -10.692 -23.995 1.00 76.44 346 HIS A N 1
ATOM 2777 C CA . HIS A 1 346 ? 5.124 -9.588 -24.836 1.00 76.44 346 HIS A CA 1
ATOM 2778 C C . HIS A 1 346 ? 5.456 -8.331 -24.003 1.00 76.44 346 HIS A C 1
ATOM 2780 O O . HIS A 1 346 ? 4.846 -8.112 -22.954 1.00 76.44 346 HIS A O 1
ATOM 2786 N N . ILE A 1 347 ? 6.374 -7.480 -24.482 1.00 79.56 347 ILE A N 1
ATOM 2787 C CA . ILE A 1 347 ? 6.609 -6.128 -23.931 1.00 79.56 347 ILE A CA 1
ATOM 2788 C C . ILE A 1 347 ? 6.244 -5.106 -24.989 1.00 79.56 347 ILE A C 1
ATOM 2790 O O . ILE A 1 347 ? 6.785 -5.147 -26.092 1.00 79.56 347 ILE A O 1
ATOM 2794 N N . ASP A 1 348 ? 5.401 -4.153 -24.626 1.00 80.06 348 ASP A N 1
ATOM 2795 C CA . ASP A 1 348 ? 5.212 -2.955 -25.424 1.00 80.06 348 ASP A CA 1
ATOM 2796 C C . ASP A 1 348 ? 5.999 -1.779 -24.823 1.00 80.06 348 ASP A C 1
ATOM 2798 O O . ASP A 1 348 ? 5.788 -1.388 -23.669 1.00 80.06 348 ASP A O 1
ATOM 2802 N N . LEU A 1 349 ? 6.947 -1.262 -25.609 1.00 76.06 349 LEU A N 1
ATOM 2803 C CA . LEU A 1 349 ? 7.791 -0.109 -25.283 1.00 76.06 349 LEU A CA 1
ATOM 2804 C C . LEU A 1 349 ? 7.573 1.059 -26.260 1.00 76.06 349 LEU A C 1
ATOM 2806 O O . LEU A 1 349 ? 8.353 2.013 -26.216 1.00 76.06 349 LEU A O 1
ATOM 2810 N N . SER A 1 350 ? 6.563 1.004 -27.142 1.00 71.94 350 SER A N 1
ATOM 2811 C CA . SER A 1 350 ? 6.384 1.988 -28.226 1.00 71.94 350 SER A CA 1
ATOM 2812 C C . SER A 1 350 ? 6.290 3.426 -27.712 1.00 71.94 350 SER A C 1
ATOM 2814 O O . SER A 1 350 ? 6.807 4.359 -28.332 1.00 71.94 350 SER A O 1
ATOM 2816 N N . ASP A 1 351 ? 5.676 3.583 -26.540 1.00 74.50 351 ASP A N 1
ATOM 2817 C CA . ASP A 1 351 ? 5.331 4.870 -25.942 1.00 74.50 351 ASP A CA 1
ATOM 2818 C C . ASP A 1 351 ? 6.309 5.296 -24.833 1.00 74.50 351 ASP A C 1
ATOM 2820 O O . ASP A 1 351 ? 6.082 6.296 -24.140 1.00 74.50 351 ASP A O 1
ATOM 2824 N N . LEU A 1 352 ? 7.412 4.558 -24.649 1.00 74.88 352 LEU A N 1
ATOM 2825 C CA . LEU A 1 352 ? 8.451 4.882 -23.676 1.00 74.88 352 LEU A CA 1
ATOM 2826 C C . LEU A 1 352 ? 9.508 5.809 -24.294 1.00 74.88 352 LEU A C 1
ATOM 2828 O O . LEU A 1 352 ? 10.301 5.419 -25.151 1.00 74.88 352 LEU A O 1
ATOM 2832 N N . ASN A 1 353 ? 9.588 7.041 -23.794 1.00 72.81 353 ASN A N 1
ATOM 2833 C CA . ASN A 1 353 ? 10.564 8.028 -24.245 1.00 72.81 353 ASN A CA 1
ATOM 2834 C C . ASN A 1 353 ? 11.671 8.242 -23.204 1.00 72.81 353 ASN A C 1
ATOM 2836 O O . ASN A 1 353 ? 11.444 8.841 -22.150 1.00 72.81 353 ASN A O 1
ATOM 2840 N N . ILE A 1 354 ? 12.888 7.793 -23.519 1.00 73.44 354 ILE A N 1
ATOM 2841 C CA . ILE A 1 354 ? 14.069 7.970 -22.664 1.00 73.44 354 ILE A CA 1
ATOM 2842 C C . ILE A 1 354 ? 14.765 9.294 -23.016 1.00 73.44 354 ILE A C 1
ATOM 2844 O O . ILE A 1 354 ? 15.474 9.415 -24.020 1.00 73.44 354 ILE A O 1
ATOM 2848 N N . GLN A 1 355 ? 14.577 10.307 -22.172 1.00 63.59 355 GLN A N 1
ATOM 2849 C CA . GLN A 1 355 ? 15.239 11.602 -22.275 1.00 63.59 355 GLN A CA 1
ATOM 2850 C C . GLN A 1 355 ? 16.641 11.543 -21.676 1.00 63.59 355 GLN A C 1
ATOM 2852 O O . GLN A 1 355 ? 16.863 11.848 -20.509 1.00 63.59 355 GLN A O 1
ATOM 2857 N N . TYR A 1 356 ? 17.626 11.239 -22.511 1.00 58.00 356 TYR A N 1
ATOM 2858 C CA . TYR A 1 356 ? 19.015 11.450 -22.128 1.00 58.00 356 TYR A CA 1
ATOM 2859 C C . TYR A 1 356 ? 19.295 12.954 -21.999 1.00 58.00 356 TYR A C 1
ATOM 2861 O O . TYR A 1 356 ? 18.852 13.737 -22.848 1.00 58.00 356 TYR A O 1
ATOM 2869 N N . HIS A 1 357 ? 20.074 13.382 -20.996 1.00 53.72 357 HIS A N 1
ATOM 2870 C CA . HIS A 1 357 ? 20.601 14.749 -20.931 1.00 53.72 357 HIS A CA 1
ATOM 2871 C C . HIS A 1 357 ? 21.568 15.002 -22.099 1.00 53.72 357 HIS A C 1
ATOM 2873 O O . HIS A 1 357 ? 22.795 14.991 -21.984 1.00 53.72 357 HIS A O 1
ATOM 2879 N N . GLY A 1 358 ? 20.992 15.268 -23.266 1.00 44.44 358 GLY A N 1
ATOM 2880 C CA . GLY A 1 358 ? 21.682 15.787 -24.421 1.00 44.44 358 GLY A CA 1
ATOM 2881 C C . GLY A 1 358 ? 22.152 17.193 -24.099 1.00 44.44 358 GLY A C 1
ATOM 2882 O O . GLY A 1 358 ? 21.343 18.109 -24.087 1.00 44.44 358 GLY A O 1
ATOM 2883 N N . VAL A 1 359 ? 23.464 17.332 -23.893 1.00 44.75 359 VAL A N 1
ATOM 2884 C CA . VAL A 1 359 ? 24.246 18.554 -24.141 1.00 44.75 359 VAL A CA 1
ATOM 2885 C C . VAL A 1 359 ? 23.670 19.806 -23.429 1.00 44.75 359 VAL A C 1
ATOM 2887 O O . VAL A 1 359 ? 22.718 20.397 -23.939 1.00 44.75 359 VAL A O 1
ATOM 2890 N N . PRO A 1 360 ? 24.241 20.263 -22.287 1.00 43.59 360 PRO A N 1
ATOM 2891 C CA . PRO A 1 360 ? 23.767 21.446 -21.559 1.00 43.59 360 PRO A CA 1
ATOM 2892 C C . PRO A 1 360 ? 23.421 22.598 -22.503 1.00 43.59 360 PRO A C 1
ATOM 2894 O O . PRO A 1 360 ? 24.138 22.816 -23.479 1.00 43.59 360 PRO A O 1
ATOM 2897 N N . PHE A 1 361 ? 22.361 23.358 -22.220 1.00 42.12 361 PHE A N 1
ATOM 2898 C CA . PHE A 1 361 ? 21.899 24.459 -23.079 1.00 42.12 361 PHE A CA 1
ATOM 2899 C C . PHE A 1 361 ? 23.044 25.389 -23.540 1.00 42.12 361 PHE A C 1
ATOM 2901 O O . PHE A 1 361 ? 23.116 25.754 -24.712 1.00 42.12 361 PHE A O 1
ATOM 2908 N N . TRP A 1 362 ? 24.023 25.650 -22.667 1.00 46.62 362 TRP A N 1
ATOM 2909 C CA . TRP A 1 362 ? 25.239 26.418 -22.967 1.00 46.62 362 TRP A CA 1
ATOM 2910 C C . TRP A 1 362 ? 26.125 25.832 -24.084 1.00 46.62 362 TRP A C 1
ATOM 2912 O O . TRP A 1 362 ? 26.795 26.566 -24.805 1.00 46.62 362 TRP A O 1
ATOM 2922 N N . GLN A 1 363 ? 26.125 24.514 -24.280 1.00 44.03 363 GLN A N 1
ATOM 2923 C CA . GLN A 1 363 ? 26.815 23.850 -25.388 1.00 44.03 363 GLN A CA 1
ATOM 2924 C C . GLN A 1 363 ? 26.016 23.908 -26.707 1.00 44.03 363 GLN A C 1
ATOM 2926 O O . GLN A 1 363 ? 26.629 23.937 -27.775 1.00 44.03 363 GLN A O 1
ATOM 2931 N N . LYS A 1 364 ? 24.676 24.008 -26.668 1.00 41.66 364 LYS A N 1
ATOM 2932 C CA . LYS A 1 364 ? 23.874 24.381 -27.855 1.00 41.66 364 LYS A CA 1
ATOM 2933 C C . LYS A 1 364 ? 24.110 25.851 -28.228 1.00 41.66 364 LYS A C 1
ATOM 2935 O O . LYS A 1 364 ? 24.302 26.152 -29.403 1.00 41.66 364 LYS A O 1
ATOM 2940 N N . PHE A 1 365 ? 24.224 26.728 -27.227 1.00 44.06 365 PHE A N 1
ATOM 2941 C CA . PHE A 1 365 ? 24.610 28.134 -27.398 1.00 44.06 365 PHE A CA 1
ATOM 2942 C C . PHE A 1 365 ? 26.028 28.280 -27.975 1.00 44.06 365 PHE A C 1
ATOM 2944 O O . PHE A 1 365 ? 26.243 29.101 -28.864 1.00 44.06 365 PHE A O 1
ATOM 2951 N N . LYS A 1 366 ? 26.970 27.404 -27.582 1.00 42.81 366 LYS A N 1
ATOM 2952 C CA . LYS A 1 366 ? 28.320 27.351 -28.169 1.00 42.81 366 LYS A CA 1
ATOM 2953 C C . LYS A 1 366 ? 28.324 27.113 -29.676 1.00 42.81 366 LYS A C 1
ATOM 2955 O O . LYS A 1 366 ? 29.185 27.669 -30.334 1.00 42.81 366 LYS A O 1
ATOM 2960 N N . LYS A 1 367 ? 27.393 26.343 -30.258 1.00 41.75 367 LYS A N 1
ATOM 2961 C CA . LYS A 1 367 ? 27.323 26.184 -31.728 1.00 41.75 367 LYS A CA 1
ATOM 2962 C C . LYS A 1 367 ? 26.869 27.466 -32.436 1.00 41.75 367 LYS A C 1
ATOM 2964 O O . LYS A 1 367 ? 27.349 27.743 -33.533 1.00 41.75 367 LYS A O 1
ATOM 2969 N N . ALA A 1 368 ? 25.993 28.252 -31.809 1.00 44.00 368 ALA A N 1
ATOM 2970 C CA . ALA A 1 368 ? 25.562 29.547 -32.333 1.00 44.00 368 ALA A CA 1
ATOM 2971 C C . ALA A 1 368 ? 26.681 30.596 -32.221 1.00 44.00 368 ALA A C 1
ATOM 2973 O O . ALA A 1 368 ? 26.977 31.289 -33.194 1.00 44.00 368 ALA A O 1
ATOM 2974 N N . THR A 1 369 ? 27.388 30.639 -31.086 1.00 45.56 369 THR A N 1
ATOM 2975 C CA . THR A 1 369 ? 28.539 31.535 -30.914 1.00 45.56 369 THR A CA 1
ATOM 2976 C C . THR A 1 369 ? 29.756 31.088 -31.716 1.00 45.56 369 THR A C 1
ATOM 2978 O O . THR A 1 369 ? 30.500 31.945 -32.162 1.00 45.56 369 THR A O 1
ATOM 2981 N N . HIS A 1 370 ? 29.939 29.799 -32.027 1.00 47.84 370 HIS A N 1
ATOM 2982 C CA . HIS A 1 370 ? 31.026 29.348 -32.907 1.00 47.84 370 HIS A CA 1
ATOM 2983 C C . HIS A 1 370 ? 30.871 29.847 -34.350 1.00 47.84 370 HIS A C 1
ATOM 2985 O O . HIS A 1 370 ? 31.880 30.036 -35.019 1.00 47.84 370 HIS A O 1
ATOM 2991 N N . ARG A 1 371 ? 29.640 30.088 -34.838 1.00 40.94 371 ARG A N 1
ATOM 2992 C CA . ARG A 1 371 ? 29.402 30.773 -36.127 1.00 40.94 371 ARG A CA 1
ATOM 2993 C C . ARG A 1 371 ? 29.797 32.249 -36.062 1.00 40.94 371 ARG A C 1
ATOM 2995 O O . ARG A 1 371 ? 30.389 32.748 -37.008 1.00 40.94 371 ARG A O 1
ATOM 3002 N N . PHE A 1 372 ? 29.522 32.904 -34.936 1.00 43.19 372 PHE A N 1
ATOM 3003 C CA . PHE A 1 372 ? 29.860 34.309 -34.690 1.00 43.19 372 PHE A CA 1
ATOM 3004 C C . PHE A 1 372 ? 31.371 34.519 -34.473 1.00 43.19 372 PHE A C 1
ATOM 3006 O O . PHE A 1 372 ? 31.971 35.434 -35.021 1.00 43.19 372 PHE A O 1
ATOM 3013 N N . ILE A 1 373 ? 32.015 33.609 -33.740 1.00 43.31 373 ILE A N 1
ATOM 3014 C CA . ILE A 1 373 ? 33.451 33.619 -33.439 1.00 43.31 373 ILE A CA 1
ATOM 3015 C C . ILE A 1 373 ? 34.268 33.235 -34.680 1.00 43.31 373 ILE A C 1
ATOM 3017 O O . ILE A 1 373 ? 35.303 33.847 -34.909 1.00 43.31 373 ILE A O 1
ATOM 3021 N N . ARG A 1 374 ? 33.795 32.318 -35.546 1.00 38.75 374 ARG A N 1
ATOM 3022 C CA . ARG A 1 374 ? 34.445 32.058 -36.851 1.00 38.75 374 ARG A CA 1
ATOM 3023 C C . ARG A 1 374 ? 34.495 33.297 -37.746 1.00 38.75 374 ARG A C 1
ATOM 3025 O O . ARG A 1 374 ? 35.410 33.399 -38.550 1.00 38.75 374 ARG A O 1
ATOM 3032 N N . PHE A 1 375 ? 33.526 34.201 -37.605 1.00 40.91 375 PHE A N 1
ATOM 3033 C CA . PHE A 1 375 ? 33.476 35.450 -38.362 1.00 40.91 375 PHE A CA 1
ATOM 3034 C C . PHE A 1 375 ? 34.510 36.470 -37.858 1.00 40.91 375 PHE A C 1
ATOM 3036 O O . PHE A 1 375 ? 35.075 37.201 -38.656 1.00 40.91 375 PHE A O 1
ATOM 3043 N N . ILE A 1 376 ? 34.813 36.468 -36.554 1.00 43.28 376 ILE A N 1
ATOM 3044 C CA . ILE A 1 376 ? 35.801 37.369 -35.930 1.00 43.28 376 ILE A CA 1
ATOM 3045 C C . ILE A 1 376 ? 37.237 36.801 -36.002 1.00 43.28 376 ILE A C 1
ATOM 3047 O O . ILE A 1 376 ? 38.205 37.551 -36.032 1.00 43.28 376 ILE A O 1
ATOM 3051 N N . PHE A 1 377 ? 37.408 35.476 -36.057 1.00 36.91 377 PHE A N 1
ATOM 3052 C CA . PHE A 1 377 ? 38.728 34.823 -35.990 1.00 36.91 377 PHE A CA 1
ATOM 3053 C C . PHE A 1 377 ? 39.442 34.604 -37.333 1.00 36.91 377 PHE A C 1
ATOM 3055 O O . PHE A 1 377 ? 40.569 34.111 -37.335 1.00 36.91 377 PHE A O 1
ATOM 3062 N N . LEU A 1 378 ? 38.837 34.967 -38.468 1.00 43.00 378 LEU A N 1
ATOM 3063 C CA . LEU A 1 378 ? 39.499 34.875 -39.779 1.00 43.00 378 LEU A CA 1
ATOM 3064 C C . LEU A 1 378 ? 40.549 35.980 -40.026 1.00 43.00 378 LEU A C 1
ATOM 3066 O O . LEU A 1 378 ? 41.238 35.922 -41.039 1.00 43.00 378 LEU A O 1
ATOM 3070 N N . GLU A 1 379 ? 40.738 36.927 -39.099 1.00 40.69 379 GLU A N 1
ATOM 3071 C CA . GLU A 1 379 ? 41.661 38.066 -39.268 1.00 40.69 379 GLU A CA 1
ATOM 3072 C C . GLU A 1 379 ? 42.971 38.002 -38.455 1.00 40.69 379 GLU A C 1
ATOM 3074 O O . GLU A 1 379 ? 43.763 38.938 -38.524 1.00 40.69 379 GLU A O 1
ATOM 3079 N N . ASN A 1 380 ? 43.277 36.935 -37.699 1.00 41.56 380 ASN A N 1
ATOM 3080 C CA . ASN A 1 380 ? 44.534 36.899 -36.924 1.00 41.56 380 ASN A CA 1
ATOM 3081 C C . ASN A 1 380 ? 45.219 35.510 -36.846 1.00 41.56 380 ASN A C 1
ATOM 3083 O O . ASN A 1 380 ? 44.742 34.635 -36.122 1.00 41.56 380 ASN A O 1
ATOM 3087 N N . PRO A 1 381 ? 46.390 35.290 -37.495 1.00 42.16 381 PRO A N 1
ATOM 3088 C CA . PRO A 1 381 ? 47.018 33.961 -37.615 1.00 42.16 381 PRO A CA 1
ATOM 3089 C C . PRO A 1 381 ? 47.800 33.445 -36.388 1.00 42.16 381 PRO A C 1
ATOM 3091 O O . PRO A 1 381 ? 48.491 32.434 -36.493 1.00 42.16 381 PRO A O 1
ATOM 3094 N N . ARG A 1 382 ? 47.778 34.119 -35.228 1.00 43.34 382 ARG A N 1
ATOM 3095 C CA . ARG A 1 382 ? 48.747 33.860 -34.132 1.00 43.34 382 ARG A CA 1
ATOM 3096 C C . ARG A 1 382 ? 48.221 33.109 -32.898 1.00 43.34 382 ARG A C 1
ATOM 3098 O O . ARG A 1 382 ? 48.859 33.150 -31.852 1.00 43.34 382 ARG A O 1
ATOM 3105 N N . GLN A 1 383 ? 47.120 32.359 -32.994 1.00 45.47 383 GLN A N 1
ATOM 3106 C CA . GLN A 1 383 ? 46.600 31.551 -31.869 1.00 45.47 383 GLN A CA 1
ATOM 3107 C C . GLN A 1 383 ? 46.478 30.042 -32.158 1.00 45.47 383 GLN A C 1
ATOM 3109 O O . GLN A 1 383 ? 45.534 29.382 -31.733 1.00 45.47 383 GLN A O 1
ATOM 3114 N N . SER A 1 384 ? 47.486 29.442 -32.798 1.00 41.47 384 SER A N 1
ATOM 3115 C CA . SER A 1 384 ? 47.554 27.983 -33.016 1.00 41.47 384 SER A CA 1
ATOM 3116 C C . SER A 1 384 ? 47.835 27.151 -31.747 1.00 41.47 384 SER A C 1
ATOM 3118 O O . SER A 1 384 ? 47.730 25.927 -31.775 1.00 41.47 384 SER A O 1
ATOM 3120 N N . ARG A 1 385 ? 48.157 27.778 -30.603 1.00 38.53 385 ARG A N 1
ATOM 3121 C CA . ARG A 1 385 ? 48.458 27.068 -29.340 1.00 38.53 385 ARG A CA 1
ATOM 3122 C C . ARG A 1 385 ? 47.233 26.734 -28.480 1.00 38.53 385 ARG A C 1
ATOM 3124 O O . ARG A 1 385 ? 47.295 25.799 -27.685 1.00 38.53 385 ARG A O 1
ATOM 3131 N N . CYS A 1 386 ? 46.113 27.443 -28.637 1.00 38.00 386 CYS A N 1
ATOM 3132 C CA . CYS A 1 386 ? 44.912 27.211 -27.822 1.00 38.00 386 CYS A CA 1
ATOM 3133 C C . CYS A 1 386 ? 44.079 26.006 -28.301 1.00 38.00 386 CYS A C 1
ATOM 3135 O O . CYS A 1 386 ? 43.357 25.402 -27.508 1.00 38.00 386 CYS A O 1
ATOM 3137 N N . GLU A 1 387 ? 44.218 25.603 -29.569 1.00 38.22 387 GLU A N 1
ATOM 3138 C CA . GLU A 1 387 ? 43.458 24.494 -30.162 1.00 38.22 387 GLU A CA 1
ATOM 3139 C C . GLU A 1 387 ? 43.880 23.112 -29.625 1.00 38.22 387 GLU A C 1
ATOM 3141 O O . GLU A 1 387 ? 43.046 22.214 -29.485 1.00 38.22 387 GLU A O 1
ATOM 3146 N N . ALA A 1 388 ? 45.155 22.942 -29.253 1.00 40.03 388 ALA A N 1
ATOM 3147 C CA . ALA A 1 388 ? 45.685 21.674 -28.745 1.00 40.03 388 ALA A CA 1
ATOM 3148 C C . ALA A 1 388 ? 45.174 21.342 -27.328 1.00 40.03 388 ALA A C 1
ATOM 3150 O O 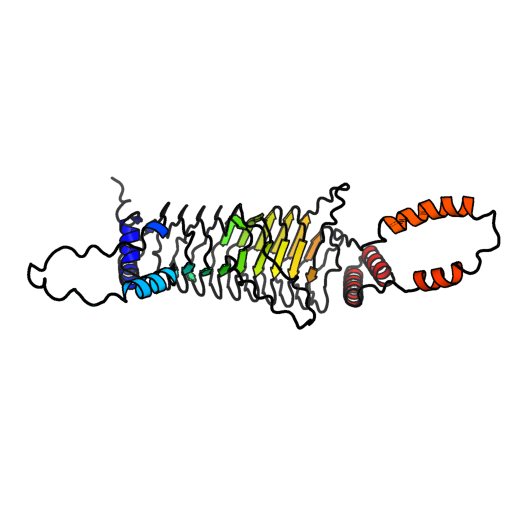. ALA A 1 388 ? 44.769 20.209 -27.061 1.00 40.03 388 ALA A O 1
ATOM 3151 N N . HIS A 1 389 ? 45.097 22.342 -26.442 1.00 38.81 389 HIS A N 1
ATOM 3152 C CA . HIS A 1 389 ? 44.550 22.164 -25.091 1.00 38.81 389 HIS A CA 1
ATOM 3153 C C . HIS A 1 389 ? 43.023 21.996 -25.094 1.00 38.81 389 HIS A C 1
ATOM 3155 O O . HIS A 1 389 ? 42.482 21.226 -24.297 1.00 38.81 389 HIS A O 1
ATOM 3161 N N . PHE A 1 390 ? 42.316 22.644 -26.027 1.00 34.56 390 PHE A N 1
ATOM 3162 C CA . PHE A 1 390 ? 40.865 22.486 -26.150 1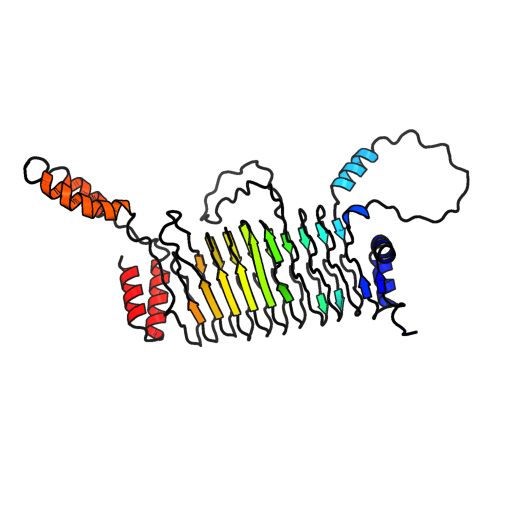.00 34.56 390 PHE A CA 1
ATOM 3163 C C . PHE A 1 390 ? 40.462 21.127 -26.739 1.00 34.56 390 PHE A C 1
ATOM 3165 O O . PHE A 1 390 ? 39.488 20.538 -26.270 1.00 34.56 390 PHE A O 1
ATOM 3172 N N . LYS A 1 391 ? 41.217 20.568 -27.698 1.00 34.31 391 LYS A N 1
ATOM 3173 C CA . LYS A 1 391 ? 40.943 19.220 -28.237 1.00 34.31 391 LYS A CA 1
ATOM 3174 C C . LYS A 1 391 ? 41.095 18.122 -27.182 1.00 34.31 391 LYS A C 1
ATOM 3176 O O . LYS A 1 391 ? 40.253 17.230 -27.131 1.00 34.31 391 LYS A O 1
ATOM 3181 N N . GLN A 1 392 ? 42.083 18.203 -26.286 1.00 34.50 392 GLN A N 1
ATOM 3182 C CA . GLN A 1 392 ? 42.199 17.241 -25.178 1.00 34.50 392 GLN A CA 1
ATOM 3183 C C . GLN A 1 392 ? 41.060 17.364 -24.150 1.00 34.50 392 GLN A C 1
ATOM 3185 O O . GLN A 1 392 ? 40.633 16.349 -23.601 1.00 34.50 392 GLN A O 1
ATOM 3190 N N . ALA A 1 393 ? 40.509 18.564 -23.932 1.00 33.81 393 ALA A N 1
ATOM 3191 C CA . ALA A 1 393 ? 39.339 18.761 -23.072 1.00 33.81 393 ALA A CA 1
ATOM 3192 C C . ALA A 1 393 ? 38.016 18.314 -23.734 1.00 33.81 393 ALA A C 1
ATOM 3194 O O . ALA A 1 393 ? 37.107 17.866 -23.038 1.00 33.81 393 ALA A O 1
ATOM 3195 N N . ILE A 1 394 ? 37.915 18.389 -25.068 1.00 37.34 394 ILE A N 1
ATOM 3196 C CA . ILE A 1 394 ? 36.753 17.940 -25.859 1.00 37.34 394 ILE A CA 1
ATOM 3197 C C . ILE A 1 394 ? 36.765 16.413 -26.079 1.00 37.34 394 ILE A C 1
ATOM 3199 O O . ILE A 1 394 ? 35.704 15.795 -26.119 1.00 37.34 394 ILE A O 1
ATOM 3203 N N . CYS A 1 395 ? 37.945 15.785 -26.155 1.00 31.06 395 CYS A N 1
ATOM 3204 C CA . CYS A 1 395 ? 38.105 14.333 -26.318 1.00 31.06 395 CYS A CA 1
ATOM 3205 C C . CYS A 1 395 ? 38.144 13.539 -25.000 1.00 31.06 395 CYS A C 1
ATOM 3207 O O . CYS A 1 395 ? 38.245 12.309 -25.038 1.00 31.06 395 CYS A O 1
ATOM 3209 N N . ARG A 1 396 ? 38.013 14.183 -23.829 1.00 30.16 396 ARG A N 1
ATOM 3210 C CA . ARG A 1 396 ? 37.674 13.470 -22.587 1.00 30.16 396 ARG A CA 1
ATOM 3211 C C . ARG A 1 396 ? 36.202 13.067 -22.647 1.00 30.16 396 ARG A C 1
ATOM 3213 O O . ARG A 1 396 ? 35.323 13.750 -22.134 1.00 30.16 396 ARG A O 1
ATOM 3220 N N . ARG A 1 397 ? 35.986 11.957 -23.364 1.00 38.84 397 ARG A N 1
ATOM 3221 C CA . ARG A 1 397 ? 34.794 11.106 -23.421 1.00 38.84 397 ARG A CA 1
ATOM 3222 C C . ARG A 1 397 ? 33.901 11.343 -22.204 1.00 38.84 397 ARG A C 1
ATOM 3224 O O . ARG A 1 397 ? 34.292 11.005 -21.086 1.00 38.84 397 ARG A O 1
ATOM 3231 N N . ARG A 1 398 ? 32.690 11.865 -22.423 1.00 38.09 398 ARG A N 1
ATOM 3232 C CA . ARG A 1 398 ? 31.592 11.590 -21.495 1.00 38.09 398 ARG A CA 1
ATOM 3233 C C . ARG A 1 398 ? 31.388 10.087 -21.565 1.00 38.09 398 ARG A C 1
ATOM 3235 O O . ARG A 1 398 ? 30.757 9.602 -22.489 1.00 38.09 398 ARG A O 1
ATOM 3242 N N . ARG A 1 399 ? 31.999 9.343 -20.646 1.00 37.06 399 ARG A N 1
ATOM 3243 C CA . ARG A 1 399 ? 31.518 7.999 -20.368 1.00 37.06 399 ARG A CA 1
ATOM 3244 C C . ARG A 1 399 ? 30.071 8.189 -19.926 1.00 37.06 399 ARG A C 1
ATOM 3246 O O . ARG A 1 399 ? 29.837 8.894 -18.944 1.00 37.06 399 ARG A O 1
ATOM 3253 N N . SER A 1 400 ? 29.137 7.623 -20.687 1.00 49.53 400 SER A N 1
ATOM 3254 C CA . SER A 1 400 ? 27.865 7.157 -20.137 1.00 49.53 400 SER A CA 1
ATOM 3255 C C . SER A 1 400 ? 28.144 6.564 -18.753 1.00 49.53 400 SER A C 1
ATOM 3257 O O . SER A 1 400 ? 29.186 5.917 -18.574 1.00 49.53 400 SER A O 1
ATOM 3259 N N . ASP A 1 401 ? 27.300 6.865 -17.763 1.00 56.72 401 ASP A N 1
ATOM 3260 C CA . ASP A 1 401 ? 27.408 6.236 -16.447 1.00 56.72 401 ASP A CA 1
ATOM 3261 C C . ASP A 1 401 ? 27.615 4.725 -16.681 1.00 56.72 401 ASP A C 1
ATOM 3263 O O . ASP A 1 401 ? 26.806 4.106 -17.380 1.00 56.72 401 ASP A O 1
ATOM 3267 N N . PRO A 1 402 ? 28.731 4.126 -16.214 1.00 59.19 402 PRO A N 1
ATOM 3268 C CA . PRO A 1 402 ? 29.076 2.745 -16.546 1.00 59.19 402 PRO A CA 1
ATOM 3269 C C . PRO A 1 402 ? 27.981 1.747 -16.139 1.00 59.19 402 PRO A C 1
ATOM 3271 O O . PRO A 1 402 ? 27.974 0.614 -16.625 1.00 59.19 402 PRO A O 1
ATOM 3274 N N . THR A 1 403 ? 27.049 2.161 -15.276 1.00 69.88 403 THR A N 1
ATOM 3275 C CA . THR A 1 403 ? 25.882 1.379 -14.867 1.00 69.88 403 THR A CA 1
ATOM 3276 C C . THR A 1 403 ? 24.748 1.343 -15.903 1.00 69.88 403 THR A C 1
ATOM 3278 O O . THR A 1 403 ? 23.969 0.388 -15.889 1.00 69.88 403 THR A O 1
ATOM 3281 N N . GLU A 1 404 ? 24.675 2.293 -16.842 1.00 78.50 404 GLU A N 1
ATOM 3282 C CA . GLU A 1 404 ? 23.574 2.423 -17.813 1.00 78.50 404 GLU A CA 1
ATOM 3283 C C . GLU A 1 404 ? 23.793 1.582 -19.081 1.00 78.50 404 GLU A C 1
ATOM 3285 O O . GLU A 1 404 ? 22.842 1.033 -19.637 1.00 78.50 404 GLU A O 1
ATOM 3290 N N . ALA A 1 405 ? 25.042 1.403 -19.527 1.00 82.62 405 ALA A N 1
ATOM 3291 C CA . ALA A 1 405 ? 25.343 0.614 -20.730 1.00 82.62 405 ALA A CA 1
ATOM 3292 C C . ALA A 1 405 ? 24.834 -0.848 -20.653 1.00 82.62 405 ALA A C 1
ATOM 3294 O O . ALA A 1 405 ? 24.247 -1.333 -21.622 1.00 82.62 405 ALA A O 1
ATOM 3295 N N . PRO A 1 406 ? 24.973 -1.578 -19.525 1.00 87.81 406 PRO A N 1
ATOM 3296 C CA . PRO A 1 406 ? 24.329 -2.883 -19.359 1.00 87.81 406 PRO A CA 1
ATOM 3297 C C . PRO A 1 406 ? 22.793 -2.845 -19.438 1.00 87.81 406 PRO A C 1
ATOM 3299 O O . PRO A 1 406 ? 22.200 -3.811 -19.914 1.00 87.81 406 PRO A O 1
ATOM 3302 N N . LYS A 1 407 ? 22.145 -1.760 -18.990 1.00 89.69 407 LYS A N 1
ATOM 3303 C CA . LYS A 1 407 ? 20.682 -1.605 -19.064 1.00 89.69 407 LYS A CA 1
ATOM 3304 C C . LYS A 1 407 ? 20.227 -1.389 -20.510 1.00 89.69 407 LYS A C 1
ATOM 3306 O O . LYS A 1 407 ? 19.303 -2.055 -20.963 1.00 89.69 407 LYS A O 1
ATOM 3311 N N . LEU A 1 408 ? 20.937 -0.540 -21.260 1.00 87.94 408 LEU A N 1
ATOM 3312 C CA . LEU A 1 408 ? 20.671 -0.286 -22.682 1.00 87.94 408 LEU A CA 1
ATOM 3313 C C . LEU A 1 408 ? 20.839 -1.538 -23.544 1.00 87.94 408 LEU A C 1
ATOM 3315 O O . LEU A 1 408 ? 19.985 -1.811 -24.384 1.00 87.94 408 LEU A O 1
ATOM 3319 N N . ARG A 1 409 ? 21.892 -2.333 -23.304 1.00 90.00 409 ARG A N 1
ATOM 3320 C CA . ARG A 1 409 ? 22.075 -3.626 -23.987 1.00 90.00 409 ARG A CA 1
ATOM 3321 C C . ARG A 1 409 ? 20.886 -4.550 -23.768 1.00 90.00 409 ARG A C 1
ATOM 3323 O O . ARG A 1 409 ? 20.390 -5.140 -24.720 1.00 90.00 409 ARG A O 1
ATOM 3330 N N . ARG A 1 410 ? 20.381 -4.613 -22.536 1.00 91.69 410 ARG A N 1
ATOM 3331 C CA . ARG A 1 410 ? 19.210 -5.430 -22.228 1.00 91.69 410 ARG A CA 1
ATOM 3332 C C . ARG A 1 410 ? 17.942 -4.919 -22.914 1.00 91.69 410 ARG A C 1
ATOM 3334 O O . ARG A 1 410 ? 17.197 -5.720 -23.460 1.00 91.69 410 ARG A O 1
ATOM 3341 N N . LEU A 1 411 ? 17.696 -3.609 -22.921 1.00 88.81 411 LEU A N 1
ATOM 3342 C CA . LEU A 1 411 ? 16.552 -3.039 -23.646 1.00 88.81 411 LEU A CA 1
ATOM 3343 C C . LEU A 1 411 ? 16.629 -3.315 -25.151 1.00 88.81 411 LEU A C 1
ATOM 3345 O O . LEU A 1 411 ? 15.616 -3.638 -25.764 1.00 88.81 411 LEU A O 1
ATOM 3349 N N . LYS A 1 412 ? 17.830 -3.238 -25.733 1.00 90.06 412 LYS A N 1
ATOM 3350 C CA . LYS A 1 412 ? 18.071 -3.615 -27.126 1.00 90.06 412 LYS A CA 1
ATOM 3351 C C . LYS A 1 412 ? 17.709 -5.082 -27.383 1.00 90.06 412 LYS A C 1
ATOM 3353 O O . LYS A 1 412 ? 16.950 -5.341 -28.308 1.00 90.06 412 LYS A O 1
ATOM 3358 N N . GLU A 1 413 ? 18.199 -6.016 -26.563 1.00 90.56 413 GLU A N 1
ATOM 3359 C CA . GLU A 1 413 ? 17.859 -7.446 -26.681 1.00 90.56 413 GLU A CA 1
ATOM 3360 C C . GLU A 1 413 ? 16.341 -7.678 -26.643 1.00 90.56 413 GLU A C 1
ATOM 3362 O O . GLU A 1 413 ? 15.811 -8.443 -27.445 1.00 90.56 413 GLU A O 1
ATOM 3367 N N . LEU A 1 414 ? 15.634 -7.004 -25.730 1.00 88.56 414 LEU A N 1
ATOM 3368 C CA . LEU A 1 414 ? 14.179 -7.117 -25.602 1.00 88.56 414 LEU A CA 1
ATOM 3369 C C . LEU A 1 414 ? 13.445 -6.548 -26.827 1.00 88.56 414 LEU A C 1
ATOM 3371 O O . LEU A 1 414 ? 12.500 -7.162 -27.317 1.00 88.56 414 LEU A O 1
ATOM 3375 N N . ALA A 1 415 ? 13.898 -5.411 -27.361 1.00 86.25 415 ALA A N 1
ATOM 3376 C CA . ALA A 1 415 ? 13.338 -4.829 -28.580 1.00 86.25 415 ALA A CA 1
ATOM 3377 C C . ALA A 1 415 ? 13.546 -5.741 -29.805 1.00 86.25 415 ALA A C 1
ATOM 3379 O O . ALA A 1 415 ? 12.623 -5.941 -30.594 1.00 86.25 415 ALA A O 1
ATOM 3380 N N . GLU A 1 416 ? 14.729 -6.353 -29.938 1.00 88.69 416 GLU A N 1
ATOM 3381 C CA . GLU A 1 416 ? 15.025 -7.320 -31.003 1.00 88.69 416 GLU A CA 1
ATOM 3382 C C . GLU A 1 416 ? 14.146 -8.576 -30.896 1.00 88.69 416 GLU A C 1
ATOM 3384 O O . GLU A 1 416 ? 13.608 -9.032 -31.907 1.00 88.69 416 GLU A O 1
ATOM 3389 N N . GLN A 1 417 ? 13.935 -9.099 -29.680 1.00 86.62 417 GLN A N 1
ATOM 3390 C CA . GLN A 1 417 ? 13.022 -10.223 -29.427 1.00 86.62 417 GLN A CA 1
ATOM 3391 C C . GLN A 1 417 ? 11.578 -9.910 -29.847 1.00 86.62 417 GLN A C 1
ATOM 3393 O O . GLN A 1 417 ? 10.902 -10.781 -30.397 1.00 86.62 417 GLN A O 1
ATOM 3398 N N . ASN A 1 418 ? 11.136 -8.661 -29.670 1.00 83.56 418 ASN A N 1
ATOM 3399 C CA . ASN A 1 418 ? 9.798 -8.202 -30.056 1.00 83.56 418 ASN A CA 1
ATOM 3400 C C . ASN A 1 418 ? 9.700 -7.714 -31.511 1.00 83.56 418 ASN A C 1
ATOM 3402 O O . ASN A 1 418 ? 8.636 -7.268 -31.931 1.00 83.56 418 ASN A O 1
ATOM 3406 N N . ARG A 1 419 ? 10.777 -7.821 -32.306 1.00 86.19 419 ARG A N 1
ATOM 3407 C CA . ARG A 1 419 ? 10.847 -7.338 -33.701 1.00 86.19 419 ARG A CA 1
ATOM 3408 C C . ARG A 1 419 ? 10.611 -5.826 -33.852 1.00 86.19 419 ARG A C 1
ATOM 3410 O O . ARG A 1 419 ? 10.252 -5.366 -34.934 1.00 86.19 419 ARG A O 1
ATOM 3417 N N . ASP A 1 420 ? 10.868 -5.047 -32.803 1.00 84.06 420 ASP A N 1
ATOM 3418 C CA . ASP A 1 420 ? 10.874 -3.584 -32.864 1.00 84.06 420 ASP A CA 1
ATOM 3419 C C . ASP A 1 420 ? 12.273 -3.093 -33.266 1.00 84.06 420 ASP A C 1
ATOM 3421 O O . ASP A 1 420 ? 13.129 -2.744 -32.443 1.00 84.06 420 ASP A O 1
ATOM 3425 N N . HIS A 1 421 ? 12.529 -3.123 -34.574 1.00 85.12 421 HIS A N 1
ATOM 3426 C CA . HIS A 1 421 ? 13.819 -2.736 -35.143 1.00 85.12 421 HIS A CA 1
ATOM 3427 C C . HIS A 1 421 ? 14.165 -1.266 -34.874 1.00 85.12 421 HIS A C 1
ATOM 3429 O O . HIS A 1 421 ? 15.331 -0.941 -34.631 1.00 85.12 421 HIS A O 1
ATOM 3435 N N . ASP A 1 422 ? 13.167 -0.381 -34.864 1.00 84.38 422 ASP A N 1
ATOM 3436 C CA . ASP A 1 422 ? 13.386 1.044 -34.643 1.00 84.38 422 ASP A CA 1
ATOM 3437 C C . ASP A 1 422 ? 13.781 1.330 -33.191 1.00 84.38 422 ASP A C 1
ATOM 3439 O O . ASP A 1 422 ? 14.654 2.169 -32.946 1.00 84.38 422 ASP A O 1
ATOM 3443 N N . ALA A 1 423 ? 13.169 0.661 -32.209 1.00 82.69 423 ALA A N 1
ATOM 3444 C CA . ALA A 1 423 ? 13.579 0.772 -30.810 1.00 82.69 423 ALA A CA 1
ATOM 3445 C C . ALA A 1 423 ? 14.971 0.164 -30.577 1.00 82.69 423 ALA A C 1
ATOM 3447 O O . ALA A 1 423 ? 15.815 0.794 -29.934 1.00 82.69 423 ALA A O 1
ATOM 3448 N N . ALA A 1 424 ? 15.265 -1.001 -31.164 1.00 85.94 424 ALA A N 1
ATOM 3449 C CA . ALA A 1 424 ? 16.578 -1.641 -31.054 1.00 85.94 424 ALA A CA 1
ATOM 3450 C C . ALA A 1 424 ? 17.714 -0.746 -31.588 1.00 85.94 424 ALA A C 1
ATOM 3452 O O . ALA A 1 424 ? 18.731 -0.551 -30.912 1.00 85.94 424 ALA A O 1
ATOM 3453 N N . LEU A 1 425 ? 17.527 -0.137 -32.768 1.00 85.38 425 LEU A N 1
ATOM 3454 C CA . LEU A 1 425 ? 18.475 0.824 -33.344 1.00 85.38 425 LEU A CA 1
ATOM 3455 C C . LEU A 1 425 ? 18.632 2.068 -32.466 1.00 85.38 425 LEU A C 1
ATOM 3457 O O . LEU A 1 425 ? 19.751 2.551 -32.270 1.00 85.38 425 LEU A O 1
ATOM 3461 N N . ARG A 1 426 ? 17.526 2.576 -31.906 1.00 83.56 426 ARG A N 1
ATOM 3462 C CA . ARG A 1 426 ? 17.543 3.713 -30.977 1.00 83.56 426 ARG A CA 1
ATOM 3463 C C . ARG A 1 426 ? 18.364 3.405 -29.725 1.00 83.56 426 ARG A C 1
ATOM 3465 O O . ARG A 1 426 ? 19.247 4.198 -29.394 1.00 83.56 426 ARG A O 1
ATOM 3472 N N . PHE A 1 427 ? 18.142 2.267 -29.067 1.00 85.19 427 PHE A N 1
ATOM 3473 C CA . PHE A 1 427 ? 18.894 1.875 -27.868 1.00 85.19 427 PHE A CA 1
ATOM 3474 C C . PHE A 1 427 ? 20.369 1.602 -28.165 1.00 85.19 427 PHE A C 1
ATOM 3476 O O . PHE A 1 427 ? 21.234 2.041 -27.407 1.00 85.19 427 PHE A O 1
ATOM 3483 N N . PHE A 1 428 ? 20.680 0.974 -29.302 1.00 84.38 428 PHE A N 1
ATOM 3484 C CA . PHE A 1 428 ? 22.062 0.803 -29.747 1.00 84.38 428 PHE A CA 1
ATOM 3485 C C . PHE A 1 428 ? 22.762 2.152 -29.962 1.00 84.38 428 PHE A C 1
ATOM 3487 O O . PHE A 1 428 ? 23.863 2.376 -29.468 1.00 84.38 428 PHE A O 1
ATOM 3494 N N . ALA A 1 429 ? 22.109 3.101 -30.638 1.00 82.69 429 ALA A N 1
ATOM 3495 C CA . ALA A 1 429 ? 22.662 4.438 -30.834 1.00 82.69 429 ALA A CA 1
ATOM 3496 C C . ALA A 1 429 ? 22.850 5.206 -29.513 1.00 82.69 429 ALA A C 1
ATOM 3498 O O . ALA A 1 429 ? 23.740 6.052 -29.428 1.00 82.69 429 ALA A O 1
ATOM 3499 N N . MET A 1 430 ? 22.025 4.941 -28.494 1.00 79.06 430 MET A N 1
ATOM 3500 C CA . MET A 1 430 ? 22.200 5.497 -27.148 1.00 79.06 430 MET A CA 1
ATOM 3501 C C . MET A 1 430 ? 23.396 4.877 -26.416 1.00 79.06 430 MET A C 1
ATOM 3503 O O . MET A 1 430 ? 24.114 5.607 -25.745 1.00 79.06 430 MET A O 1
ATOM 3507 N N . GLU A 1 431 ? 23.638 3.573 -26.569 1.00 80.88 431 GLU A N 1
ATOM 3508 C CA . GLU A 1 431 ? 24.786 2.874 -25.972 1.00 80.88 431 GLU A CA 1
ATOM 3509 C C . GLU A 1 431 ? 26.131 3.403 -26.499 1.00 80.88 431 GLU A C 1
ATOM 3511 O O . GLU A 1 431 ? 27.089 3.530 -25.741 1.00 80.88 431 GLU A O 1
ATOM 3516 N N . GLN A 1 432 ? 26.204 3.719 -27.797 1.00 77.81 432 GLN A N 1
ATOM 3517 C CA . GLN A 1 432 ? 27.438 4.158 -28.466 1.00 77.81 432 GLN A CA 1
ATOM 3518 C C . GLN A 1 432 ? 27.790 5.645 -28.238 1.00 77.81 432 GLN A C 1
ATOM 3520 O O . GLN A 1 432 ? 28.826 6.107 -28.727 1.00 77.81 432 GLN A O 1
ATOM 3525 N N . ARG A 1 433 ? 26.931 6.412 -27.553 1.00 65.75 433 ARG A N 1
ATOM 3526 C CA . ARG A 1 433 ? 27.125 7.843 -27.245 1.00 65.75 433 ARG A CA 1
ATOM 3527 C C . ARG A 1 433 ? 27.825 8.050 -25.910 1.00 65.75 433 ARG A C 1
ATOM 3529 O O . ARG A 1 433 ? 28.642 8.999 -25.856 1.00 65.75 433 ARG A O 1
#

pLDDT: mean 73.58, std 22.5, range [28.89, 97.5]

Nearest PDB structures (foldseek):
  7xyc-assembly1_A  TM=1.833E-01  e=7.960E-01  Klebsiella phage Kp7
  5jse-assembly1_C  TM=2.292E-01  e=6.922E+00  Bacteriophage sp.

Solvent-accessible surface area (backbone atoms only — not comparable to full-atom values): 22319 Å² total; per-residue (Å²): 140,78,100,75,82,89,45,67,39,43,60,66,63,36,50,51,40,56,72,68,28,60,67,59,39,37,56,49,27,72,77,35,45,76,15,25,39,35,41,58,64,39,50,60,76,78,59,75,82,65,72,82,82,74,79,85,86,82,78,100,78,86,93,82,87,88,89,88,72,96,60,54,66,64,53,48,47,58,51,54,70,69,57,50,59,50,77,43,59,56,30,56,45,25,37,51,14,38,37,31,33,47,16,36,44,52,75,23,24,34,34,32,31,45,16,37,32,26,45,37,29,47,34,31,34,44,16,36,43,24,78,22,52,33,31,32,35,47,16,38,25,44,70,8,36,42,40,29,37,46,15,36,40,29,83,65,101,80,73,85,77,82,88,71,76,71,98,78,64,85,87,71,84,87,78,89,73,88,64,82,82,75,76,62,30,30,42,33,30,37,48,16,36,42,30,47,33,40,40,37,31,40,63,14,37,42,27,49,25,36,43,31,32,39,48,16,38,41,28,53,26,39,36,37,39,35,28,42,33,41,53,53,32,39,38,36,37,30,44,20,37,45,27,49,20,36,38,38,42,34,41,41,48,28,49,29,36,39,38,34,30,37,50,13,36,47,18,59,24,49,36,39,38,38,41,38,55,62,38,30,44,34,40,35,33,30,49,17,37,29,62,14,36,39,39,39,42,42,49,64,80,78,64,94,80,61,88,69,78,61,47,37,39,58,41,34,34,33,46,19,35,34,55,29,44,37,40,42,37,30,69,33,48,47,80,54,30,53,47,76,48,46,74,74,40,58,72,48,57,89,53,49,43,73,48,65,90,74,62,61,69,70,59,58,48,46,59,58,47,49,60,56,48,56,69,66,56,76,79,62,94,84,63,78,72,60,58,62,63,48,48,57,65,68,65,59,68,68,70,64,61,81,78,48,49,66,24,33,52,42,52,21,54,53,23,54,75,67,68,36,62,70,58,20,52,51,32,51,58,59,60,78,86